Protein AF-A0A1V5MXD5-F1 (afdb_monomer)

Nearest PDB structures (foldseek):
  4k61-assembly2_B  TM=8.010E-01  e=2.895E-06  Bacteroides uniformis ATCC 8492
  4fr9-assembly1_A  TM=6.800E-01  e=9.218E-07  Bacteroides fragilis NCTC 9343
  4ipb-assembly2_B  TM=7.778E-01  e=4.167E-06  Bacteroides ovatus ATCC 8483
  4hbr-assembly4_D  TM=8.089E-01  e=1.179E-05  Bacteroides eggerthii DSM 20697
  3u1w-assembly2_C  TM=4.154E-01  e=8.422E-08  Parabacteroides distasonis ATCC 8503

pLDDT: mean 87.02, std 17.13, range [30.08, 98.81]

Foldseek 3Di:
DDDDDDDDDDDDPDPVVVVVVVVVVVVVVVVVVVQVVVLVVLCCVVAPPWAWDDWADFVQWIWTWTDGPRWIKIFIAGSVSDTQKIKTFDDQDPQQVVLQVVVCVVPVPQWDWDTWIWMDGDPAIWIWTWIDHPRDIAIWIAGSNNHGDADFLPSDDALDDLVLQVPFVQCVPDQWNLSDFPDKAFDGQVCLQWFEWEAAPVRWIFTDGQFAQKTWTAHPVVSDTDDIARQDGTAGWAYWYDDHQWIWTAGQQQKTWIDGNPPRPNDIDIDHAPDPGSGWHAWYQPPVNFKIKTWALADDVVDPRQKTFIWIFGPDPPTHIDTDAIDRQVVQLVQVCVRPVSSPPPRDHQRFQYWDAQLPQRWIWTARFVQGWIWIHDPRHTDHIDHNDCSRAVGWHYKYADNQRKIKTKHRHGDPDRGGIMIGTIGGD

Secondary structure (DSSP, 8-state):
--------------HHHHHHHHHHHHHHHHHHHHHHHHHHHHHHHHSTT-EEEEEEE-SSEEEEEEEETTEEEEEEEETT--EEEEEEE----TTTHHHHHHHHHHHSTT-EEEEEEEEEETTEEEEEEEEEETTEEEEEEEETTS-EEPPP-TT---S--HHHHHTSHHHHT-SS-TTS-SEEEEPPGGGTTEEEEEE-TTS-EEEEESSEEEEEEEETTTTEEEEEEEEEEE--EEEEEEETTEEEEEETTSEEEEEESSS--S--EEEE---S-S-EEEEEE-TTSSEEEEEESSPPTTS-SSEEEEEEEESSTT---EEEEEEEHHHHHHHHHHH-GGGTT------EEEEEE-TTT--EEEEETTTTEEEEEETTEEEEEEE--TTT-SEEEEEEE-TTS-EEEEEE--TTSSPPPEEEEE---

Mean predicted aligned error: 13.28 Å

Radius of gyration: 25.55 Å; Cα contacts (8 Å, |Δi|>4): 953; chains: 1; bounding box: 52×102×63 Å

Structure (mmCIF, N/CA/C/O backbone):
data_AF-A0A1V5MXD5-F1
#
_entry.id   AF-A0A1V5MXD5-F1
#
loop_
_atom_site.group_PDB
_atom_site.id
_atom_site.type_symbol
_atom_site.label_atom_id
_atom_site.label_alt_id
_atom_site.label_comp_id
_atom_site.label_asym_id
_atom_site.label_entity_id
_atom_site.label_seq_id
_atom_site.pdbx_PDB_ins_code
_atom_site.Cartn_x
_atom_site.Cartn_y
_atom_site.Cartn_z
_atom_site.occupancy
_atom_site.B_iso_or_equiv
_atom_site.auth_seq_id
_atom_site.auth_comp_id
_atom_site.auth_asym_id
_atom_site.auth_atom_id
_atom_site.pdbx_PDB_model_num
ATOM 1 N N . MET A 1 1 ? -19.616 82.089 5.743 1.00 39.56 1 MET A N 1
ATOM 2 C CA . MET A 1 1 ? -19.985 81.171 6.840 1.00 39.56 1 MET A CA 1
ATOM 3 C C . MET A 1 1 ? -19.498 79.789 6.473 1.00 39.56 1 MET A C 1
ATOM 5 O O . MET A 1 1 ? -19.837 79.284 5.413 1.00 39.56 1 MET A O 1
ATOM 9 N N . THR A 1 2 ? -18.623 79.257 7.309 1.00 34.00 2 THR A N 1
ATOM 10 C CA . THR A 1 2 ? -17.955 77.965 7.183 1.00 34.00 2 THR A CA 1
ATOM 11 C C . THR A 1 2 ? -18.964 76.835 7.375 1.00 34.00 2 THR A C 1
ATOM 13 O O . THR A 1 2 ? -19.601 76.786 8.423 1.00 34.00 2 THR A O 1
ATOM 16 N N . VAL A 1 3 ? -19.086 75.919 6.411 1.00 30.08 3 VAL A N 1
ATOM 17 C CA . VAL A 1 3 ? -19.620 74.572 6.659 1.00 30.08 3 VAL A CA 1
ATOM 18 C C . VAL A 1 3 ? -18.748 73.569 5.914 1.00 30.08 3 VAL A C 1
ATOM 20 O O . VAL A 1 3 ? -18.640 73.569 4.692 1.00 30.08 3 VAL A O 1
ATOM 23 N N . THR A 1 4 ? -18.084 72.753 6.715 1.00 36.72 4 THR A N 1
ATOM 24 C CA . THR A 1 4 ? -17.260 71.597 6.389 1.00 36.72 4 THR A CA 1
ATOM 25 C C . THR A 1 4 ? -18.126 70.470 5.821 1.00 36.72 4 THR A C 1
ATOM 27 O O . THR A 1 4 ? -19.124 70.104 6.437 1.00 36.72 4 THR A O 1
ATOM 30 N N . MET A 1 5 ? -17.708 69.840 4.719 1.00 30.53 5 MET A N 1
ATOM 31 C CA . MET A 1 5 ? -18.154 68.485 4.372 1.00 30.53 5 MET A CA 1
ATOM 32 C C . MET A 1 5 ? -16.952 67.546 4.279 1.00 30.53 5 MET A C 1
ATOM 34 O O . MET A 1 5 ? -15.936 67.847 3.655 1.00 30.53 5 MET A O 1
ATOM 38 N N . LYS A 1 6 ? -17.092 66.442 5.016 1.00 31.39 6 LYS A N 1
ATOM 39 C CA . LYS A 1 6 ? -16.129 65.372 5.266 1.00 31.39 6 LYS A CA 1
ATOM 40 C C . LYS A 1 6 ? -15.691 64.685 3.974 1.00 31.39 6 LYS A C 1
ATOM 42 O O . LYS A 1 6 ? -16.501 64.433 3.090 1.00 31.39 6 LYS A O 1
ATOM 47 N N . ALA A 1 7 ? -14.415 64.313 3.945 1.00 33.97 7 ALA A N 1
ATOM 48 C CA . ALA A 1 7 ? -13.887 63.330 3.019 1.00 33.97 7 ALA A CA 1
ATOM 49 C C . ALA A 1 7 ? -14.523 61.961 3.296 1.00 33.97 7 ALA A C 1
ATOM 51 O O . ALA A 1 7 ? -14.456 61.481 4.428 1.00 33.97 7 ALA A O 1
ATOM 52 N N . ASP A 1 8 ? -15.066 61.337 2.254 1.00 31.95 8 ASP A N 1
ATOM 53 C CA . ASP A 1 8 ? -15.280 59.896 2.218 1.00 31.95 8 ASP A CA 1
ATOM 54 C C . ASP A 1 8 ? -14.263 59.308 1.232 1.00 31.95 8 ASP A C 1
ATOM 56 O O . ASP A 1 8 ? -14.296 59.550 0.023 1.00 31.95 8 ASP A O 1
ATOM 60 N N . LYS A 1 9 ? -13.256 58.634 1.789 1.00 42.00 9 LYS A N 1
ATOM 61 C CA . LYS A 1 9 ? -12.299 57.823 1.039 1.00 42.00 9 LYS A CA 1
ATOM 62 C C . LYS A 1 9 ? -12.948 56.458 0.896 1.00 42.00 9 LYS A C 1
ATOM 64 O O . LYS A 1 9 ? -13.058 55.785 1.909 1.00 42.00 9 LYS A O 1
ATOM 69 N N . ASN A 1 10 ? -13.299 56.048 -0.321 1.00 38.00 10 ASN A N 1
ATOM 70 C CA . ASN A 1 10 ? -13.146 54.666 -0.795 1.00 38.00 10 ASN A CA 1
ATOM 71 C C . ASN A 1 10 ? -13.738 54.496 -2.195 1.00 38.00 10 ASN A C 1
ATOM 73 O O . ASN A 1 10 ? -14.937 54.314 -2.337 1.00 38.00 10 ASN A O 1
ATOM 77 N N . HIS A 1 11 ? -12.874 54.497 -3.208 1.00 41.72 11 HIS A N 1
ATOM 78 C CA . HIS A 1 11 ? -12.835 53.511 -4.301 1.00 41.72 11 HIS A CA 1
ATOM 79 C C . HIS A 1 11 ? -11.797 53.986 -5.320 1.00 41.72 11 HIS A C 1
ATOM 81 O O . HIS A 1 11 ? -12.092 54.608 -6.335 1.00 41.72 11 HIS A O 1
ATOM 87 N N . ARG A 1 12 ? -10.530 53.700 -5.022 1.00 34.25 12 ARG A N 1
ATOM 88 C CA . ARG A 1 12 ? -9.522 53.521 -6.063 1.00 34.25 12 ARG A CA 1
ATOM 89 C C . ARG A 1 12 ? -9.149 52.053 -6.023 1.00 34.25 12 ARG A C 1
ATOM 91 O O . ARG A 1 12 ? -8.241 51.667 -5.294 1.00 34.25 12 ARG A O 1
ATOM 98 N N . ILE A 1 13 ? -9.891 51.243 -6.777 1.00 39.25 13 ILE A N 1
ATOM 99 C CA . ILE A 1 13 ? -9.374 49.952 -7.221 1.00 39.25 13 ILE A CA 1
ATOM 100 C C . ILE A 1 13 ? -8.116 50.304 -8.007 1.00 39.25 13 ILE A C 1
ATOM 102 O O . ILE A 1 13 ? -8.165 50.973 -9.039 1.00 39.25 13 ILE A O 1
ATOM 106 N N . SER A 1 14 ? -6.977 49.979 -7.411 1.00 35.62 14 SER A N 1
ATOM 107 C CA . SER A 1 14 ? -5.674 50.159 -8.018 1.00 35.62 14 SER A CA 1
ATOM 108 C C . SER A 1 14 ? -5.661 49.393 -9.337 1.00 35.62 14 SER A C 1
ATOM 110 O O . SER A 1 14 ? -5.766 48.168 -9.338 1.00 35.62 14 SER A O 1
ATOM 112 N N . LEU A 1 15 ? -5.494 50.104 -10.455 1.00 34.38 15 LEU A N 1
ATOM 113 C CA . LEU A 1 15 ? -5.232 49.503 -11.767 1.00 34.38 15 LEU A CA 1
ATOM 114 C C . LEU A 1 15 ? -4.000 48.570 -11.720 1.00 34.38 15 LEU A C 1
ATOM 116 O O . LEU A 1 15 ? -3.861 47.693 -12.563 1.00 34.38 15 LEU A O 1
ATOM 120 N N . ALA A 1 16 ? -3.139 48.710 -10.701 1.00 33.69 16 ALA A N 1
ATOM 121 C CA . ALA A 1 16 ? -1.999 47.831 -10.473 1.00 33.69 16 ALA A CA 1
ATOM 122 C C . ALA A 1 16 ? -2.391 46.451 -9.913 1.00 33.69 16 ALA A C 1
ATOM 124 O O . ALA A 1 16 ? -1.677 45.499 -10.185 1.00 33.69 16 ALA A O 1
ATOM 125 N N . ALA A 1 17 ? -3.520 46.306 -9.204 1.00 32.22 17 ALA A N 1
ATOM 126 C CA . ALA A 1 17 ? -3.951 45.014 -8.651 1.00 32.22 17 ALA A CA 1
ATOM 127 C C . ALA A 1 17 ? -4.570 44.084 -9.714 1.00 32.22 17 ALA A C 1
ATOM 129 O O . ALA A 1 17 ? -4.413 42.867 -9.631 1.00 32.22 17 ALA A O 1
ATOM 130 N N . LEU A 1 18 ? -5.211 44.648 -10.748 1.00 30.30 18 LEU A N 1
ATOM 131 C CA . LEU A 1 18 ? -5.633 43.879 -11.926 1.00 30.30 18 LEU A CA 1
ATOM 132 C C . LEU A 1 18 ? -4.441 43.521 -12.831 1.00 30.30 18 LEU A C 1
ATOM 134 O O . LEU A 1 18 ? -4.449 42.462 -13.450 1.00 30.30 18 LEU A O 1
ATOM 138 N N . LEU A 1 19 ? -3.400 44.366 -12.881 1.00 33.12 19 LEU A N 1
ATOM 139 C CA . LEU A 1 19 ? -2.187 44.091 -13.658 1.00 33.12 19 LEU A CA 1
ATOM 140 C C . LEU A 1 19 ? -1.286 43.036 -12.993 1.00 33.12 19 LEU A C 1
ATOM 142 O O . LEU A 1 19 ? -0.746 42.189 -13.695 1.00 33.12 19 LEU A O 1
ATOM 146 N N . THR A 1 20 ? -1.146 43.029 -11.661 1.00 35.44 20 THR A N 1
ATOM 147 C CA . THR A 1 20 ? -0.323 42.028 -10.953 1.00 35.44 20 THR A CA 1
ATOM 148 C C . THR A 1 20 ? -0.958 40.638 -10.935 1.00 35.44 20 THR A C 1
ATOM 150 O O . THR A 1 20 ? -0.231 39.651 -11.005 1.00 35.44 20 THR A O 1
ATOM 153 N N . GLY A 1 21 ? -2.294 40.542 -10.912 1.00 32.25 21 GLY A N 1
ATOM 154 C CA . GLY A 1 21 ? -3.009 39.266 -11.061 1.00 32.25 21 GLY A CA 1
ATOM 155 C C . GLY A 1 21 ? -2.863 38.652 -12.460 1.00 32.25 21 GLY A C 1
ATOM 156 O O . GLY A 1 21 ? -2.660 37.446 -12.580 1.00 32.25 21 GLY A O 1
ATOM 157 N N . LEU A 1 22 ? -2.871 39.483 -13.512 1.00 34.22 22 LEU A N 1
ATOM 158 C CA . LEU A 1 22 ? -2.615 39.038 -14.889 1.00 34.22 22 LEU A CA 1
ATOM 159 C C . LEU A 1 22 ? -1.143 38.643 -15.106 1.00 34.22 22 LEU A C 1
ATOM 161 O O . LEU A 1 22 ? -0.867 37.668 -15.799 1.00 34.22 22 LEU A O 1
ATOM 165 N N . LEU A 1 23 ? -0.203 39.359 -14.474 1.00 37.53 23 LEU A N 1
ATOM 166 C CA . LEU A 1 23 ? 1.231 39.056 -14.536 1.00 37.53 23 LEU A CA 1
ATOM 167 C C . LEU A 1 23 ? 1.601 37.765 -13.788 1.00 37.53 23 LEU A C 1
ATOM 169 O O . LEU A 1 23 ? 2.424 37.010 -14.298 1.00 37.53 23 LEU A O 1
ATOM 173 N N . MET A 1 24 ? 0.967 37.456 -12.649 1.00 37.09 24 MET A N 1
ATOM 174 C CA . MET A 1 24 ? 1.231 36.206 -11.916 1.00 37.09 24 MET A CA 1
ATOM 175 C C . MET A 1 24 ? 0.606 34.962 -12.562 1.00 37.09 24 MET A C 1
ATOM 177 O O . MET A 1 24 ? 1.235 33.903 -12.569 1.00 37.09 24 MET A O 1
ATOM 181 N N . MET A 1 25 ? -0.578 35.080 -13.178 1.00 34.28 25 MET A N 1
ATOM 182 C CA . MET A 1 25 ? -1.095 33.999 -14.029 1.00 34.28 25 MET A CA 1
ATOM 183 C C . MET A 1 25 ? -0.263 33.837 -15.304 1.00 34.28 25 MET A C 1
ATOM 185 O O . MET A 1 25 ? -0.012 32.709 -15.714 1.00 34.28 25 MET A O 1
ATOM 189 N N . SER A 1 26 ? 0.255 34.928 -15.884 1.00 37.28 26 SER A N 1
ATOM 190 C CA . SER A 1 26 ? 1.182 34.817 -17.013 1.00 37.28 26 SER A CA 1
ATOM 191 C C . SER A 1 26 ? 2.520 34.193 -16.613 1.00 37.28 26 SER A C 1
ATOM 193 O O . SER A 1 26 ? 3.054 33.418 -17.389 1.00 37.28 26 SER A O 1
ATOM 195 N N . SER A 1 27 ? 3.046 34.436 -15.405 1.00 36.00 27 SER A N 1
ATOM 196 C CA . SER A 1 27 ? 4.326 33.857 -14.976 1.00 36.00 27 SER A CA 1
ATOM 197 C C . SER A 1 27 ? 4.237 32.366 -14.651 1.00 36.00 27 SER A C 1
ATOM 199 O O . SER A 1 27 ? 5.173 31.649 -14.973 1.00 36.00 27 SER A O 1
ATOM 201 N N . LEU A 1 28 ? 3.126 31.888 -14.074 1.00 33.16 28 LEU A N 1
ATOM 202 C CA . LEU A 1 28 ? 2.905 30.457 -13.796 1.00 33.16 28 LEU A CA 1
ATOM 203 C C . LEU A 1 28 ? 2.652 29.646 -15.078 1.00 33.16 28 LEU A C 1
ATOM 205 O O . LEU A 1 28 ? 3.185 28.548 -15.238 1.00 33.16 28 LEU A O 1
ATOM 209 N N . VAL A 1 29 ? 1.899 30.218 -16.025 1.00 37.25 29 VAL A N 1
ATOM 210 C CA . VAL A 1 29 ? 1.716 29.635 -17.363 1.00 37.25 29 VAL A CA 1
ATOM 211 C C . VAL A 1 29 ? 3.037 29.660 -18.134 1.00 37.25 29 VAL A C 1
ATOM 213 O O . VAL A 1 29 ? 3.396 28.661 -18.744 1.00 37.25 29 VAL A O 1
ATOM 216 N N . VAL A 1 30 ? 3.820 30.741 -18.034 1.00 37.53 30 VAL A N 1
ATOM 217 C CA . VAL A 1 30 ? 5.156 30.826 -18.643 1.00 37.53 30 VAL A CA 1
ATOM 218 C C . VAL A 1 30 ? 6.122 29.810 -18.029 1.00 37.53 30 VAL A C 1
ATOM 220 O O . VAL A 1 30 ? 6.876 29.222 -18.794 1.00 37.53 30 VAL A O 1
ATOM 223 N N . THR A 1 31 ? 6.093 29.527 -16.719 1.00 43.62 31 THR A N 1
ATOM 224 C CA . THR A 1 31 ? 6.952 28.493 -16.097 1.00 43.62 31 THR A CA 1
ATOM 225 C C . THR A 1 31 ? 6.570 27.066 -16.501 1.00 43.62 31 THR A C 1
ATOM 227 O O . THR A 1 31 ? 7.449 26.272 -16.815 1.00 43.62 31 THR A O 1
ATOM 230 N N . ALA A 1 32 ? 5.274 26.744 -16.585 1.00 41.66 32 ALA A N 1
ATOM 231 C CA . ALA A 1 32 ? 4.822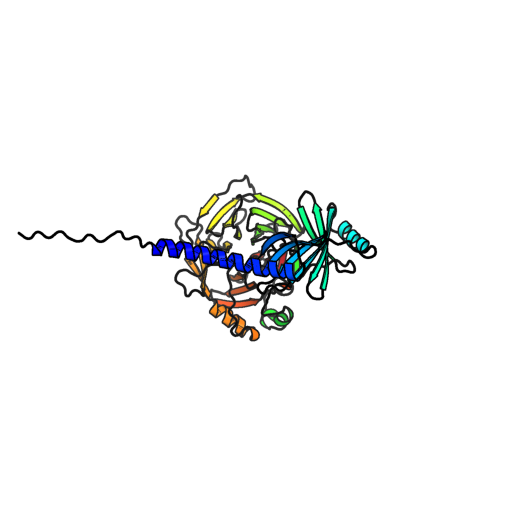 25.427 -17.054 1.00 41.66 32 ALA A CA 1
ATOM 232 C C . ALA A 1 32 ? 5.076 25.229 -18.563 1.00 41.66 32 ALA A C 1
ATOM 234 O O . ALA A 1 32 ? 5.450 24.149 -19.017 1.00 41.66 32 ALA A O 1
ATOM 235 N N . GLN A 1 33 ? 4.934 26.300 -19.349 1.00 49.88 33 GLN A N 1
ATOM 236 C CA . GLN A 1 33 ? 5.186 26.295 -20.789 1.00 49.88 33 GLN A CA 1
ATOM 237 C C . GLN A 1 33 ? 6.690 26.305 -21.126 1.00 49.88 33 GLN A C 1
ATOM 239 O O . GLN A 1 33 ? 7.077 25.782 -22.170 1.00 49.88 33 GLN A O 1
ATOM 244 N N . THR A 1 34 ? 7.545 26.845 -20.245 1.00 55.19 34 THR A N 1
ATOM 245 C CA . THR A 1 34 ? 9.013 26.795 -20.403 1.00 55.19 34 THR A CA 1
ATOM 246 C C . THR A 1 34 ? 9.608 25.438 -20.043 1.00 55.19 34 THR A C 1
ATOM 248 O O . THR A 1 34 ? 10.579 25.049 -20.690 1.00 55.19 34 THR A O 1
ATOM 251 N N . ASP A 1 35 ? 9.024 24.685 -19.106 1.00 77.06 35 ASP A N 1
ATOM 252 C CA . ASP A 1 35 ? 9.529 23.346 -18.771 1.00 77.06 35 ASP A CA 1
ATOM 253 C C . ASP A 1 35 ? 9.218 22.337 -19.891 1.00 77.06 35 ASP A C 1
ATOM 255 O O . ASP A 1 35 ? 10.131 21.685 -20.394 1.00 77.06 35 ASP A O 1
ATOM 259 N N . LYS A 1 36 ? 7.980 22.317 -20.419 1.00 88.69 36 LYS A N 1
ATOM 260 C CA . LYS A 1 36 ? 7.613 21.494 -21.594 1.00 88.69 36 LYS A CA 1
ATOM 261 C C . LYS A 1 36 ? 8.506 21.775 -22.807 1.00 88.69 36 LYS A C 1
ATOM 263 O O . LYS A 1 36 ? 8.973 20.845 -23.456 1.00 88.69 36 LYS A O 1
ATOM 268 N N . ALA A 1 37 ? 8.785 23.046 -23.103 1.00 89.62 37 ALA A N 1
ATOM 269 C CA . ALA A 1 37 ? 9.651 23.412 -24.223 1.00 89.62 37 ALA A CA 1
ATOM 270 C C . ALA A 1 37 ? 11.076 22.847 -24.083 1.00 89.62 37 ALA A C 1
ATOM 272 O O . ALA A 1 37 ? 11.679 22.481 -25.087 1.00 89.62 37 ALA A O 1
ATOM 273 N N . ALA A 1 38 ? 11.609 22.738 -22.862 1.00 90.44 38 ALA A N 1
ATOM 274 C CA . ALA A 1 38 ? 12.932 22.161 -22.628 1.00 90.44 38 ALA A CA 1
ATOM 275 C C . ALA A 1 38 ? 12.974 20.658 -22.951 1.00 90.44 38 ALA A C 1
ATOM 277 O O . ALA A 1 38 ? 13.902 20.210 -23.624 1.00 90.44 38 ALA A O 1
ATOM 278 N N . TYR A 1 39 ? 11.949 19.902 -22.549 1.00 92.31 39 TYR A N 1
ATOM 279 C CA . TYR A 1 39 ? 11.808 18.490 -22.920 1.00 92.31 39 TYR A CA 1
ATOM 280 C C . TYR A 1 39 ? 11.666 18.309 -24.437 1.00 92.31 39 TYR A C 1
ATOM 282 O O . TYR A 1 39 ? 12.382 17.515 -25.042 1.00 92.31 39 TYR A O 1
ATOM 290 N N . LEU A 1 40 ? 10.804 19.103 -25.081 1.00 93.81 40 LEU A N 1
ATOM 291 C CA . LEU A 1 40 ? 10.608 19.019 -26.532 1.00 93.81 40 LEU A CA 1
ATOM 292 C C . LEU A 1 40 ? 11.862 19.416 -27.319 1.00 93.81 40 LEU A C 1
ATOM 294 O O . LEU A 1 40 ? 12.165 18.803 -28.340 1.00 93.81 40 LEU A O 1
ATOM 298 N N . ASN A 1 41 ? 12.631 20.396 -26.835 1.00 92.56 41 ASN A N 1
ATOM 299 C CA . ASN A 1 41 ? 13.927 20.730 -27.424 1.00 92.56 41 ASN A CA 1
ATOM 300 C C . ASN A 1 41 ? 14.884 19.541 -27.354 1.00 92.56 41 ASN A C 1
ATOM 302 O O . ASN A 1 41 ? 15.587 19.279 -28.324 1.00 92.56 41 ASN A O 1
ATOM 306 N N . ARG A 1 42 ? 14.883 18.798 -26.243 1.00 92.75 42 ARG A N 1
ATOM 307 C CA . ARG A 1 42 ? 15.727 17.614 -26.085 1.00 92.75 42 ARG A CA 1
ATOM 308 C C . ARG A 1 42 ? 15.344 16.490 -27.046 1.00 92.75 42 ARG A C 1
ATOM 310 O O . ARG A 1 42 ? 16.239 15.860 -27.608 1.00 92.75 42 ARG A O 1
ATOM 317 N N . ILE A 1 43 ? 14.046 16.292 -27.288 1.00 94.75 43 ILE A N 1
ATOM 318 C CA . ILE A 1 43 ? 13.570 15.403 -28.356 1.00 94.75 43 ILE A CA 1
ATOM 319 C C . ILE A 1 43 ? 14.061 15.906 -29.713 1.00 94.75 43 ILE A C 1
ATOM 321 O O . ILE A 1 43 ? 14.700 15.150 -30.429 1.00 94.75 43 ILE A O 1
ATOM 325 N N . ASN A 1 44 ? 13.875 17.185 -30.044 1.00 92.75 44 ASN A N 1
ATOM 326 C CA . ASN A 1 44 ? 14.285 17.731 -31.342 1.00 92.75 44 ASN A CA 1
ATOM 327 C C . ASN A 1 44 ? 15.816 17.747 -31.562 1.00 92.75 44 ASN A C 1
ATOM 329 O O . ASN A 1 44 ? 16.273 17.691 -32.700 1.00 92.75 44 ASN A O 1
ATOM 333 N N . GLU A 1 45 ? 16.627 17.815 -30.502 1.00 92.44 45 GLU A N 1
ATOM 334 C CA . GLU A 1 45 ? 18.088 17.659 -30.583 1.00 92.44 45 GLU A CA 1
ATOM 335 C C . GLU A 1 45 ? 18.499 16.253 -31.041 1.00 92.44 45 GLU A C 1
ATOM 337 O O . GLU A 1 45 ? 19.485 16.110 -31.764 1.00 92.44 45 GLU A O 1
ATOM 342 N N . GLN A 1 46 ? 17.767 15.224 -30.604 1.00 89.25 46 GLN A N 1
ATOM 343 C CA . GLN A 1 46 ? 18.051 13.822 -30.928 1.00 89.25 46 GLN A CA 1
ATOM 344 C C . GLN A 1 46 ? 17.297 13.339 -32.174 1.00 89.25 46 GLN A C 1
ATOM 346 O O . GLN A 1 46 ? 17.826 12.527 -32.929 1.00 89.25 46 GLN A O 1
ATOM 351 N N . TYR A 1 47 ? 16.102 13.880 -32.406 1.00 92.12 47 TYR A N 1
ATOM 352 C CA . TYR A 1 47 ? 15.163 13.535 -33.472 1.00 92.12 47 TYR A CA 1
ATOM 353 C C . TYR A 1 47 ? 14.713 14.815 -34.200 1.00 92.12 47 TYR A C 1
ATOM 355 O O . TYR A 1 47 ? 13.603 15.312 -33.977 1.00 92.12 47 TYR A O 1
ATOM 363 N N . PRO A 1 48 ? 15.575 15.414 -35.043 1.00 93.75 48 PRO A N 1
ATOM 364 C CA . PRO A 1 48 ? 15.273 16.689 -35.684 1.00 93.75 48 PRO A CA 1
ATOM 365 C C . PRO A 1 48 ? 14.064 16.587 -36.619 1.00 93.75 48 PRO A C 1
ATOM 367 O O . PRO A 1 48 ? 14.115 15.897 -37.635 1.00 93.75 48 PRO A O 1
ATOM 370 N N . GLY A 1 49 ? 12.994 17.320 -36.309 1.00 90.81 49 GLY A N 1
ATOM 371 C CA . GLY A 1 49 ? 11.749 17.268 -37.084 1.00 90.81 49 GLY A CA 1
ATOM 372 C C . GLY A 1 49 ? 10.800 16.132 -36.696 1.00 90.81 49 GLY A C 1
ATOM 373 O O . GLY A 1 49 ? 9.953 15.770 -37.505 1.00 90.81 49 GLY A O 1
ATOM 374 N N . ALA A 1 50 ? 10.936 15.576 -35.488 1.00 94.69 50 ALA A N 1
ATOM 375 C CA . ALA A 1 50 ? 9.920 14.706 -34.906 1.00 94.69 50 ALA A CA 1
ATOM 376 C C . ALA A 1 50 ? 8.569 15.428 -34.761 1.00 94.69 50 ALA A C 1
ATOM 378 O O . ALA A 1 50 ? 8.505 16.564 -34.280 1.00 94.69 50 ALA A O 1
ATOM 379 N N . ASP A 1 51 ? 7.494 14.736 -35.128 1.00 94.50 51 ASP A N 1
ATOM 380 C CA . ASP A 1 51 ? 6.124 15.191 -34.917 1.00 94.50 51 ASP A CA 1
ATOM 381 C C . ASP A 1 51 ? 5.635 14.657 -33.568 1.00 94.50 51 ASP A C 1
ATOM 383 O O . ASP A 1 51 ? 5.401 13.461 -33.411 1.00 94.50 51 ASP A O 1
ATOM 387 N N . ILE A 1 52 ? 5.506 15.541 -32.577 1.00 95.75 52 ILE A N 1
ATOM 388 C CA . ILE A 1 52 ? 5.050 15.164 -31.232 1.00 95.75 52 ILE A CA 1
ATOM 389 C C . ILE A 1 52 ? 3.580 14.745 -31.287 1.00 95.75 52 ILE A C 1
ATOM 391 O O . ILE A 1 52 ? 2.727 15.535 -31.699 1.00 95.75 52 ILE A O 1
ATOM 395 N N . VAL A 1 53 ? 3.308 13.522 -30.845 1.00 93.19 53 VAL A N 1
ATOM 396 C CA . VAL A 1 53 ? 1.974 12.919 -30.768 1.00 93.19 53 VAL A CA 1
ATOM 397 C C . VAL A 1 53 ? 1.371 13.208 -29.398 1.00 93.19 53 VAL A C 1
ATOM 399 O O . VAL A 1 53 ? 0.312 13.834 -29.313 1.00 93.19 53 VAL A O 1
ATOM 402 N N . GLU A 1 54 ? 2.095 12.866 -28.333 1.00 91.62 54 GLU A N 1
ATOM 403 C CA . GLU A 1 54 ? 1.633 13.000 -26.954 1.00 91.62 54 GLU A CA 1
ATOM 404 C C . GLU A 1 54 ? 2.738 13.531 -26.028 1.00 91.62 54 GLU A C 1
ATOM 406 O O . GLU A 1 54 ? 3.934 13.432 -26.298 1.00 91.62 54 GLU A O 1
ATOM 411 N N . PHE A 1 55 ? 2.324 14.192 -24.947 1.00 92.56 55 PHE A N 1
ATOM 412 C CA . PHE A 1 55 ? 3.206 14.674 -23.890 1.00 92.56 55 PHE A CA 1
ATOM 413 C C . PHE A 1 55 ? 2.469 14.547 -22.563 1.00 92.56 55 PHE A C 1
ATOM 415 O O . PHE A 1 55 ? 1.550 15.334 -22.298 1.00 92.56 55 PHE A O 1
ATOM 422 N N . GLU A 1 56 ? 2.901 13.612 -21.728 1.00 83.62 56 GLU A N 1
ATOM 423 C CA . GLU A 1 56 ? 2.286 13.308 -20.444 1.00 83.62 56 GLU A CA 1
ATOM 424 C C . GLU A 1 56 ? 3.273 13.567 -19.298 1.00 83.62 56 GLU A C 1
ATOM 426 O O . GLU A 1 56 ? 4.457 13.241 -19.368 1.00 83.62 56 GLU A O 1
ATOM 431 N N . VAL A 1 57 ? 2.799 14.199 -18.224 1.00 79.38 57 VAL A N 1
ATOM 432 C CA . VAL A 1 57 ? 3.601 14.412 -17.013 1.00 79.38 57 VAL A CA 1
ATOM 433 C C . VAL A 1 57 ? 3.220 13.337 -16.008 1.00 79.38 57 VAL A C 1
ATOM 435 O O . VAL A 1 57 ? 2.067 13.273 -15.587 1.00 79.38 57 VAL A O 1
ATOM 438 N N . LYS A 1 58 ? 4.194 12.521 -15.609 1.00 70.56 58 LYS A N 1
ATOM 439 C CA . LYS A 1 58 ? 4.044 11.429 -14.646 1.00 70.56 58 LYS A CA 1
ATOM 440 C C . LYS A 1 58 ? 4.689 11.802 -13.313 1.00 70.56 58 LYS A C 1
ATOM 442 O O . LYS A 1 58 ? 5.438 12.777 -13.199 1.00 70.56 58 LYS A O 1
ATOM 447 N N . GLU A 1 59 ? 4.424 11.014 -12.276 1.00 57.72 59 GLU A N 1
ATOM 448 C CA . GLU A 1 59 ? 5.137 11.171 -11.009 1.00 57.72 59 GLU A CA 1
ATOM 449 C C . GLU A 1 59 ? 6.621 10.803 -11.202 1.00 57.72 59 GLU A C 1
ATOM 451 O O . GLU A 1 59 ? 6.981 9.649 -11.422 1.00 57.72 59 GLU A O 1
ATOM 456 N N . GLY A 1 60 ? 7.496 11.812 -11.156 1.00 59.34 60 GLY A N 1
ATOM 457 C CA . GLY A 1 60 ? 8.953 11.650 -11.242 1.00 59.34 60 GLY A CA 1
ATOM 458 C C . GLY A 1 60 ? 9.563 11.701 -12.650 1.00 59.34 60 GLY A C 1
ATOM 459 O O . GLY A 1 60 ? 10.787 11.798 -12.753 1.00 59.34 60 GLY A O 1
ATOM 460 N N . TYR A 1 61 ? 8.762 11.693 -13.720 1.00 77.81 61 TYR A N 1
ATOM 461 C CA . TYR A 1 61 ? 9.249 11.769 -15.105 1.00 77.81 61 TYR A CA 1
ATOM 462 C C . TYR A 1 61 ? 8.195 12.343 -16.068 1.00 77.81 61 TYR A C 1
ATOM 464 O O . TYR A 1 61 ? 7.044 12.566 -15.705 1.00 77.81 61 TYR A O 1
ATOM 472 N N . VAL A 1 62 ? 8.604 12.619 -17.300 1.00 83.25 62 VAL A N 1
ATOM 473 C CA . VAL A 1 62 ? 7.753 13.040 -18.417 1.00 83.25 62 VAL A CA 1
ATOM 474 C C . VAL A 1 62 ? 7.846 11.990 -19.511 1.00 83.25 62 VAL A C 1
ATOM 476 O O . VAL A 1 62 ? 8.943 11.534 -19.822 1.00 83.25 62 VAL A O 1
ATOM 479 N N . GLU A 1 63 ? 6.714 11.653 -20.106 1.00 89.12 63 GLU A N 1
ATOM 480 C CA . GLU A 1 63 ? 6.594 10.721 -21.220 1.00 89.12 63 GLU A CA 1
ATOM 481 C C . GLU A 1 63 ? 6.207 11.485 -22.487 1.00 89.12 63 GLU A C 1
ATOM 483 O O . GLU A 1 63 ? 5.364 12.389 -22.455 1.00 89.12 63 GLU A O 1
ATOM 488 N N . ILE A 1 64 ? 6.888 11.196 -23.593 1.00 93.69 64 ILE A N 1
ATOM 489 C CA . ILE A 1 64 ? 6.707 11.912 -24.857 1.00 93.69 64 ILE A CA 1
ATOM 490 C C . ILE A 1 64 ? 6.631 10.901 -25.985 1.00 93.69 64 ILE A C 1
ATOM 492 O O . ILE A 1 64 ? 7.633 10.259 -26.306 1.00 93.69 64 ILE A O 1
ATOM 496 N N . GLU A 1 65 ? 5.467 10.828 -26.618 1.00 94.19 65 GLU A N 1
ATOM 497 C CA . GLU A 1 65 ? 5.253 10.041 -27.824 1.00 94.19 65 GLU A CA 1
ATOM 498 C C . GLU A 1 65 ? 5.438 10.932 -29.057 1.00 94.19 65 GLU A C 1
ATOM 500 O O . GLU A 1 65 ? 4.954 12.070 -29.107 1.00 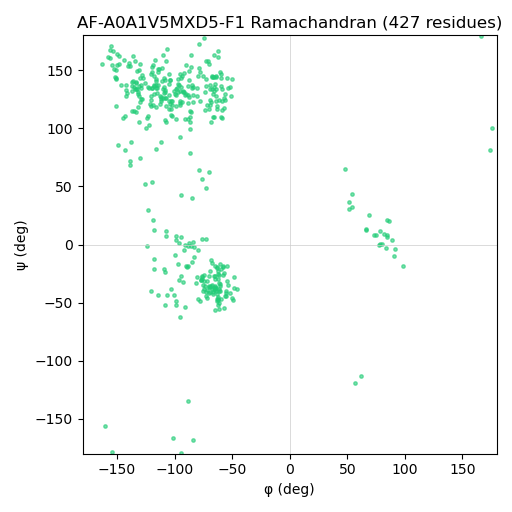94.19 65 GLU A O 1
ATOM 505 N N . PHE A 1 66 ? 6.151 10.449 -30.070 1.00 94.81 66 PHE A N 1
ATOM 506 C CA . PHE A 1 66 ? 6.378 11.187 -31.306 1.00 94.81 66 PHE A CA 1
ATOM 507 C C . PHE A 1 66 ? 6.615 10.274 -32.508 1.00 94.81 66 PHE A C 1
ATOM 509 O O . PHE A 1 66 ? 7.174 9.184 -32.404 1.00 94.81 66 PHE A O 1
ATOM 516 N N . LEU A 1 67 ? 6.246 10.768 -33.687 1.00 92.50 67 LEU A N 1
ATOM 517 C CA . LEU A 1 67 ? 6.566 10.151 -34.966 1.00 92.50 67 LEU A CA 1
ATOM 518 C C . LEU A 1 67 ? 7.892 10.715 -35.485 1.00 92.50 67 LEU A C 1
ATOM 520 O O . LEU A 1 67 ? 8.065 11.929 -35.607 1.00 92.50 67 LEU A O 1
ATOM 524 N N . TYR A 1 68 ? 8.823 9.837 -35.846 1.00 93.31 68 TYR A N 1
ATOM 525 C CA . TYR A 1 68 ? 10.079 10.229 -36.478 1.00 93.31 68 TYR A CA 1
ATOM 526 C C . TYR A 1 68 ? 10.483 9.210 -37.547 1.00 93.31 68 TYR A C 1
ATOM 528 O O . TYR A 1 68 ? 10.495 8.006 -37.309 1.00 93.31 68 TYR A O 1
ATOM 536 N N . GLU A 1 69 ? 10.769 9.692 -38.761 1.00 91.00 69 GLU A N 1
ATOM 537 C CA . GLU A 1 69 ? 11.145 8.858 -39.919 1.00 91.00 69 GLU A CA 1
ATOM 538 C C . GLU A 1 69 ? 10.177 7.687 -40.211 1.00 91.00 69 GLU A C 1
ATOM 540 O O . GLU A 1 69 ? 10.564 6.654 -40.753 1.00 91.00 69 GLU A O 1
ATOM 545 N N . GLY A 1 70 ? 8.888 7.865 -39.895 1.00 84.44 70 GLY A N 1
ATOM 546 C CA . GLY A 1 70 ? 7.840 6.871 -40.147 1.00 84.44 70 GLY A CA 1
ATOM 547 C C . GLY A 1 70 ? 7.689 5.796 -39.066 1.00 84.44 70 GLY A C 1
ATOM 548 O O . GLY A 1 70 ? 6.928 4.856 -39.283 1.00 84.44 70 GLY A O 1
ATOM 549 N N . ALA A 1 71 ? 8.375 5.934 -37.928 1.00 86.12 71 ALA A N 1
ATOM 550 C CA . ALA A 1 71 ? 8.217 5.080 -36.753 1.00 86.12 71 ALA A CA 1
ATOM 551 C C . ALA A 1 71 ? 7.734 5.892 -35.544 1.00 86.12 71 ALA A C 1
ATOM 553 O O . ALA A 1 71 ? 8.107 7.058 -35.387 1.00 86.12 71 ALA A O 1
ATOM 554 N N . VAL A 1 72 ? 6.899 5.264 -34.716 1.00 88.25 72 VAL A N 1
ATOM 555 C CA . VAL A 1 72 ? 6.448 5.815 -33.436 1.00 88.25 72 VAL A CA 1
ATOM 556 C C . VAL A 1 72 ? 7.495 5.505 -32.373 1.00 88.25 72 VAL A C 1
ATOM 558 O O . VAL A 1 72 ? 8.039 4.397 -32.316 1.00 88.25 72 VAL A O 1
ATOM 561 N N . TYR A 1 73 ? 7.788 6.512 -31.564 1.00 92.00 73 TYR A N 1
ATOM 562 C CA . TYR A 1 73 ? 8.683 6.434 -30.426 1.00 92.00 73 TYR A CA 1
ATOM 563 C C . TYR A 1 73 ? 7.987 6.968 -29.194 1.00 92.00 73 TYR A C 1
ATOM 565 O O . TYR A 1 73 ? 7.323 7.997 -29.268 1.00 92.00 73 TYR A O 1
ATOM 573 N N . GLU A 1 74 ? 8.264 6.344 -28.061 1.00 94.12 74 GLU A N 1
ATOM 574 C CA . GLU A 1 74 ? 7.942 6.886 -26.748 1.00 94.12 74 GLU A CA 1
ATOM 575 C C . GLU A 1 74 ? 9.244 7.063 -25.963 1.00 94.12 74 GLU A C 1
ATOM 577 O O . GLU A 1 74 ? 10.140 6.212 -25.987 1.00 94.12 74 GLU A O 1
ATOM 582 N N . VAL A 1 75 ? 9.408 8.209 -25.309 1.00 92.25 75 VAL A N 1
ATOM 583 C CA . VAL A 1 75 ? 10.602 8.523 -24.521 1.00 92.25 75 VAL A CA 1
ATOM 584 C C . VAL A 1 75 ? 10.196 9.024 -23.146 1.00 92.25 75 VAL A C 1
ATOM 586 O O . VAL A 1 75 ? 9.536 10.055 -23.022 1.00 92.25 75 VAL A O 1
ATOM 589 N N . GLY A 1 76 ? 10.686 8.337 -22.114 1.00 86.81 76 GLY A N 1
ATOM 590 C CA . GLY A 1 76 ? 10.627 8.802 -20.735 1.00 86.81 76 GLY A CA 1
ATOM 591 C C . GLY A 1 76 ? 11.840 9.656 -20.380 1.00 86.81 76 GLY A C 1
ATOM 592 O O . GLY A 1 76 ? 12.985 9.292 -20.676 1.00 86.81 76 GLY A O 1
ATOM 593 N N . MET A 1 77 ? 11.612 10.773 -19.694 1.00 84.62 77 MET A N 1
ATOM 594 C CA . MET A 1 77 ? 12.643 11.729 -19.289 1.00 84.62 77 MET A CA 1
ATOM 595 C C . MET A 1 77 ? 12.486 12.153 -17.830 1.00 84.62 77 MET A C 1
ATOM 597 O O . MET A 1 77 ? 11.390 12.503 -17.405 1.00 84.62 77 MET A O 1
ATOM 601 N N . ASP A 1 78 ? 13.576 12.173 -17.065 1.00 80.00 78 ASP A N 1
ATOM 602 C CA . ASP A 1 78 ? 13.547 12.640 -15.674 1.00 80.00 78 ASP A CA 1
ATOM 603 C C . ASP A 1 78 ? 13.436 14.176 -15.566 1.00 80.00 78 ASP A C 1
ATOM 605 O O . ASP A 1 78 ? 13.479 14.910 -16.556 1.00 80.00 78 ASP A O 1
ATOM 609 N N . SER A 1 79 ? 13.362 14.694 -14.336 1.00 77.25 79 SER A N 1
ATOM 610 C CA . SER A 1 79 ? 13.307 16.145 -14.082 1.00 77.25 79 SER A CA 1
ATOM 611 C C . SER A 1 79 ? 14.513 16.948 -14.614 1.00 77.25 79 SER A C 1
ATOM 613 O O . SER A 1 79 ? 14.387 18.160 -14.843 1.00 77.25 79 SER A O 1
ATOM 615 N N . ASN A 1 80 ? 15.654 16.289 -14.857 1.00 80.19 80 ASN A N 1
ATOM 616 C CA . ASN A 1 80 ? 16.869 16.862 -15.445 1.00 80.19 80 ASN A CA 1
ATOM 617 C C . ASN A 1 80 ? 16.879 16.800 -16.978 1.00 80.19 80 ASN A C 1
ATOM 619 O O . ASN A 1 80 ? 17.785 17.365 -17.592 1.00 80.19 80 ASN A O 1
ATOM 623 N N . LYS A 1 81 ? 15.836 16.225 -17.595 1.00 88.00 81 LYS A N 1
ATOM 624 C CA . LYS A 1 81 ? 15.701 16.019 -19.042 1.00 88.00 81 LYS A CA 1
ATOM 625 C C . LYS A 1 81 ? 16.700 14.978 -19.559 1.00 88.00 81 LYS A C 1
ATOM 627 O O . LYS A 1 81 ? 17.049 14.973 -20.745 1.00 88.00 81 LYS A O 1
ATOM 632 N N . ASP A 1 82 ? 17.138 14.078 -18.688 1.00 80.88 82 ASP A N 1
ATOM 633 C CA . ASP A 1 82 ? 17.890 12.902 -19.086 1.00 80.88 82 ASP A CA 1
ATOM 634 C C . ASP A 1 82 ? 16.918 11.796 -19.497 1.00 80.88 82 ASP A C 1
ATOM 636 O O . ASP A 1 82 ? 15.906 11.546 -18.842 1.00 80.88 82 ASP A O 1
ATOM 640 N N . VAL A 1 83 ? 17.213 11.148 -20.627 1.00 83.75 83 VAL A N 1
ATOM 641 C CA . VAL A 1 83 ? 16.400 10.043 -21.143 1.00 83.75 83 VAL A CA 1
ATOM 642 C C . VAL A 1 83 ? 16.582 8.839 -20.226 1.00 83.75 83 VAL A C 1
ATOM 644 O O . VAL A 1 83 ? 17.682 8.294 -20.118 1.00 83.75 83 VAL A O 1
ATOM 647 N N . ILE A 1 84 ? 15.495 8.415 -19.586 1.00 80.44 84 ILE A N 1
ATOM 648 C CA . ILE A 1 84 ? 15.480 7.266 -18.674 1.00 80.44 84 ILE A CA 1
ATOM 649 C C . ILE A 1 84 ? 15.068 5.974 -19.378 1.00 80.44 84 ILE A C 1
ATOM 651 O O . ILE A 1 84 ? 15.505 4.901 -18.958 1.00 80.44 84 ILE A O 1
ATOM 655 N N . TYR A 1 85 ? 14.284 6.063 -20.454 1.00 83.94 85 TYR A N 1
ATOM 656 C CA . TYR A 1 85 ? 14.014 4.962 -21.375 1.00 83.94 85 TYR A CA 1
ATOM 657 C C . TYR A 1 85 ? 13.555 5.487 -22.742 1.00 83.94 85 TYR A C 1
ATOM 659 O O . TYR A 1 85 ? 13.124 6.633 -22.876 1.00 83.94 85 TYR A O 1
ATOM 667 N N . ARG A 1 86 ? 13.651 4.623 -23.750 1.00 88.62 86 ARG A N 1
ATOM 668 C CA . ARG A 1 86 ? 13.065 4.800 -25.079 1.00 88.62 86 ARG A CA 1
ATOM 669 C C . ARG A 1 86 ? 12.367 3.514 -25.483 1.00 88.62 86 ARG A C 1
ATOM 671 O O . ARG A 1 86 ? 12.979 2.452 -25.379 1.00 88.62 86 ARG A O 1
ATOM 678 N N . GLU A 1 87 ? 11.160 3.625 -25.997 1.00 92.00 87 GLU A N 1
ATOM 679 C CA . GLU A 1 87 ? 10.409 2.555 -26.636 1.00 92.00 87 GLU A CA 1
ATOM 680 C C . GLU A 1 87 ? 10.279 2.840 -28.140 1.00 92.00 87 GLU A C 1
ATOM 682 O O . GLU A 1 87 ? 10.146 3.989 -28.567 1.00 92.00 87 GLU A O 1
ATOM 687 N N . GLU A 1 88 ? 10.402 1.793 -28.954 1.00 92.00 88 GLU A N 1
ATOM 688 C CA . GLU A 1 88 ? 10.194 1.846 -30.402 1.00 92.00 88 GLU A CA 1
ATOM 689 C C . GLU A 1 88 ? 9.513 0.566 -30.891 1.00 92.00 88 GLU A C 1
ATOM 691 O O . GLU A 1 88 ? 9.919 -0.539 -30.508 1.00 92.00 88 GLU A O 1
ATOM 696 N N . ALA A 1 89 ? 8.531 0.701 -31.782 1.00 90.81 89 ALA A N 1
ATOM 697 C CA . ALA A 1 89 ? 7.949 -0.427 -32.502 1.00 90.81 89 ALA A CA 1
ATOM 698 C C . ALA A 1 89 ? 9.054 -1.269 -33.166 1.00 90.81 89 ALA A C 1
ATOM 700 O O . ALA A 1 89 ? 9.995 -0.739 -33.771 1.00 90.81 89 ALA A O 1
ATOM 701 N N . THR A 1 90 ? 8.978 -2.596 -33.060 1.00 92.50 90 THR A N 1
ATOM 702 C CA . THR A 1 90 ? 10.060 -3.474 -33.516 1.00 92.50 90 THR A CA 1
ATOM 703 C C . THR A 1 90 ? 9.571 -4.783 -34.122 1.00 92.50 90 THR A C 1
ATOM 705 O O . THR A 1 90 ? 8.481 -5.273 -33.850 1.00 92.50 90 THR A O 1
ATOM 708 N N . VAL A 1 91 ? 10.433 -5.409 -34.925 1.00 94.06 91 VAL A N 1
ATOM 709 C CA . VAL A 1 91 ? 10.237 -6.786 -35.390 1.00 94.06 91 VAL A CA 1
ATOM 710 C C . VAL A 1 91 ? 11.183 -7.691 -34.612 1.00 94.06 91 VAL A C 1
ATOM 712 O O . VAL A 1 91 ? 12.406 -7.576 -34.729 1.00 94.06 91 VAL A O 1
ATOM 715 N N . VAL A 1 92 ? 10.625 -8.613 -33.826 1.00 95.44 92 VAL A N 1
ATOM 716 C CA . VAL A 1 92 ? 11.423 -9.584 -33.068 1.00 95.44 92 VAL A CA 1
ATOM 717 C C . VAL A 1 92 ? 12.146 -10.539 -34.036 1.00 95.44 92 VAL A C 1
ATOM 719 O O . VAL A 1 92 ? 11.511 -11.093 -34.937 1.00 95.44 92 VAL A O 1
ATOM 722 N N . PRO A 1 93 ? 13.461 -10.786 -33.863 1.00 97.25 93 PRO A N 1
ATOM 723 C CA . PRO A 1 93 ? 14.223 -11.716 -34.691 1.00 97.25 93 PRO A CA 1
ATOM 724 C C . PRO A 1 93 ? 13.616 -13.123 -34.744 1.00 97.25 93 PRO A C 1
ATOM 726 O O . PRO A 1 93 ? 13.123 -13.650 -33.744 1.00 97.25 93 PRO A O 1
ATOM 729 N N . ALA A 1 94 ? 13.706 -13.768 -35.909 1.00 96.50 94 ALA A N 1
ATOM 730 C CA . ALA A 1 94 ? 13.068 -15.061 -36.177 1.00 96.50 94 ALA A CA 1
ATOM 731 C C . ALA A 1 94 ? 13.567 -16.219 -35.286 1.00 96.50 94 ALA A C 1
ATOM 733 O O . ALA A 1 94 ? 12.864 -17.211 -35.109 1.00 96.50 94 ALA A O 1
ATOM 734 N N . ASP A 1 95 ? 14.769 -16.117 -34.720 1.00 95.38 95 ASP A N 1
ATOM 735 C CA . ASP A 1 95 ? 15.338 -17.089 -33.779 1.00 95.38 95 ASP A CA 1
ATOM 736 C C . ASP A 1 95 ? 14.906 -16.853 -32.315 1.00 95.38 95 ASP A C 1
ATOM 738 O O . ASP A 1 95 ? 15.045 -17.739 -31.460 1.00 95.38 95 ASP A O 1
ATOM 742 N N . VAL A 1 96 ? 14.351 -15.673 -32.025 1.00 97.06 96 VAL A N 1
ATOM 743 C CA . VAL A 1 96 ? 13.874 -15.254 -30.702 1.00 97.06 96 VAL A CA 1
ATOM 744 C C . VAL A 1 96 ? 12.356 -15.381 -30.597 1.00 97.06 96 VAL A C 1
ATOM 746 O O . VAL A 1 96 ? 11.861 -15.921 -29.604 1.00 97.06 96 VAL A O 1
ATOM 749 N N . LEU A 1 97 ? 11.628 -14.957 -31.633 1.00 97.75 97 LEU A N 1
ATOM 750 C CA . LEU A 1 97 ? 10.165 -14.891 -31.661 1.00 97.75 97 LEU A CA 1
ATOM 751 C C . LEU A 1 97 ? 9.475 -16.200 -31.216 1.00 97.75 97 LEU A C 1
ATOM 753 O O . LEU A 1 97 ? 8.637 -16.131 -30.315 1.00 97.75 97 LEU A O 1
ATOM 757 N N . PRO A 1 98 ? 9.880 -17.407 -31.672 1.00 97.88 98 PRO A N 1
ATOM 758 C CA . PRO A 1 98 ? 9.226 -18.648 -31.242 1.00 97.88 98 PRO A CA 1
ATOM 759 C C . PRO A 1 98 ? 9.334 -18.930 -29.735 1.00 97.88 98 PRO A C 1
ATOM 761 O O . PRO A 1 98 ? 8.514 -19.653 -29.166 1.00 97.88 98 PRO A O 1
ATOM 764 N N . LYS A 1 99 ? 10.363 -18.399 -29.057 1.00 96.50 99 LYS A N 1
ATOM 765 C CA . LYS A 1 99 ? 10.522 -18.553 -27.600 1.00 96.50 99 LYS A CA 1
ATOM 766 C C . LYS A 1 99 ? 9.510 -17.692 -26.850 1.00 96.50 99 LYS A C 1
ATOM 768 O O . LYS A 1 99 ? 8.950 -18.164 -25.859 1.00 96.50 99 LYS A O 1
ATOM 773 N N . ILE A 1 100 ? 9.290 -16.473 -27.344 1.00 96.56 100 ILE A N 1
ATOM 774 C CA . ILE A 1 100 ? 8.294 -15.530 -26.835 1.00 96.56 100 ILE A CA 1
ATOM 775 C C . ILE A 1 100 ? 6.899 -16.115 -27.051 1.00 96.56 100 ILE A C 1
ATOM 777 O O . ILE A 1 100 ? 6.187 -16.359 -26.081 1.00 96.56 100 ILE A O 1
ATOM 781 N N . GLU A 1 101 ? 6.551 -16.461 -28.293 1.00 95.94 101 GLU A N 1
ATOM 782 C CA . GLU A 1 101 ? 5.236 -17.010 -28.655 1.00 95.94 101 GLU A CA 1
ATOM 783 C C . GLU A 1 101 ? 4.876 -18.261 -27.852 1.00 95.94 101 GLU A C 1
ATOM 785 O O . GLU A 1 101 ? 3.743 -18.396 -27.396 1.00 95.94 101 GLU A O 1
ATOM 790 N N . ARG A 1 102 ? 5.839 -19.160 -27.602 1.00 93.06 102 ARG A N 1
ATOM 791 C CA . ARG A 1 102 ? 5.606 -20.333 -26.748 1.00 93.06 102 ARG A CA 1
ATOM 792 C C . ARG A 1 102 ? 5.196 -19.933 -25.330 1.00 93.06 102 ARG A C 1
ATOM 794 O O . ARG A 1 102 ? 4.231 -20.478 -24.804 1.00 93.06 102 ARG A O 1
ATOM 801 N N . LYS A 1 103 ? 5.902 -18.981 -24.711 1.00 91.06 103 LYS A N 1
ATOM 802 C CA . LYS A 1 103 ? 5.565 -18.500 -23.362 1.00 91.06 103 LYS A CA 1
ATOM 803 C C . LYS A 1 103 ? 4.197 -17.812 -23.343 1.00 91.06 103 LYS A C 1
ATOM 805 O O . LYS A 1 103 ? 3.435 -18.018 -22.397 1.00 91.06 103 LYS A O 1
ATOM 810 N N . LEU A 1 104 ? 3.888 -17.033 -24.381 1.00 91.38 104 LEU A N 1
ATOM 811 C CA . LEU A 1 104 ? 2.587 -16.385 -24.541 1.00 91.38 104 LEU A CA 1
ATOM 812 C C . LEU A 1 104 ? 1.463 -17.417 -24.662 1.00 91.38 104 LEU A C 1
ATOM 814 O O . LEU A 1 104 ? 0.499 -17.359 -23.909 1.00 91.38 104 LEU A O 1
ATOM 818 N N . ALA A 1 105 ? 1.629 -18.428 -25.513 1.00 89.00 105 ALA A N 1
ATOM 819 C CA . ALA A 1 105 ? 0.656 -19.504 -25.679 1.00 89.00 105 ALA A CA 1
ATOM 820 C C . ALA A 1 105 ? 0.432 -20.316 -24.391 1.00 89.00 105 ALA A C 1
ATOM 822 O O . ALA A 1 105 ? -0.677 -20.782 -24.143 1.00 89.00 105 ALA A O 1
ATOM 823 N N . GLU A 1 106 ? 1.467 -20.485 -23.564 1.00 82.31 106 GLU A N 1
ATOM 824 C CA . GLU A 1 106 ? 1.369 -21.192 -22.283 1.00 82.31 106 GLU A CA 1
ATOM 825 C C . GLU A 1 106 ? 0.678 -20.364 -21.189 1.00 82.31 106 GLU A C 1
ATOM 827 O O . GLU A 1 106 ? -0.065 -20.921 -20.383 1.00 82.31 106 GLU A O 1
ATOM 832 N N . SER A 1 107 ? 0.956 -19.057 -21.115 1.00 75.56 107 SER A N 1
ATOM 833 C CA . SER A 1 107 ? 0.591 -18.216 -19.956 1.00 75.56 107 SER A CA 1
ATOM 834 C C . SER A 1 107 ? -0.535 -17.214 -20.232 1.00 75.56 107 SER A C 1
ATOM 836 O O . SER A 1 107 ? -1.208 -16.796 -19.299 1.00 75.56 107 SER A O 1
ATOM 838 N N . TYR A 1 108 ? -0.781 -16.874 -21.497 1.00 78.88 108 TYR A N 1
ATOM 839 C CA . TYR A 1 108 ? -1.730 -15.848 -21.938 1.00 78.88 108 TYR A CA 1
ATOM 840 C C . TYR A 1 108 ? -2.728 -16.440 -22.945 1.00 78.88 108 TYR A C 1
ATOM 842 O O . TYR A 1 108 ? -2.951 -15.933 -24.042 1.00 78.88 108 TYR A O 1
ATOM 850 N N . VAL A 1 109 ? -3.363 -17.554 -22.566 1.00 81.81 109 VAL A N 1
ATOM 851 C CA . VAL A 1 109 ? -4.336 -18.252 -23.420 1.00 81.81 109 VAL A CA 1
ATOM 852 C C . VAL A 1 109 ? -5.537 -17.350 -23.740 1.00 81.81 109 VAL A C 1
ATOM 854 O O . VAL A 1 109 ? -6.253 -16.866 -22.854 1.00 81.81 109 VAL A O 1
ATOM 857 N N . GLY A 1 110 ? -5.789 -17.169 -25.037 1.00 79.19 110 GLY A N 1
ATOM 858 C CA . GLY A 1 110 ? -6.890 -16.353 -25.551 1.00 79.19 110 GLY A CA 1
ATOM 859 C C . GLY A 1 110 ? -6.603 -14.852 -25.604 1.00 79.19 110 GLY A C 1
ATOM 860 O O . GLY A 1 110 ? -7.541 -14.100 -25.839 1.00 79.19 110 GLY A O 1
ATOM 861 N N . TRP A 1 111 ? -5.358 -14.433 -25.374 1.00 89.06 111 TRP A N 1
ATOM 862 C CA . TRP A 1 111 ? -4.877 -13.089 -25.692 1.00 89.06 111 TRP A CA 1
ATOM 863 C C . TRP A 1 111 ? -4.276 -13.073 -27.103 1.00 89.06 111 TRP A C 1
ATOM 865 O O . TRP A 1 111 ? -3.720 -14.079 -27.555 1.00 89.06 111 TRP A O 1
ATOM 875 N N . THR A 1 112 ? -4.395 -11.950 -27.802 1.00 92.06 112 THR A N 1
ATOM 876 C CA . THR A 1 112 ? -3.763 -11.707 -29.105 1.00 92.06 112 THR A CA 1
ATOM 877 C C . THR A 1 112 ? -2.629 -10.716 -28.940 1.00 92.06 112 THR A C 1
ATOM 879 O O . THR A 1 112 ? -2.774 -9.771 -28.182 1.00 92.06 112 THR A O 1
ATOM 882 N N . VAL A 1 113 ? -1.517 -10.908 -29.641 1.00 95.12 113 VAL A N 1
ATOM 883 C CA . VAL A 1 113 ? -0.462 -9.888 -29.677 1.00 95.12 113 VAL A CA 1
ATOM 884 C C . VAL A 1 113 ? -0.932 -8.727 -30.544 1.00 95.12 113 VAL A C 1
ATOM 886 O O . VAL A 1 113 ? -1.407 -8.978 -31.654 1.00 95.12 113 VAL A O 1
ATOM 889 N N . ASP A 1 114 ? -0.802 -7.508 -30.031 1.00 92.19 114 ASP A N 1
ATOM 890 C CA . ASP A 1 114 ? -1.059 -6.277 -30.777 1.00 92.19 114 ASP A CA 1
ATOM 891 C C . ASP A 1 114 ? 0.251 -5.735 -31.359 1.00 92.19 114 ASP A C 1
ATOM 893 O O . ASP A 1 114 ? 0.461 -5.780 -32.573 1.00 92.19 114 ASP A O 1
ATOM 897 N N . GLU A 1 115 ? 1.202 -5.383 -30.488 1.00 92.81 115 GLU A N 1
ATOM 898 C CA . GLU A 1 115 ? 2.498 -4.832 -30.879 1.00 92.81 115 GLU A CA 1
ATOM 899 C C . GLU A 1 115 ? 3.683 -5.526 -30.186 1.00 92.81 115 GLU A C 1
ATOM 901 O O . GLU A 1 115 ? 3.608 -6.037 -29.066 1.00 92.81 115 GLU A O 1
ATOM 906 N N . TYR A 1 116 ? 4.816 -5.553 -30.891 1.00 94.62 116 TYR A N 1
ATOM 907 C CA . TYR A 1 116 ? 6.123 -5.787 -30.297 1.00 94.62 116 TYR A CA 1
ATOM 908 C C . TYR A 1 116 ? 6.888 -4.474 -30.294 1.00 94.62 116 TYR A C 1
ATOM 910 O O . TYR A 1 116 ? 7.131 -3.900 -31.356 1.00 94.62 116 TYR A O 1
ATOM 918 N N . ALA A 1 117 ? 7.372 -4.069 -29.131 1.00 93.62 117 ALA A N 1
ATOM 919 C CA . ALA A 1 117 ? 8.248 -2.921 -29.008 1.00 93.62 117 ALA A CA 1
ATOM 920 C C . ALA A 1 117 ? 9.599 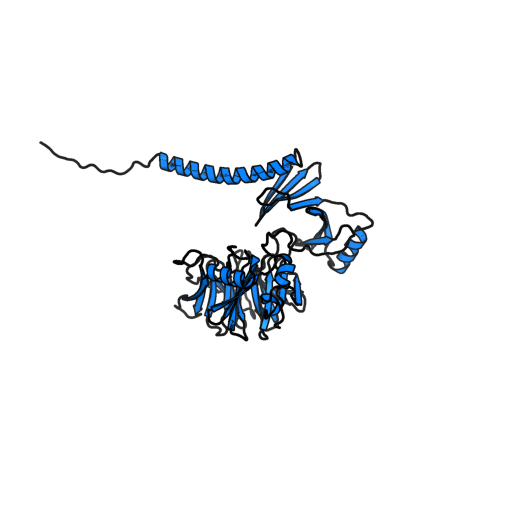-3.331 -28.423 1.00 93.62 117 ALA A C 1
ATOM 922 O O . ALA A 1 117 ? 9.737 -4.324 -27.699 1.00 93.62 117 ALA A O 1
ATOM 923 N N . LYS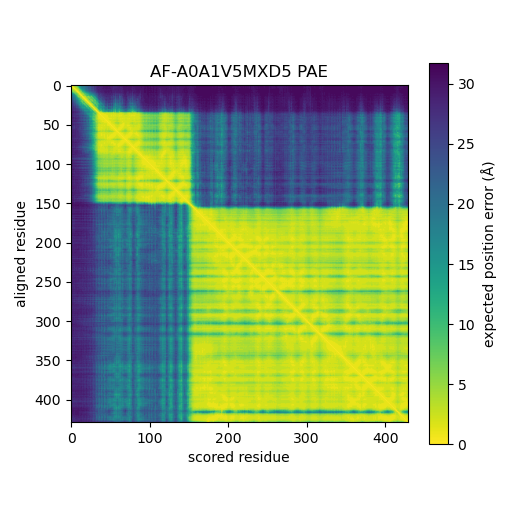 A 1 118 ? 10.637 -2.574 -28.760 1.00 93.81 118 LYS A N 1
ATOM 924 C CA . LYS A 1 118 ? 11.943 -2.669 -28.123 1.00 93.81 118 LYS A CA 1
ATOM 925 C C . LYS A 1 118 ? 12.097 -1.493 -27.179 1.00 93.81 118 LYS A C 1
ATOM 927 O O . LYS A 1 118 ? 12.115 -0.343 -27.603 1.00 93.81 118 LYS A O 1
ATOM 932 N N . VAL A 1 119 ? 12.307 -1.802 -25.910 1.00 89.75 119 VAL A N 1
ATOM 933 C CA . VAL A 1 119 ? 12.600 -0.801 -24.891 1.00 89.75 119 VAL A CA 1
ATOM 934 C C . VAL A 1 119 ? 14.104 -0.783 -24.654 1.00 89.75 119 VAL A C 1
ATOM 936 O O . VAL A 1 119 ? 14.729 -1.828 -24.458 1.00 89.75 119 VAL A O 1
ATOM 939 N N . THR A 1 120 ? 14.699 0.403 -24.690 1.00 84.62 120 THR A N 1
ATOM 940 C CA . THR A 1 120 ? 16.116 0.653 -24.421 1.00 84.62 120 THR A CA 1
ATOM 941 C C . THR A 1 120 ? 16.247 1.568 -23.214 1.00 84.62 120 THR A C 1
ATOM 943 O O . THR A 1 120 ? 15.629 2.630 -23.152 1.00 84.62 120 THR A O 1
ATOM 946 N N . ARG A 1 121 ? 17.084 1.171 -22.259 1.00 76.94 121 ARG A N 1
ATOM 947 C CA . ARG A 1 121 ? 17.313 1.888 -21.009 1.00 76.94 121 ARG A CA 1
ATOM 948 C C . ARG A 1 121 ? 18.778 1.795 -20.600 1.00 76.94 121 ARG A C 1
ATOM 950 O O . ARG A 1 121 ? 19.249 0.728 -20.205 1.00 76.94 121 ARG A O 1
ATOM 957 N N . GLY A 1 122 ? 19.489 2.920 -20.666 1.00 73.31 122 GLY A N 1
ATOM 958 C CA . GLY A 1 122 ? 20.926 2.957 -20.394 1.00 73.31 122 GLY A CA 1
ATOM 959 C C . GLY A 1 122 ? 21.691 1.997 -21.311 1.00 73.31 122 GLY A C 1
ATOM 960 O O . GLY A 1 122 ? 21.647 2.132 -22.531 1.00 73.31 122 GLY A O 1
ATOM 961 N N . ASP A 1 123 ? 22.373 1.018 -20.722 1.00 69.81 123 ASP A N 1
ATOM 962 C CA . ASP A 1 123 ? 23.115 -0.044 -21.412 1.00 69.81 123 ASP A CA 1
ATOM 963 C C . ASP A 1 123 ? 22.310 -1.345 -21.602 1.00 69.81 123 ASP A C 1
ATOM 965 O O . ASP A 1 123 ? 22.844 -2.345 -22.087 1.00 69.81 123 ASP A O 1
ATOM 969 N N . THR A 1 124 ? 21.019 -1.338 -21.258 1.00 77.06 124 THR A N 1
ATOM 970 C CA . THR A 1 124 ? 20.126 -2.500 -21.357 1.00 77.06 124 THR A CA 1
ATOM 971 C C . THR A 1 124 ? 19.028 -2.292 -22.396 1.00 77.06 124 THR A C 1
ATOM 973 O O . THR A 1 124 ? 18.598 -1.171 -22.662 1.00 77.06 124 THR A O 1
ATOM 976 N N . ALA A 1 125 ? 18.555 -3.387 -22.991 1.00 87.12 125 ALA A N 1
ATOM 977 C CA . ALA A 1 125 ? 17.379 -3.380 -23.850 1.00 87.12 125 ALA A CA 1
ATOM 978 C C . ALA A 1 125 ? 16.628 -4.711 -23.766 1.00 87.12 125 ALA A C 1
ATOM 980 O O . ALA A 1 125 ? 17.210 -5.747 -23.432 1.00 87.12 125 ALA A O 1
ATOM 981 N N . PHE A 1 126 ? 15.337 -4.676 -24.068 1.00 92.06 126 PHE A N 1
ATOM 982 C CA . PHE A 1 126 ? 14.441 -5.827 -24.005 1.00 92.06 126 PHE A CA 1
ATOM 983 C C . PHE A 1 126 ? 13.238 -5.637 -24.934 1.00 92.06 126 PHE A C 1
ATOM 985 O O . PHE A 1 126 ? 13.004 -4.545 -25.446 1.00 92.06 126 PHE A O 1
ATOM 992 N N . TYR A 1 127 ? 12.492 -6.714 -25.163 1.00 94.81 127 TYR A N 1
ATOM 993 C CA . TYR A 1 127 ? 11.230 -6.687 -25.893 1.00 94.81 127 TYR A CA 1
ATOM 994 C C . TYR A 1 127 ? 10.062 -6.511 -24.924 1.00 94.81 127 TYR A C 1
ATOM 996 O O . TYR A 1 127 ? 9.983 -7.244 -23.936 1.00 94.81 127 TYR A O 1
ATOM 1004 N N . LYS A 1 128 ? 9.163 -5.578 -25.231 1.00 92.44 128 LYS A N 1
ATOM 1005 C CA . LYS A 1 128 ? 7.796 -5.483 -24.708 1.00 92.44 128 LYS A CA 1
ATOM 1006 C C . LYS A 1 128 ? 6.869 -6.120 -25.741 1.00 92.44 128 LYS A C 1
ATOM 1008 O O . LYS A 1 128 ? 7.073 -5.951 -26.943 1.00 92.44 128 LYS A O 1
ATOM 1013 N N . VAL A 1 129 ? 5.900 -6.894 -25.279 1.00 93.38 129 VAL A N 1
ATOM 1014 C CA . VAL A 1 129 ? 4.820 -7.419 -26.113 1.00 93.38 129 VAL A CA 1
ATOM 1015 C C . VAL A 1 129 ? 3.517 -6.928 -25.524 1.00 93.38 129 VAL A C 1
ATOM 1017 O O . VAL A 1 129 ? 3.232 -7.235 -24.365 1.00 93.38 129 VAL A O 1
ATOM 1020 N N . GLU A 1 130 ? 2.757 -6.200 -26.326 1.00 89.75 130 GLU A N 1
ATOM 1021 C CA . GLU A 1 130 ? 1.426 -5.728 -25.973 1.00 89.75 130 GLU A CA 1
ATOM 1022 C C . GLU A 1 130 ? 0.415 -6.806 -26.346 1.00 89.75 130 GLU A C 1
ATOM 1024 O O . GLU A 1 130 ? 0.412 -7.342 -27.461 1.00 89.75 130 GLU A O 1
ATOM 1029 N N . LEU A 1 131 ? -0.406 -7.197 -25.381 1.00 85.50 131 LEU A N 1
ATOM 1030 C CA . LEU A 1 131 ? -1.391 -8.255 -25.521 1.00 85.50 131 LEU A CA 1
ATOM 1031 C C . LEU A 1 131 ? -2.786 -7.673 -25.356 1.00 85.50 131 LEU A C 1
ATOM 1033 O O . LEU A 1 131 ? -3.044 -6.937 -24.416 1.00 85.50 131 LEU A O 1
ATOM 1037 N N . MET A 1 132 ? -3.712 -8.104 -26.202 1.00 78.88 132 MET A N 1
ATOM 1038 C CA . MET A 1 132 ? -5.096 -7.653 -26.208 1.00 78.88 132 MET A CA 1
ATOM 1039 C C . MET A 1 132 ? -6.064 -8.809 -25.972 1.00 78.88 132 MET A C 1
ATOM 1041 O O . MET A 1 132 ? -5.956 -9.881 -26.580 1.00 78.88 132 MET A O 1
ATOM 1045 N N . LYS A 1 133 ? -7.055 -8.597 -25.103 1.00 74.94 133 LYS A N 1
ATOM 1046 C CA . LYS A 1 133 ? -8.175 -9.526 -24.903 1.00 74.94 133 LYS A CA 1
ATOM 1047 C C . LYS A 1 133 ? -9.427 -8.790 -24.457 1.00 74.94 133 LYS A C 1
ATOM 1049 O O . LYS A 1 133 ? -9.455 -8.189 -23.395 1.00 74.94 133 LYS A O 1
ATOM 1054 N N . GLU A 1 134 ? -10.489 -8.877 -25.259 1.00 80.94 134 GLU A N 1
ATOM 1055 C CA . GLU A 1 134 ? -11.798 -8.277 -24.937 1.00 80.94 134 GLU A CA 1
ATOM 1056 C C . GLU A 1 134 ? -11.721 -6.768 -24.607 1.00 80.94 134 GLU A C 1
ATOM 1058 O O . GLU A 1 134 ? -12.514 -6.257 -23.822 1.00 80.94 134 GLU A O 1
ATOM 1063 N N . GLY A 1 135 ? -10.777 -6.050 -25.232 1.00 67.75 135 GLY A N 1
ATOM 1064 C CA . GLY A 1 135 ? -10.540 -4.619 -25.005 1.00 67.75 135 GLY A CA 1
ATOM 1065 C C . GLY A 1 135 ? -9.637 -4.295 -23.810 1.00 67.75 135 GLY A C 1
ATOM 1066 O O . GLY A 1 135 ? -9.503 -3.124 -23.477 1.00 67.75 135 GLY A O 1
ATOM 1067 N N . VAL A 1 136 ? -9.043 -5.306 -23.170 1.00 59.72 136 VAL A N 1
ATOM 1068 C CA . VAL A 1 136 ? -8.019 -5.157 -22.127 1.00 59.72 136 VAL A CA 1
ATOM 1069 C C . VAL A 1 136 ? -6.636 -5.313 -22.751 1.00 59.72 136 VAL A C 1
ATOM 1071 O O . VAL A 1 136 ? -6.417 -6.296 -23.463 1.00 59.72 136 VAL A O 1
ATOM 1074 N N . GLU A 1 137 ? -5.738 -4.379 -22.447 1.00 73.81 137 GLU A N 1
ATOM 1075 C CA . GLU A 1 137 ? -4.316 -4.408 -22.801 1.00 73.81 137 GLU A CA 1
ATOM 1076 C C . GLU A 1 137 ? -3.477 -4.949 -21.628 1.00 73.81 137 GLU A C 1
ATOM 1078 O O . GLU A 1 137 ? -3.779 -4.673 -20.467 1.00 73.81 137 GLU A O 1
ATOM 1083 N N . GLU A 1 138 ? -2.436 -5.730 -21.919 1.00 71.81 138 GLU A N 1
ATOM 1084 C CA . GLU A 1 138 ? -1.460 -6.246 -20.954 1.00 71.81 138 GLU A CA 1
ATOM 1085 C C . GLU A 1 138 ? -0.058 -6.246 -21.576 1.00 71.81 138 GLU A C 1
ATOM 1087 O O . GLU A 1 138 ? 0.135 -6.761 -22.678 1.00 71.81 138 GLU A O 1
ATOM 1092 N N . ASN A 1 139 ? 0.940 -5.751 -20.842 1.00 82.38 139 ASN A N 1
ATOM 1093 C CA . ASN A 1 139 ? 2.306 -5.607 -21.341 1.00 82.38 139 ASN A CA 1
ATOM 1094 C C . ASN A 1 139 ? 3.270 -6.591 -20.673 1.00 82.38 139 ASN A C 1
ATOM 1096 O O . ASN A 1 139 ? 3.407 -6.631 -19.450 1.00 82.38 139 ASN A O 1
ATOM 1100 N N . VAL A 1 140 ? 3.991 -7.373 -21.480 1.00 84.38 140 VAL A N 1
ATOM 1101 C CA . VAL A 1 140 ? 4.893 -8.429 -20.988 1.00 84.38 140 VAL A CA 1
ATOM 1102 C C . VAL A 1 140 ? 6.296 -8.322 -21.575 1.00 84.38 140 VAL A C 1
ATOM 1104 O O . VAL A 1 140 ? 6.467 -7.979 -22.742 1.00 84.38 140 VAL A O 1
ATOM 1107 N N . TYR A 1 141 ? 7.317 -8.674 -20.786 1.00 87.50 141 TYR A N 1
ATOM 1108 C CA . TYR A 1 141 ? 8.715 -8.396 -21.140 1.00 87.50 141 TYR A CA 1
ATOM 1109 C C . TYR A 1 141 ? 9.555 -9.648 -21.343 1.00 87.50 141 TYR A C 1
ATOM 1111 O O . TYR A 1 141 ? 9.455 -10.652 -20.626 1.00 87.50 141 TYR A O 1
ATOM 1119 N N . PHE A 1 142 ? 10.442 -9.564 -22.328 1.00 90.25 142 PHE A N 1
ATOM 1120 C CA . PHE A 1 142 ? 11.367 -10.621 -22.700 1.00 90.25 142 PHE A CA 1
ATOM 1121 C C . PHE A 1 142 ? 12.749 -10.046 -22.963 1.00 90.25 142 PHE A C 1
ATOM 1123 O O . PHE A 1 142 ? 12.889 -8.990 -23.569 1.00 90.25 142 PHE A O 1
ATOM 1130 N N . SER A 1 143 ? 13.799 -10.744 -22.530 1.00 90.69 143 SER A N 1
ATOM 1131 C CA . SER A 1 143 ? 15.166 -10.350 -22.871 1.00 90.69 143 SER A CA 1
ATOM 1132 C C . SER A 1 143 ? 15.365 -10.407 -24.387 1.00 90.69 143 SER A C 1
ATOM 1134 O O . SER A 1 143 ? 14.572 -11.034 -25.098 1.00 90.69 143 SER A O 1
ATOM 1136 N N . LEU A 1 144 ? 16.454 -9.828 -24.895 1.00 91.50 144 LEU A N 1
ATOM 1137 C CA . LEU A 1 144 ? 16.771 -9.904 -26.326 1.00 91.50 144 LEU A CA 1
ATOM 1138 C C . LEU A 1 144 ? 16.969 -11.349 -26.823 1.00 91.50 144 LEU A C 1
ATOM 1140 O O . LEU A 1 144 ? 16.869 -11.616 -28.014 1.00 91.50 144 LEU A O 1
ATOM 1144 N N . GLU A 1 145 ? 17.186 -12.306 -25.919 1.00 92.19 145 GLU A N 1
ATOM 1145 C CA . GLU A 1 145 ? 17.282 -13.740 -26.212 1.00 92.19 145 GLU A CA 1
ATOM 1146 C C . GLU A 1 145 ? 15.935 -14.485 -26.112 1.00 92.19 145 GLU A C 1
ATOM 1148 O O . GLU A 1 145 ? 15.893 -15.705 -26.336 1.00 92.19 145 GLU A O 1
ATOM 1153 N N . GLY A 1 146 ? 14.850 -13.781 -25.767 1.00 91.38 146 GLY A N 1
ATOM 1154 C CA . GLY A 1 146 ? 13.485 -14.305 -25.655 1.00 91.38 146 GLY A CA 1
ATOM 1155 C C . GLY A 1 146 ? 13.155 -14.922 -24.298 1.00 91.38 146 GLY A C 1
ATOM 1156 O O . GLY A 1 146 ? 12.247 -15.751 -24.205 1.00 91.38 146 GLY A O 1
ATOM 1157 N N . LYS A 1 147 ? 13.905 -14.585 -23.241 1.00 87.75 147 LYS A N 1
ATOM 1158 C CA . LYS A 1 147 ? 13.624 -15.068 -21.883 1.00 87.75 147 LYS A CA 1
ATOM 1159 C C . LYS A 1 147 ? 12.647 -14.125 -21.191 1.00 87.75 147 LYS A C 1
ATOM 1161 O O . LYS A 1 147 ? 12.971 -12.962 -21.000 1.00 87.75 147 LYS A O 1
ATOM 1166 N N . TYR A 1 148 ? 11.501 -14.644 -20.761 1.00 84.00 148 TYR A N 1
ATOM 1167 C CA . TYR A 1 148 ? 10.534 -13.880 -19.971 1.00 84.00 148 TYR A CA 1
ATOM 1168 C C . TYR A 1 148 ? 11.156 -13.365 -18.669 1.00 84.00 148 TYR A C 1
ATOM 1170 O O . TYR A 1 148 ? 11.820 -14.126 -17.952 1.00 84.00 148 TYR A O 1
ATOM 1178 N N . PHE A 1 149 ? 10.914 -12.097 -18.361 1.00 66.38 149 PHE A N 1
ATOM 1179 C CA . PHE A 1 149 ? 11.262 -11.492 -17.083 1.00 66.38 149 PHE A CA 1
ATOM 1180 C C . PHE A 1 149 ? 10.250 -10.399 -16.727 1.00 66.38 149 PHE A C 1
ATOM 1182 O O . PHE A 1 149 ? 9.511 -9.920 -17.580 1.00 66.38 149 PHE A O 1
ATOM 1189 N N . LYS A 1 150 ? 10.214 -10.018 -15.452 1.00 64.44 150 LYS A N 1
ATOM 1190 C CA . LYS A 1 150 ? 9.451 -8.861 -14.986 1.00 64.44 150 LYS A CA 1
ATOM 1191 C C . LYS A 1 150 ? 10.396 -7.686 -14.835 1.00 64.44 150 LYS A C 1
ATOM 1193 O O . LYS A 1 150 ? 11.485 -7.871 -14.282 1.00 64.44 150 LYS A O 1
ATOM 1198 N N . LEU A 1 151 ? 10.010 -6.511 -15.324 1.00 58.03 151 LEU A N 1
ATOM 1199 C CA . LEU A 1 151 ? 10.785 -5.314 -15.037 1.00 58.03 151 LEU A CA 1
ATOM 1200 C C . LEU A 1 151 ? 10.749 -5.063 -13.530 1.00 58.03 151 LEU A C 1
ATOM 1202 O O . LEU A 1 151 ? 9.684 -4.889 -12.955 1.00 58.03 151 LEU A O 1
ATOM 1206 N N . GLY A 1 152 ? 11.918 -5.066 -12.893 1.00 56.12 152 GLY A N 1
ATOM 1207 C CA . GLY A 1 152 ? 12.043 -4.520 -11.547 1.00 56.12 152 GLY A CA 1
ATOM 1208 C C . GLY A 1 152 ? 11.896 -2.996 -11.577 1.00 56.12 152 GLY A C 1
ATOM 1209 O O . GLY A 1 152 ? 12.209 -2.352 -12.583 1.00 56.12 152 GLY A O 1
ATOM 1210 N N . ASN A 1 153 ? 11.480 -2.425 -10.449 1.00 53.25 153 ASN A N 1
ATOM 1211 C CA . ASN A 1 153 ? 11.189 -1.002 -10.224 1.00 53.25 153 ASN A CA 1
ATOM 1212 C C . ASN A 1 153 ? 12.463 -0.130 -10.215 1.00 53.25 153 ASN A C 1
ATOM 1214 O O . ASN A 1 153 ? 12.840 0.457 -9.206 1.00 53.25 153 ASN A O 1
ATOM 1218 N N . VAL A 1 154 ? 13.186 -0.081 -11.335 1.00 49.09 154 VAL A N 1
ATOM 1219 C CA . VAL A 1 154 ? 14.569 0.432 -11.391 1.00 49.09 154 VAL A CA 1
ATOM 1220 C C . VAL A 1 154 ? 14.632 1.965 -11.579 1.00 49.09 154 VAL A C 1
ATOM 1222 O O . VAL A 1 154 ? 15.720 2.518 -11.660 1.00 49.09 154 VAL A O 1
ATOM 1225 N N . VAL A 1 155 ? 13.509 2.690 -11.693 1.00 52.09 155 VAL A N 1
ATOM 1226 C CA . VAL A 1 155 ? 13.485 4.152 -11.994 1.00 52.09 155 VAL A CA 1
ATOM 1227 C C . VAL A 1 155 ? 13.366 5.040 -10.744 1.00 52.09 155 VAL A C 1
ATOM 1229 O O . VAL A 1 155 ? 13.337 6.258 -10.859 1.00 52.09 155 VAL A O 1
ATOM 1232 N N . VAL A 1 156 ? 13.315 4.481 -9.535 1.00 63.66 156 VAL A N 1
ATOM 1233 C CA . VAL A 1 156 ? 13.101 5.304 -8.337 1.00 63.66 156 VAL A CA 1
ATOM 1234 C C . VAL A 1 156 ? 14.434 5.660 -7.677 1.00 63.66 156 VAL A C 1
ATOM 1236 O O . VAL A 1 156 ? 15.195 4.768 -7.308 1.00 63.66 156 VAL A O 1
ATOM 1239 N N . ASP A 1 157 ? 14.719 6.959 -7.528 1.00 67.25 157 ASP A N 1
ATOM 1240 C CA . ASP A 1 157 ? 15.880 7.442 -6.770 1.00 67.25 157 ASP A CA 1
ATOM 1241 C C . ASP A 1 157 ? 15.674 7.137 -5.280 1.00 67.25 157 ASP A C 1
ATOM 1243 O O . ASP A 1 157 ? 14.84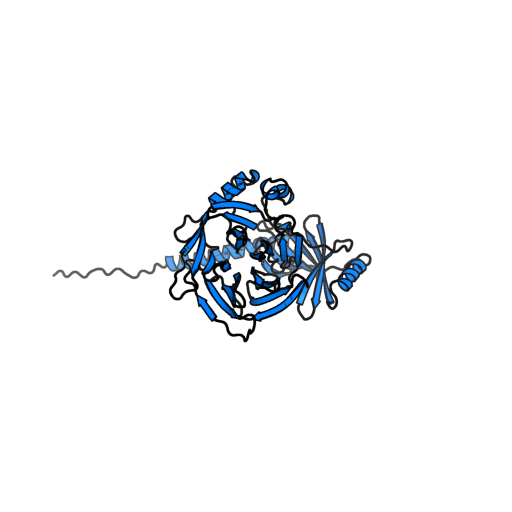6 7.750 -4.597 1.00 67.25 157 ASP A O 1
ATOM 1247 N N . GLU A 1 158 ? 16.392 6.131 -4.782 1.00 81.69 158 GLU A N 1
ATOM 1248 C CA . GLU A 1 158 ? 16.353 5.709 -3.388 1.00 81.69 158 GLU A CA 1
ATOM 1249 C C . GLU A 1 158 ? 17.712 5.915 -2.715 1.00 81.69 158 GLU A C 1
ATOM 1251 O O . GLU A 1 158 ? 18.756 5.597 -3.287 1.00 81.69 158 GLU A O 1
ATOM 1256 N N . PRO A 1 159 ? 17.739 6.363 -1.447 1.00 83.31 159 PRO A N 1
ATOM 1257 C CA . PRO A 1 159 ? 18.990 6.533 -0.714 1.00 83.31 159 PRO A CA 1
ATOM 1258 C C . PRO A 1 159 ? 19.588 5.199 -0.230 1.00 83.31 159 PRO A C 1
ATOM 1260 O O . PRO A 1 159 ? 20.582 5.208 0.499 1.00 83.31 159 PRO A O 1
ATOM 1263 N N . TRP A 1 160 ? 18.982 4.066 -0.592 1.00 85.31 160 TRP A N 1
ATOM 1264 C CA . TRP A 1 160 ? 19.378 2.716 -0.206 1.00 85.31 160 TRP A CA 1
ATOM 1265 C C . TRP A 1 160 ? 19.245 1.746 -1.373 1.00 85.31 160 TRP A C 1
ATOM 1267 O O . TRP A 1 160 ? 18.419 1.924 -2.262 1.00 85.31 160 TRP A O 1
ATOM 1277 N N . THR A 1 161 ? 20.001 0.653 -1.310 1.00 82.19 161 THR A N 1
ATOM 1278 C CA . THR A 1 161 ? 19.743 -0.546 -2.109 1.00 82.19 161 THR A CA 1
ATOM 1279 C C . THR A 1 161 ? 19.202 -1.668 -1.228 1.00 82.19 161 THR A C 1
ATOM 1281 O O . THR A 1 161 ? 19.467 -1.728 -0.024 1.00 82.19 161 THR A O 1
ATOM 1284 N N . LYS A 1 162 ? 18.509 -2.640 -1.827 1.00 83.38 162 LYS A N 1
ATOM 1285 C CA . LYS A 1 162 ? 18.107 -3.875 -1.135 1.00 83.38 162 LYS A CA 1
ATOM 1286 C C . LYS A 1 162 ? 19.292 -4.595 -0.474 1.00 83.38 162 LYS A C 1
ATOM 1288 O O . LYS A 1 162 ? 19.139 -5.176 0.600 1.00 83.38 162 LYS A O 1
ATOM 1293 N N . GLY A 1 163 ? 20.470 -4.537 -1.102 1.00 79.88 163 GLY A N 1
ATOM 1294 C CA . GLY A 1 163 ? 21.713 -5.092 -0.569 1.00 79.88 163 GLY A CA 1
ATOM 1295 C C . GLY A 1 163 ? 22.161 -4.413 0.725 1.00 79.88 163 GLY A C 1
ATOM 1296 O O . GLY A 1 163 ? 22.523 -5.115 1.669 1.00 79.88 163 GLY A O 1
ATOM 1297 N N . ASP A 1 164 ? 22.071 -3.082 0.796 1.00 85.81 164 ASP A N 1
ATOM 1298 C CA . ASP A 1 164 ? 22.390 -2.316 2.009 1.00 85.81 164 ASP A CA 1
ATOM 1299 C C . ASP A 1 164 ? 21.443 -2.682 3.153 1.00 85.81 164 ASP A C 1
ATOM 1301 O O . ASP A 1 164 ? 21.884 -2.982 4.265 1.00 85.81 164 ASP A O 1
ATOM 1305 N N . LEU A 1 165 ? 20.138 -2.719 2.861 1.00 90.50 165 LEU A N 1
ATOM 1306 C CA . LEU A 1 165 ? 19.097 -3.021 3.845 1.00 90.50 165 LEU A CA 1
ATOM 1307 C C . LEU A 1 165 ? 19.253 -4.429 4.436 1.00 90.50 165 LEU A C 1
ATOM 1309 O O . LEU A 1 165 ? 19.072 -4.618 5.640 1.00 90.50 165 LEU A O 1
ATOM 1313 N N . LEU A 1 166 ? 19.651 -5.408 3.616 1.00 91.25 166 LEU A N 1
ATOM 1314 C CA . LEU A 1 166 ? 19.844 -6.798 4.040 1.00 91.25 166 LEU A CA 1
ATOM 1315 C C . LEU A 1 166 ? 20.933 -6.956 5.118 1.00 91.25 166 LEU A C 1
ATOM 1317 O O . LEU A 1 166 ? 20.880 -7.907 5.896 1.00 91.25 166 LEU A O 1
ATOM 1321 N N . GLN A 1 167 ? 21.907 -6.042 5.180 1.00 92.31 167 GLN A N 1
ATOM 1322 C CA . GLN A 1 167 ? 22.999 -6.086 6.162 1.00 92.31 167 GLN A CA 1
ATOM 1323 C C . GLN A 1 167 ? 22.622 -5.479 7.520 1.00 92.31 167 GLN A C 1
ATOM 1325 O O . GLN A 1 167 ? 23.380 -5.598 8.485 1.00 92.31 167 GLN A O 1
ATOM 1330 N N . LEU A 1 168 ? 21.479 -4.798 7.620 1.00 94.00 168 LEU A N 1
ATOM 1331 C CA . LEU A 1 168 ? 21.099 -4.093 8.838 1.00 94.00 168 LEU A CA 1
ATOM 1332 C C . LEU A 1 168 ? 20.497 -5.053 9.867 1.00 94.00 168 LEU A C 1
ATOM 1334 O O . LEU A 1 168 ? 19.570 -5.812 9.574 1.00 94.00 168 LEU A O 1
ATOM 1338 N N . GLN A 1 169 ? 20.936 -4.923 11.124 1.00 96.62 169 GLN A N 1
ATOM 1339 C CA . GLN A 1 169 ? 20.360 -5.671 12.250 1.00 96.62 169 GLN A CA 1
ATOM 1340 C C . GLN A 1 169 ? 18.840 -5.468 12.360 1.00 96.62 169 GLN A C 1
ATOM 1342 O O . GLN A 1 169 ? 18.128 -6.394 12.740 1.00 96.62 169 GLN A O 1
ATOM 1347 N N . LEU A 1 170 ? 18.350 -4.285 11.971 1.00 96.69 170 LEU A N 1
ATOM 1348 C CA . LEU A 1 170 ? 16.931 -3.950 11.879 1.00 96.69 170 LEU A CA 1
ATOM 1349 C C . LEU A 1 170 ? 16.120 -5.012 11.111 1.00 96.69 170 LEU A C 1
ATOM 1351 O O . LEU A 1 170 ? 15.089 -5.457 11.610 1.00 96.69 170 LEU A O 1
ATOM 1355 N N . PHE A 1 171 ? 16.591 -5.449 9.936 1.00 96.50 171 PHE A N 1
ATOM 1356 C CA . PHE A 1 171 ? 15.907 -6.452 9.104 1.00 96.50 171 PHE A CA 1
ATOM 1357 C C . PHE A 1 171 ? 16.151 -7.888 9.581 1.00 96.50 171 PHE A C 1
ATOM 1359 O O . PHE A 1 171 ? 15.290 -8.758 9.409 1.00 96.50 171 PHE A O 1
ATOM 1366 N N . ALA A 1 172 ? 17.296 -8.143 10.222 1.00 94.62 172 ALA A N 1
ATOM 1367 C CA . ALA A 1 172 ? 17.592 -9.440 10.826 1.00 94.62 172 ALA A CA 1
ATOM 1368 C C . ALA A 1 172 ? 16.644 -9.764 11.995 1.00 94.62 172 ALA A C 1
ATOM 1370 O O . ALA A 1 172 ? 16.241 -10.914 12.147 1.00 94.62 172 ALA A O 1
ATOM 1371 N N . SER A 1 173 ? 16.255 -8.761 12.791 1.00 95.06 173 SER A N 1
ATOM 1372 C CA . SER A 1 173 ? 15.303 -8.912 13.903 1.00 95.06 173 SER A CA 1
ATOM 1373 C C . SER A 1 173 ? 13.866 -8.501 13.565 1.00 95.06 173 SER A C 1
ATOM 1375 O O . SER A 1 173 ? 13.038 -8.411 14.468 1.00 95.06 173 SER A O 1
ATOM 1377 N N . ALA A 1 174 ? 13.565 -8.199 12.300 1.00 97.12 174 ALA A N 1
ATOM 1378 C CA . ALA A 1 174 ? 12.220 -7.815 11.886 1.00 97.12 174 ALA A CA 1
ATOM 1379 C C . ALA A 1 174 ? 11.235 -8.994 12.022 1.00 97.12 174 ALA A C 1
ATOM 1381 O O . ALA A 1 174 ? 11.622 -10.130 11.720 1.00 97.12 174 ALA A O 1
ATOM 1382 N N . PRO A 1 175 ? 9.965 -8.735 12.399 1.00 97.12 175 PRO A N 1
ATOM 1383 C CA . PRO A 1 175 ? 8.934 -9.772 12.521 1.00 97.12 175 PRO A CA 1
ATOM 1384 C C . PRO A 1 175 ? 8.508 -10.379 11.172 1.00 97.12 175 PRO A C 1
ATOM 1386 O O . PRO A 1 175 ? 7.885 -11.435 11.151 1.00 97.12 175 PRO A O 1
ATOM 1389 N N . TYR A 1 176 ? 8.883 -9.749 10.055 1.00 98.38 176 TYR A N 1
ATOM 1390 C CA . TYR A 1 176 ? 8.621 -10.200 8.687 1.00 98.38 176 TYR A CA 1
ATOM 1391 C C . TYR A 1 176 ? 9.884 -10.078 7.828 1.00 98.38 176 TYR A C 1
ATOM 1393 O O . TYR A 1 176 ? 10.773 -9.274 8.120 1.00 98.38 176 TYR A O 1
ATOM 1401 N N . ASP A 1 177 ? 9.962 -10.843 6.735 1.00 97.62 177 ASP A N 1
ATOM 1402 C CA . ASP A 1 177 ? 10.981 -10.632 5.698 1.00 97.62 177 ASP A CA 1
ATOM 1403 C C . ASP A 1 177 ? 10.513 -9.591 4.674 1.00 97.62 177 ASP A C 1
ATOM 1405 O O . ASP A 1 177 ? 10.081 -9.925 3.574 1.00 97.62 177 ASP A O 1
ATOM 1409 N N . PHE A 1 178 ? 10.602 -8.310 5.036 1.00 97.31 178 PHE A N 1
ATOM 1410 C CA . PHE A 1 178 ? 10.179 -7.216 4.155 1.00 97.31 178 PHE A CA 1
ATOM 1411 C C . PHE A 1 178 ? 10.983 -7.124 2.852 1.00 97.31 178 PHE A C 1
ATOM 1413 O O . PHE A 1 178 ? 10.514 -6.518 1.899 1.00 97.31 178 PHE A O 1
ATOM 1420 N N . LEU A 1 179 ? 12.176 -7.720 2.771 1.00 94.38 179 LEU A N 1
ATOM 1421 C CA . LEU A 1 179 ? 13.005 -7.668 1.561 1.00 94.38 179 LEU A CA 1
ATOM 1422 C C . LEU A 1 179 ? 12.711 -8.833 0.608 1.00 94.38 179 LEU A C 1
ATOM 1424 O O . LEU A 1 179 ? 13.102 -8.794 -0.563 1.00 94.38 179 LEU A O 1
ATOM 1428 N N . ARG A 1 180 ? 12.078 -9.898 1.105 1.00 94.56 180 ARG A N 1
ATOM 1429 C CA . ARG A 1 180 ? 11.756 -11.107 0.344 1.00 94.56 180 ARG A CA 1
ATOM 1430 C C . ARG A 1 180 ? 10.390 -11.638 0.787 1.00 94.56 180 ARG A C 1
ATOM 1432 O O . ARG A 1 180 ? 10.346 -12.578 1.587 1.00 94.56 180 ARG A O 1
ATOM 1439 N N . PRO A 1 181 ? 9.289 -11.064 0.265 1.00 95.81 181 PRO A N 1
ATOM 1440 C CA . PRO A 1 181 ? 7.960 -11.625 0.460 1.00 95.81 181 PRO A CA 1
ATOM 1441 C C . PRO A 1 181 ? 7.934 -13.116 0.119 1.00 95.81 181 PRO A C 1
ATOM 1443 O O . PRO A 1 181 ? 8.588 -13.560 -0.827 1.00 95.81 181 PRO A O 1
ATOM 1446 N N . ALA A 1 182 ? 7.173 -13.902 0.880 1.00 97.19 182 ALA A N 1
ATOM 1447 C CA . ALA A 1 182 ? 7.074 -15.341 0.637 1.00 97.19 182 ALA A CA 1
ATOM 1448 C C . ALA A 1 182 ? 6.308 -15.644 -0.657 1.00 97.19 182 ALA A C 1
ATOM 1450 O O . ALA A 1 182 ? 6.518 -16.689 -1.275 1.00 97.19 182 ALA A O 1
ATOM 1451 N N . LYS A 1 183 ? 5.414 -14.732 -1.053 1.00 97.00 183 LYS A N 1
ATOM 1452 C CA . LYS A 1 183 ? 4.692 -14.782 -2.319 1.00 97.00 183 LYS A CA 1
ATOM 1453 C C . LYS A 1 183 ? 4.328 -13.376 -2.785 1.00 97.00 183 LYS A C 1
ATOM 1455 O O . LYS A 1 183 ? 3.969 -12.542 -1.958 1.00 97.00 183 LYS A O 1
ATOM 1460 N N . THR A 1 184 ? 4.373 -13.173 -4.096 1.00 95.44 184 THR A N 1
ATOM 1461 C CA . THR A 1 184 ? 3.829 -12.002 -4.791 1.00 95.44 184 THR A CA 1
ATOM 1462 C C . THR A 1 184 ? 2.694 -12.475 -5.689 1.00 95.44 184 THR A C 1
ATOM 1464 O O . THR A 1 184 ? 2.817 -13.511 -6.348 1.00 95.44 184 THR A O 1
ATOM 1467 N N . PHE A 1 185 ? 1.583 -11.754 -5.659 1.00 95.12 185 PHE A N 1
ATOM 1468 C CA . PHE A 1 185 ? 0.412 -11.957 -6.493 1.00 95.12 185 PHE A CA 1
ATOM 1469 C C . PHE A 1 185 ? 0.299 -10.777 -7.444 1.00 95.12 185 PHE A C 1
ATOM 1471 O O . PHE A 1 185 ? 0.177 -9.646 -6.980 1.00 95.12 185 PHE A O 1
ATOM 1478 N N . GLU A 1 186 ? 0.277 -11.047 -8.744 1.00 89.12 186 GLU A N 1
ATOM 1479 C CA . GLU A 1 186 ? -0.056 -10.013 -9.720 1.00 89.12 186 GLU A CA 1
ATOM 1480 C C . GLU A 1 186 ? -1.543 -9.714 -9.647 1.00 89.12 186 GLU A C 1
ATOM 1482 O O . GLU A 1 186 ? -2.377 -10.630 -9.582 1.00 89.12 186 GLU A O 1
ATOM 1487 N N . LEU A 1 187 ? -1.872 -8.433 -9.682 1.00 88.94 187 LEU A N 1
ATOM 1488 C CA . LEU A 1 187 ? -3.235 -7.976 -9.824 1.00 88.94 187 LEU A CA 1
ATOM 1489 C C . LEU A 1 187 ? -3.536 -7.687 -11.297 1.00 88.94 187 LEU A C 1
ATOM 1491 O O . LEU A 1 187 ? -2.652 -7.268 -12.039 1.00 88.94 187 LEU A O 1
ATOM 1495 N N . PRO A 1 188 ? -4.783 -7.920 -11.739 1.00 84.00 188 PRO A N 1
ATOM 1496 C CA . PRO A 1 188 ? -5.202 -7.535 -13.080 1.00 84.00 188 PRO A CA 1
ATOM 1497 C C . PRO A 1 188 ? -5.210 -6.011 -13.232 1.00 84.00 188 PRO A C 1
ATOM 1499 O O . PRO A 1 188 ? -5.331 -5.294 -12.241 1.00 84.00 188 PRO A O 1
ATOM 1502 N N . GLU A 1 189 ? -5.228 -5.539 -14.477 1.00 82.25 189 GLU A N 1
ATOM 1503 C CA . GLU A 1 189 ? -5.213 -4.114 -14.837 1.00 82.25 189 GLU A CA 1
ATOM 1504 C C . GLU A 1 189 ? -6.229 -3.245 -14.079 1.00 82.25 189 GLU A C 1
ATOM 1506 O O . GLU A 1 189 ? -5.923 -2.144 -13.637 1.00 82.25 189 GLU A O 1
ATOM 1511 N N . LEU A 1 190 ? -7.426 -3.781 -13.821 1.00 82.62 190 LEU A N 1
ATOM 1512 C CA . LEU A 1 190 ? -8.479 -3.107 -13.045 1.00 82.62 190 LEU A CA 1
ATOM 1513 C C . LEU A 1 190 ? -8.062 -2.712 -11.615 1.00 82.62 190 LEU A C 1
ATOM 1515 O O . LEU A 1 190 ? -8.737 -1.901 -10.984 1.00 82.62 190 LEU A O 1
ATOM 1519 N N . LEU A 1 191 ? -7.003 -3.332 -11.098 1.00 92.25 191 LEU A N 1
ATOM 1520 C CA . LEU A 1 191 ? -6.406 -3.122 -9.783 1.00 92.25 191 LEU A CA 1
ATOM 1521 C C . LEU A 1 191 ? -4.945 -2.647 -9.897 1.00 92.25 191 LEU A C 1
ATOM 1523 O O . LEU A 1 191 ? -4.181 -2.793 -8.944 1.00 92.25 191 LEU A O 1
ATOM 1527 N N . ARG A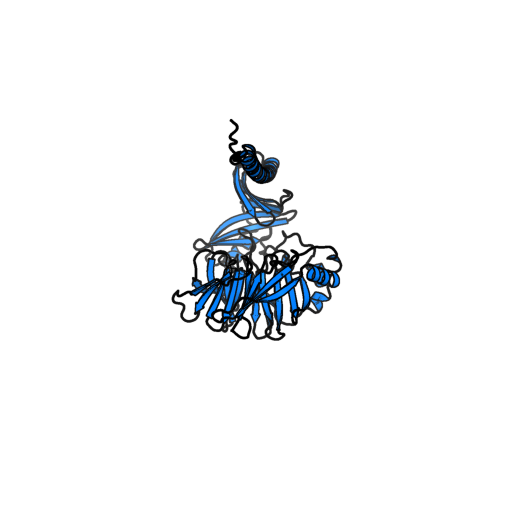 1 192 ? -4.542 -2.089 -11.047 1.00 92.06 192 ARG A N 1
ATOM 1528 C CA . ARG A 1 192 ? -3.226 -1.457 -11.206 1.00 92.06 192 ARG A CA 1
ATOM 1529 C C . ARG A 1 192 ? -3.020 -0.361 -10.165 1.00 92.06 192 ARG A C 1
ATOM 1531 O O . ARG A 1 192 ? -1.983 -0.331 -9.519 1.00 92.06 192 ARG A O 1
ATOM 1538 N N . GLU A 1 193 ? -4.036 0.462 -9.947 1.00 92.56 193 GLU A N 1
ATOM 1539 C CA . GLU A 1 193 ? -4.043 1.539 -8.951 1.00 92.56 193 GLU A CA 1
ATOM 1540 C C . GLU A 1 193 ? -4.681 1.068 -7.627 1.00 92.56 193 GLU A C 1
ATOM 1542 O O . GLU A 1 193 ? -5.524 1.745 -7.049 1.00 92.56 193 GLU A O 1
ATOM 1547 N N . VAL A 1 194 ? -4.357 -0.155 -7.171 1.00 97.88 194 VAL A N 1
ATOM 1548 C CA . VAL A 1 194 ? -4.852 -0.683 -5.886 1.00 97.88 194 VAL A CA 1
ATOM 1549 C C . VAL A 1 194 ? -4.425 0.214 -4.720 1.00 97.88 194 VAL A C 1
ATOM 1551 O O . VAL A 1 194 ? -3.248 0.280 -4.389 1.00 97.88 194 VAL A O 1
ATOM 1554 N N . SER A 1 195 ? -5.393 0.818 -4.036 1.00 97.88 195 SER A N 1
ATOM 1555 C CA . SER A 1 195 ? -5.122 1.722 -2.915 1.00 97.88 195 SER A CA 1
ATOM 1556 C C . SER A 1 195 ? -5.285 0.994 -1.571 1.00 97.88 195 SER A C 1
ATOM 1558 O O . SER A 1 195 ? -4.339 0.851 -0.800 1.00 97.88 195 SER A O 1
ATOM 1560 N N . GLY A 1 196 ? -6.427 0.330 -1.359 1.00 98.38 196 GLY A N 1
ATOM 1561 C CA . GLY A 1 196 ? -6.751 -0.334 -0.091 1.00 98.38 196 GLY A CA 1
ATOM 1562 C C . GLY A 1 196 ? -6.981 -1.835 -0.183 1.00 98.38 196 GLY A C 1
ATOM 1563 O O . GLY A 1 196 ? -7.554 -2.331 -1.161 1.00 98.38 196 GLY A O 1
ATOM 1564 N N . ILE A 1 197 ? -6.638 -2.569 0.885 1.00 98.69 197 ILE A N 1
ATOM 1565 C CA . ILE A 1 197 ? -6.964 -3.998 1.020 1.00 98.69 197 ILE A CA 1
ATOM 1566 C C . ILE A 1 197 ? -7.476 -4.383 2.413 1.00 98.69 197 ILE A C 1
ATOM 1568 O O . ILE A 1 197 ? -6.921 -3.999 3.436 1.00 98.69 197 ILE A O 1
ATOM 1572 N N . ALA A 1 198 ? -8.478 -5.263 2.462 1.00 98.12 198 ALA A N 1
ATOM 1573 C CA . ALA A 1 198 ? -8.979 -5.861 3.699 1.00 98.12 198 ALA A CA 1
ATOM 1574 C C . ALA A 1 198 ? -9.192 -7.365 3.552 1.00 98.12 198 ALA A C 1
ATOM 1576 O O . ALA A 1 198 ? -9.782 -7.833 2.579 1.00 98.12 198 ALA A O 1
ATOM 1577 N N . ARG A 1 199 ? -8.762 -8.146 4.544 1.00 96.19 199 ARG A N 1
ATOM 1578 C CA . ARG A 1 199 ? -8.994 -9.591 4.545 1.00 96.19 199 ARG A CA 1
ATOM 1579 C C . ARG A 1 199 ? -10.407 -9.932 5.023 1.00 96.19 199 ARG A C 1
ATOM 1581 O O . ARG A 1 199 ? -10.799 -9.574 6.131 1.00 96.19 199 ARG A O 1
ATOM 1588 N N . ASP A 1 200 ? -11.119 -10.720 4.225 1.00 93.69 200 ASP A N 1
ATOM 1589 C CA . ASP A 1 200 ? -12.408 -11.309 4.585 1.00 93.69 200 ASP A CA 1
ATOM 1590 C C . ASP A 1 200 ? -12.229 -12.643 5.348 1.00 93.69 200 ASP A C 1
ATOM 1592 O O . ASP A 1 200 ? -11.173 -13.292 5.350 1.00 93.69 200 ASP A O 1
ATOM 1596 N N . THR A 1 201 ? -13.292 -13.071 6.020 1.00 91.19 201 THR A N 1
ATOM 1597 C CA . THR A 1 201 ? -13.366 -14.272 6.860 1.00 91.19 201 THR A CA 1
ATOM 1598 C C . THR A 1 201 ? -13.119 -15.575 6.096 1.00 91.19 201 THR A C 1
ATOM 1600 O O . THR A 1 201 ? -12.557 -16.513 6.665 1.00 91.19 201 THR A O 1
ATOM 1603 N N . ASP A 1 202 ? -13.463 -15.635 4.807 1.00 93.06 202 ASP A N 1
ATOM 1604 C CA . ASP A 1 202 ? -13.199 -16.789 3.936 1.00 93.06 202 ASP A CA 1
ATOM 1605 C C . ASP A 1 202 ? -11.748 -16.841 3.406 1.00 93.06 202 ASP A C 1
ATOM 1607 O O . ASP A 1 202 ? -11.332 -17.832 2.794 1.00 93.06 202 ASP A O 1
ATOM 1611 N N . GLY A 1 203 ? -10.949 -15.811 3.706 1.00 94.88 203 GLY A N 1
ATOM 1612 C CA . GLY A 1 203 ? -9.559 -15.671 3.278 1.00 94.88 203 GLY A CA 1
ATOM 1613 C C . GLY A 1 203 ? -9.378 -14.978 1.928 1.00 94.88 203 GLY A C 1
ATOM 1614 O O . GLY A 1 203 ? -8.239 -14.890 1.472 1.00 94.88 203 GLY A O 1
ATOM 1615 N N . THR A 1 204 ? -10.453 -14.497 1.300 1.00 96.94 204 THR A N 1
ATOM 1616 C CA . THR A 1 204 ? -10.351 -13.558 0.177 1.00 96.94 204 THR A CA 1
ATOM 1617 C C . THR A 1 204 ? -9.891 -12.182 0.659 1.00 96.94 204 THR A C 1
ATOM 1619 O O . THR A 1 204 ? -10.004 -11.842 1.840 1.00 96.94 204 THR A O 1
ATOM 1622 N N . LEU A 1 205 ? -9.330 -11.402 -0.259 1.00 98.44 205 LEU A N 1
ATOM 1623 C CA . LEU A 1 205 ? -8.982 -10.004 -0.047 1.00 98.44 205 LEU A CA 1
ATOM 1624 C C . LEU A 1 205 ? -10.011 -9.142 -0.774 1.00 98.44 205 LEU A C 1
ATOM 1626 O O . LEU A 1 205 ? -10.302 -9.366 -1.949 1.00 98.44 205 LEU A O 1
ATOM 1630 N N . LEU A 1 206 ? -10.579 -8.180 -0.062 1.00 98.44 206 LEU A N 1
ATOM 1631 C CA . LEU A 1 206 ? -11.309 -7.077 -0.659 1.00 98.44 206 LEU A CA 1
ATOM 1632 C C . LEU A 1 206 ? -10.295 -6.011 -1.047 1.00 98.44 206 LEU A C 1
ATOM 1634 O O . LEU A 1 206 ? -9.484 -5.629 -0.210 1.00 98.44 206 LEU A O 1
ATOM 1638 N N . CYS A 1 207 ? -10.345 -5.558 -2.291 1.00 98.62 207 CYS A N 1
ATOM 1639 C CA . CYS A 1 207 ? -9.431 -4.571 -2.850 1.00 98.62 207 CYS A CA 1
ATOM 1640 C C . CYS A 1 207 ? -10.242 -3.383 -3.364 1.00 98.62 207 CYS A C 1
ATOM 1642 O O . CYS A 1 207 ? -11.247 -3.583 -4.051 1.00 98.62 207 CYS A O 1
ATOM 1644 N N . VAL A 1 208 ? -9.804 -2.170 -3.052 1.00 98.38 208 VAL A N 1
ATOM 1645 C CA . VAL A 1 208 ? -10.290 -0.935 -3.676 1.00 98.38 208 VAL A CA 1
ATOM 1646 C C . VAL A 1 208 ? -9.140 -0.305 -4.456 1.00 98.38 208 VAL A C 1
ATOM 1648 O O . VAL A 1 208 ? -7.978 -0.501 -4.105 1.00 98.38 208 VAL A O 1
ATOM 1651 N N . GLN A 1 209 ? -9.465 0.382 -5.543 1.00 94.19 209 GLN A N 1
ATOM 1652 C CA . GLN A 1 209 ? -8.515 1.153 -6.341 1.00 94.19 209 GLN A CA 1
ATOM 1653 C C . GLN A 1 209 ? -8.903 2.632 -6.307 1.00 94.19 209 GLN A C 1
ATOM 1655 O O . GLN A 1 209 ? -10.063 2.927 -6.007 1.00 94.19 209 GLN A O 1
ATOM 1660 N N . ASP A 1 210 ? -7.944 3.505 -6.592 1.00 93.31 210 ASP A N 1
ATOM 1661 C CA . ASP A 1 210 ? -8.043 4.950 -6.364 1.00 93.31 210 ASP A CA 1
ATOM 1662 C C . ASP A 1 210 ? -9.248 5.599 -7.081 1.00 93.31 210 ASP A C 1
ATOM 1664 O O . ASP A 1 210 ? -10.154 6.170 -6.469 1.00 93.31 210 ASP A O 1
ATOM 1668 N N . GLU A 1 211 ? -9.370 5.405 -8.391 1.00 88.62 211 GLU A N 1
ATOM 1669 C CA . GLU A 1 211 ? -10.323 6.165 -9.200 1.00 88.62 211 GLU A CA 1
ATOM 1670 C C . GLU A 1 211 ? -11.722 5.530 -9.283 1.00 88.62 211 GLU A C 1
ATOM 1672 O O . GLU A 1 211 ? -12.695 6.204 -9.634 1.00 88.62 211 GLU A O 1
ATOM 1677 N N . LEU A 1 212 ? -11.881 4.237 -8.976 1.00 86.81 212 LEU A N 1
ATOM 1678 C CA . LEU A 1 212 ? -13.125 3.497 -9.234 1.00 86.81 212 LEU A CA 1
ATOM 1679 C C . LEU A 1 212 ? -13.869 3.086 -7.960 1.00 86.81 212 LEU A C 1
ATOM 1681 O O . LEU A 1 212 ? -13.367 2.336 -7.128 1.00 86.81 212 LEU A O 1
ATOM 1685 N N . GLY A 1 213 ? -15.155 3.445 -7.894 1.00 93.06 213 GLY A N 1
ATOM 1686 C CA . GLY A 1 213 ? -16.096 3.118 -6.818 1.00 93.06 213 GLY A CA 1
ATOM 1687 C C . GLY A 1 213 ? -16.552 1.662 -6.797 1.00 93.06 213 GLY A C 1
ATOM 1688 O O . GLY A 1 213 ? -17.752 1.365 -6.735 1.00 93.06 213 GLY A O 1
ATOM 1689 N N . VAL A 1 214 ? -15.599 0.737 -6.874 1.00 95.25 214 VAL A N 1
ATOM 1690 C CA . VAL A 1 214 ? -15.803 -0.707 -6.902 1.00 95.25 214 VAL A CA 1
ATOM 1691 C C . VAL A 1 214 ? -14.869 -1.374 -5.899 1.00 95.25 214 VAL A C 1
ATOM 1693 O O . VAL A 1 214 ? -13.667 -1.147 -5.896 1.00 95.25 214 VAL A O 1
ATOM 1696 N N . VAL A 1 215 ? -15.428 -2.258 -5.074 1.00 98.44 215 VAL A N 1
ATOM 1697 C CA . VAL A 1 215 ? -14.647 -3.195 -4.262 1.00 98.44 215 VAL A CA 1
ATOM 1698 C C . VAL A 1 215 ? -14.555 -4.522 -4.998 1.00 98.44 215 VAL A C 1
ATOM 1700 O O . VAL A 1 215 ? -15.574 -5.165 -5.253 1.00 98.44 215 VAL A O 1
ATOM 1703 N N . PHE A 1 216 ? -13.343 -4.958 -5.308 1.00 97.12 216 PHE A N 1
ATOM 1704 C CA . PHE A 1 216 ? -13.055 -6.234 -5.954 1.00 97.12 216 PHE A CA 1
ATOM 1705 C C . PHE A 1 216 ? -12.762 -7.319 -4.918 1.00 97.12 216 PHE A C 1
ATOM 1707 O O . PHE A 1 216 ? -12.143 -7.058 -3.891 1.00 97.12 216 PHE A O 1
ATOM 1714 N N . ARG A 1 217 ? -13.173 -8.562 -5.188 1.00 97.19 217 ARG A N 1
ATOM 1715 C CA . ARG A 1 217 ? -12.819 -9.727 -4.362 1.00 97.19 217 ARG A CA 1
ATOM 1716 C C . ARG A 1 217 ? -11.719 -10.531 -5.034 1.00 97.19 217 ARG A C 1
ATOM 1718 O O . ARG A 1 217 ? -11.989 -11.203 -6.030 1.00 97.19 217 ARG A O 1
ATOM 1725 N N . PHE A 1 218 ? -10.520 -10.519 -4.477 1.00 96.88 218 PHE A N 1
ATOM 1726 C CA . PHE A 1 218 ? -9.386 -11.312 -4.935 1.00 96.88 218 PHE A CA 1
ATOM 1727 C C . PHE A 1 218 ? -9.220 -12.579 -4.083 1.00 96.88 218 PHE A C 1
ATOM 1729 O O . PHE A 1 218 ? -9.181 -12.516 -2.855 1.00 96.88 218 PHE A O 1
ATOM 1736 N N . ASP A 1 219 ? -9.121 -13.752 -4.716 1.00 96.00 219 ASP A N 1
ATOM 1737 C CA . ASP A 1 219 ? -8.810 -15.005 -4.015 1.00 96.00 219 ASP A CA 1
ATOM 1738 C C . ASP A 1 219 ? -7.320 -15.339 -4.163 1.00 96.00 219 ASP A C 1
ATOM 1740 O O . ASP A 1 219 ? -6.918 -15.801 -5.234 1.00 96.00 219 ASP A O 1
ATOM 1744 N N . PRO A 1 220 ? -6.504 -15.207 -3.101 1.00 95.25 220 PRO A N 1
ATOM 1745 C CA . PRO A 1 220 ? -5.072 -15.498 -3.166 1.00 95.25 220 PRO A CA 1
ATOM 1746 C C . PRO A 1 220 ? -4.752 -16.989 -3.376 1.00 95.25 220 PRO A C 1
ATOM 1748 O O . PRO A 1 220 ? -3.630 -17.338 -3.736 1.00 95.25 220 PRO A O 1
ATOM 1751 N N . LYS A 1 221 ? -5.701 -17.910 -3.169 1.00 94.81 221 LYS A N 1
ATOM 1752 C CA . LYS A 1 221 ? -5.503 -19.341 -3.468 1.00 94.81 221 LYS A CA 1
ATOM 1753 C C . LYS A 1 221 ? -5.702 -19.649 -4.947 1.00 94.81 221 LYS A C 1
ATOM 1755 O O . LYS A 1 221 ? -5.073 -20.571 -5.455 1.00 94.81 221 LYS A O 1
ATOM 1760 N N . LYS A 1 222 ? -6.611 -18.928 -5.610 1.00 90.81 222 LYS A N 1
ATOM 1761 C CA . LYS A 1 222 ? -6.910 -19.093 -7.045 1.00 90.81 222 LYS A CA 1
ATOM 1762 C C . LYS A 1 222 ? -6.229 -18.050 -7.930 1.00 90.81 222 LYS A C 1
ATOM 1764 O O . LYS A 1 222 ? -6.322 -18.184 -9.143 1.00 90.81 222 LYS A O 1
ATOM 1769 N N . GLU A 1 223 ? -5.617 -17.036 -7.321 1.00 92.50 223 GLU A N 1
ATOM 1770 C CA . GLU A 1 223 ? -4.902 -15.930 -7.968 1.00 92.50 223 GLU A CA 1
ATOM 1771 C C . GLU A 1 223 ? -5.765 -15.210 -9.009 1.00 92.50 223 GLU A C 1
ATOM 1773 O O . GLU A 1 223 ? -5.347 -14.948 -10.131 1.00 92.50 223 GLU A O 1
ATOM 1778 N N . ARG A 1 224 ? -7.030 -14.950 -8.657 1.00 87.56 224 ARG A N 1
ATOM 1779 C CA . ARG A 1 224 ? -7.983 -14.284 -9.551 1.00 87.56 224 ARG A CA 1
ATOM 1780 C C . ARG A 1 224 ? -9.108 -13.598 -8.798 1.00 87.56 224 ARG A C 1
ATOM 1782 O O . ARG A 1 224 ? -9.457 -13.984 -7.678 1.00 87.56 224 ARG A O 1
ATOM 1789 N N . LEU A 1 225 ? -9.750 -12.660 -9.485 1.00 90.69 225 LEU A N 1
ATOM 1790 C CA . LEU A 1 225 ? -10.987 -12.046 -9.027 1.00 90.69 225 LEU A CA 1
ATOM 1791 C C . LEU A 1 225 ? -12.145 -13.060 -8.990 1.00 90.69 225 LEU A C 1
ATOM 1793 O O . LEU A 1 225 ? -12.248 -13.970 -9.825 1.00 90.69 225 LEU A O 1
ATOM 1797 N N . GLN A 1 226 ? -13.017 -12.911 -7.995 1.00 87.94 226 GLN A N 1
ATOM 1798 C CA . GLN A 1 226 ? -14.213 -13.738 -7.789 1.00 87.94 226 GLN A CA 1
ATOM 1799 C C . GLN A 1 226 ? -15.525 -12.963 -7.871 1.00 87.94 226 GLN A C 1
ATOM 1801 O O . GLN A 1 226 ? -16.584 -13.580 -7.939 1.00 87.94 226 GLN A O 1
ATOM 1806 N N . GLY A 1 227 ? -15.468 -11.636 -7.860 1.00 86.69 227 GLY A N 1
ATOM 1807 C CA . GLY A 1 227 ? -16.643 -10.779 -7.898 1.00 86.69 227 GLY A CA 1
ATOM 1808 C C . GLY A 1 227 ? -16.292 -9.343 -7.545 1.00 86.69 227 GLY A C 1
ATOM 1809 O O . GLY A 1 227 ? -15.134 -9.033 -7.254 1.00 86.69 227 GLY A O 1
ATOM 1810 N N . MET A 1 228 ? -17.305 -8.482 -7.573 1.00 94.69 228 MET A N 1
ATOM 1811 C CA . MET A 1 228 ? -17.163 -7.060 -7.294 1.00 94.69 228 MET A CA 1
ATOM 1812 C C . MET A 1 228 ? -18.441 -6.471 -6.687 1.00 94.69 228 MET A C 1
ATOM 1814 O O . MET A 1 228 ? -19.536 -6.970 -6.951 1.00 94.69 228 MET A O 1
ATOM 1818 N N . TYR A 1 229 ? -18.292 -5.390 -5.925 1.00 94.06 229 TYR A N 1
ATOM 1819 C CA . TYR A 1 229 ? -19.375 -4.594 -5.347 1.00 94.06 229 TYR A CA 1
ATOM 1820 C C . TYR A 1 229 ? -19.212 -3.138 -5.797 1.00 94.06 229 TYR A C 1
ATOM 1822 O O . TYR A 1 229 ? -18.282 -2.459 -5.364 1.00 94.06 229 TYR A O 1
ATOM 1830 N N . ARG A 1 230 ? -20.084 -2.652 -6.686 1.00 95.81 230 ARG A N 1
ATOM 1831 C CA . ARG A 1 230 ? -20.029 -1.266 -7.181 1.00 95.81 230 ARG A CA 1
ATOM 1832 C C . ARG A 1 230 ? -20.787 -0.326 -6.254 1.00 95.81 230 ARG A C 1
ATOM 1834 O O . ARG A 1 230 ? -22.001 -0.216 -6.377 1.00 95.81 230 ARG A O 1
ATOM 1841 N N . PHE A 1 231 ? -20.077 0.383 -5.387 1.00 96.38 231 PHE A N 1
ATOM 1842 C CA . PHE A 1 231 ? -20.673 1.232 -4.357 1.00 96.38 231 PHE A CA 1
ATOM 1843 C C . PHE A 1 231 ? -20.762 2.720 -4.731 1.00 96.38 231 PHE A C 1
ATOM 1845 O O . PHE A 1 231 ? -21.500 3.465 -4.082 1.00 96.38 231 PHE A O 1
ATOM 1852 N N . ALA A 1 232 ? -20.017 3.153 -5.749 1.00 93.50 232 ALA A N 1
ATOM 1853 C CA . ALA A 1 232 ? -20.003 4.522 -6.254 1.00 93.50 232 ALA A CA 1
ATOM 1854 C C . ALA A 1 232 ? -19.582 4.560 -7.740 1.00 93.50 232 ALA A C 1
ATOM 1856 O O . ALA A 1 232 ? -19.375 3.520 -8.371 1.00 93.50 232 ALA A O 1
ATOM 1857 N N . ASP A 1 233 ? -19.510 5.766 -8.304 1.00 90.69 233 ASP A N 1
ATOM 1858 C CA . ASP A 1 233 ? -18.912 6.024 -9.618 1.00 90.69 233 ASP A CA 1
ATOM 1859 C C . ASP A 1 233 ? -17.408 6.301 -9.457 1.00 90.69 233 ASP A C 1
ATOM 1861 O O . ASP A 1 233 ? -16.733 5.571 -8.741 1.00 90.69 233 ASP A O 1
ATOM 1865 N N . VAL A 1 234 ? -16.874 7.332 -10.110 1.00 91.31 234 VAL A N 1
ATOM 1866 C CA . VAL A 1 234 ? -15.467 7.728 -9.992 1.00 91.31 234 VAL A CA 1
ATOM 1867 C C . VAL A 1 234 ? -15.243 8.524 -8.705 1.00 91.31 234 VAL A C 1
ATOM 1869 O O . VAL A 1 234 ? -16.127 9.274 -8.267 1.00 91.31 234 VAL A O 1
ATOM 1872 N N . GLY A 1 235 ? -14.080 8.355 -8.091 1.00 91.81 235 GLY A N 1
ATOM 1873 C CA . GLY A 1 235 ? -13.707 9.010 -6.845 1.00 91.81 235 GLY A CA 1
ATOM 1874 C C . GLY A 1 235 ? -12.201 9.013 -6.626 1.00 91.81 235 GLY A C 1
ATOM 1875 O O . GLY A 1 235 ? -11.457 8.986 -7.591 1.00 91.81 235 GLY A O 1
ATOM 1876 N N . ASP A 1 236 ? -11.829 9.118 -5.358 1.00 94.94 236 ASP A N 1
ATOM 1877 C CA . ASP A 1 236 ? -10.458 9.210 -4.835 1.00 94.94 236 ASP A CA 1
ATOM 1878 C C . ASP A 1 236 ? -10.453 8.308 -3.590 1.00 94.94 236 ASP A C 1
ATOM 1880 O O . ASP A 1 236 ? -10.677 8.761 -2.459 1.00 94.94 236 ASP A O 1
ATOM 1884 N N . PHE A 1 237 ? -10.575 7.002 -3.847 1.00 98.25 237 PHE A N 1
ATOM 1885 C CA . PHE A 1 237 ? -10.904 5.966 -2.872 1.00 98.25 237 PHE A CA 1
ATOM 1886 C C . PHE A 1 237 ? -9.643 5.310 -2.343 1.00 98.25 237 PHE A C 1
ATOM 1888 O O . PHE A 1 237 ? -8.874 4.694 -3.068 1.00 98.25 237 PHE A O 1
ATOM 1895 N N . GLU A 1 238 ? -9.509 5.353 -1.032 1.00 98.12 238 GLU A N 1
ATOM 1896 C CA . GLU A 1 238 ? -8.188 5.253 -0.431 1.00 98.12 238 GLU A CA 1
ATOM 1897 C C . GLU A 1 238 ? -7.995 3.909 0.253 1.00 98.12 238 GLU A C 1
ATOM 1899 O O . GLU A 1 238 ? -7.072 3.155 -0.019 1.00 98.12 238 GLU A O 1
ATOM 1904 N N . ASP A 1 239 ? -8.931 3.534 1.124 1.00 98.56 239 ASP A N 1
ATOM 1905 C CA . ASP A 1 239 ? -8.764 2.321 1.911 1.00 98.56 239 ASP A CA 1
ATOM 1906 C C . ASP A 1 239 ? -10.097 1.663 2.257 1.00 98.56 239 ASP A C 1
ATOM 1908 O O . ASP A 1 239 ? -11.184 2.242 2.129 1.00 98.56 239 ASP A O 1
ATOM 1912 N N . ILE A 1 240 ? -10.028 0.404 2.672 1.00 98.69 240 ILE A N 1
ATOM 1913 C CA . ILE A 1 240 ? -11.177 -0.436 2.966 1.00 98.69 240 ILE A CA 1
ATOM 1914 C C . ILE A 1 240 ? -10.990 -1.173 4.287 1.00 98.69 240 ILE A C 1
ATOM 1916 O O . ILE A 1 240 ? -9.948 -1.735 4.594 1.00 98.69 240 ILE A O 1
ATOM 1920 N N . ALA A 1 241 ? -12.068 -1.249 5.061 1.00 97.88 241 ALA A N 1
ATOM 1921 C CA . ALA A 1 241 ? -12.154 -2.087 6.244 1.00 97.88 241 ALA A CA 1
ATOM 1922 C C . ALA A 1 241 ? -13.428 -2.936 6.216 1.00 97.88 241 ALA A C 1
ATOM 1924 O O . ALA A 1 241 ? -14.438 -2.564 5.616 1.00 97.88 241 ALA A O 1
ATOM 1925 N N . ILE A 1 242 ? -13.415 -4.073 6.914 1.00 94.62 242 ILE A N 1
ATOM 1926 C CA . ILE A 1 242 ? -14.575 -4.965 7.013 1.00 94.62 242 ILE A CA 1
ATOM 1927 C C . ILE A 1 242 ? -14.838 -5.408 8.455 1.00 94.62 242 ILE A C 1
ATOM 1929 O O . ILE A 1 242 ? -13.917 -5.698 9.216 1.00 94.62 242 ILE A O 1
ATOM 1933 N N . ASN A 1 243 ? -16.119 -5.460 8.833 1.00 90.38 243 ASN A N 1
ATOM 1934 C CA . ASN A 1 243 ? -16.600 -6.051 10.082 1.00 90.38 243 ASN A CA 1
ATOM 1935 C C . ASN A 1 243 ? -17.657 -7.121 9.793 1.00 90.38 243 ASN A C 1
ATOM 1937 O O . ASN A 1 243 ? -18.824 -6.793 9.555 1.00 90.38 243 ASN A O 1
ATOM 1941 N N . GLY A 1 244 ? -17.277 -8.398 9.818 1.00 89.44 244 GLY A N 1
ATOM 1942 C CA . GLY A 1 244 ? -18.182 -9.465 9.390 1.00 89.44 244 GLY A CA 1
ATOM 1943 C C . GLY A 1 244 ? -18.554 -9.275 7.920 1.00 89.44 244 GLY A C 1
ATOM 1944 O O . GLY A 1 244 ? -17.684 -9.362 7.071 1.00 89.44 244 GLY A O 1
ATOM 1945 N N . GLN A 1 245 ? -19.820 -8.979 7.629 1.00 91.88 245 GLN A N 1
ATOM 1946 C CA . GLN A 1 245 ? -20.317 -8.750 6.262 1.00 91.88 245 GLN A CA 1
ATOM 1947 C C . GLN A 1 245 ? -20.427 -7.260 5.916 1.00 91.88 245 GLN A C 1
ATOM 1949 O O . GLN A 1 245 ? -20.931 -6.894 4.867 1.00 91.88 245 GLN A O 1
ATOM 1954 N N . LYS A 1 246 ? -19.999 -6.359 6.805 1.00 95.19 246 LYS A N 1
ATOM 1955 C CA . LYS A 1 246 ? -20.173 -4.920 6.612 1.00 95.19 246 LYS A CA 1
ATOM 1956 C C . LYS A 1 246 ? -18.866 -4.269 6.183 1.00 95.19 246 LYS A C 1
ATOM 1958 O O . LYS A 1 246 ? -17.942 -4.185 6.995 1.00 95.19 246 LYS A O 1
ATOM 1963 N N . ALA A 1 247 ? -18.814 -3.799 4.941 1.00 97.44 247 ALA A N 1
ATOM 1964 C CA . ALA A 1 247 ? -17.674 -3.083 4.382 1.00 97.44 247 ALA A CA 1
ATOM 1965 C C . ALA A 1 247 ? -17.761 -1.578 4.673 1.00 97.44 247 ALA A C 1
ATOM 1967 O O . ALA A 1 247 ? -18.854 -1.011 4.764 1.00 97.44 247 ALA A O 1
ATOM 1968 N N . TYR A 1 248 ? -16.596 -0.950 4.804 1.00 98.44 248 TYR A N 1
ATOM 1969 C CA . TYR A 1 248 ? -16.394 0.486 4.954 1.00 98.44 248 TYR A CA 1
ATOM 1970 C C . TYR A 1 248 ? -15.309 0.896 3.964 1.00 98.44 248 TYR A C 1
ATOM 1972 O O . TYR A 1 248 ? -14.193 0.406 4.087 1.00 98.44 248 TYR A O 1
ATOM 1980 N N . VAL A 1 249 ? -15.626 1.763 3.006 1.00 98.75 249 VAL A N 1
ATOM 1981 C CA . VAL A 1 249 ? -14.657 2.292 2.036 1.00 98.75 249 VAL A CA 1
ATOM 1982 C C . VAL A 1 249 ? -14.460 3.776 2.298 1.00 98.75 249 VAL A C 1
ATOM 1984 O O . VAL A 1 249 ? -15.447 4.511 2.408 1.00 98.75 249 VAL A O 1
ATOM 1987 N N . LEU A 1 250 ? -13.206 4.191 2.443 1.00 98.81 250 LEU A N 1
ATOM 1988 C CA . LEU A 1 250 ? -12.785 5.571 2.643 1.00 98.81 250 LEU A CA 1
ATOM 1989 C C . LEU A 1 250 ? -12.592 6.261 1.294 1.00 98.81 250 LEU A C 1
ATOM 1991 O O . LEU A 1 250 ? -12.080 5.672 0.349 1.00 98.81 250 LEU A O 1
ATOM 1995 N N . ARG A 1 251 ? -12.990 7.526 1.233 1.00 98.62 251 ARG A N 1
ATOM 1996 C CA . ARG A 1 251 ? -12.570 8.476 0.206 1.00 98.62 251 ARG A CA 1
ATOM 1997 C C . ARG A 1 251 ? -11.741 9.577 0.864 1.00 98.62 251 ARG A C 1
ATOM 1999 O O . ARG A 1 251 ? -12.014 9.896 2.028 1.00 98.62 251 ARG A O 1
ATOM 2006 N N . SER A 1 252 ? -10.809 10.172 0.130 1.00 97.94 252 SER A N 1
ATOM 2007 C CA . SER A 1 252 ? -9.850 11.175 0.623 1.00 97.94 252 SER A CA 1
ATOM 2008 C C . SER A 1 252 ? -10.466 12.282 1.491 1.00 97.94 252 SER A C 1
ATOM 2010 O O . SER A 1 252 ? -9.929 12.652 2.538 1.00 97.94 252 SER A O 1
ATOM 2012 N N . ASP A 1 253 ? -11.674 12.737 1.141 1.00 97.12 253 ASP A N 1
ATOM 2013 C CA . ASP A 1 253 ? -12.436 13.773 1.849 1.00 97.12 253 ASP A CA 1
ATOM 2014 C C . ASP A 1 253 ? -13.048 13.344 3.200 1.00 97.12 253 ASP A C 1
ATOM 2016 O O . ASP A 1 253 ? -13.807 14.100 3.818 1.00 97.12 253 ASP A O 1
ATOM 2020 N N . GLY A 1 254 ? -12.763 12.128 3.671 1.00 97.12 254 GLY A N 1
ATOM 2021 C CA . GLY A 1 254 ? -13.321 11.569 4.902 1.00 97.12 254 GLY A CA 1
ATOM 2022 C C . GLY A 1 254 ? -14.753 11.047 4.752 1.00 97.12 254 GLY A C 1
ATOM 2023 O O . GLY A 1 254 ? -15.417 10.761 5.761 1.00 97.12 254 GLY A O 1
ATOM 2024 N N . ALA A 1 255 ? -15.262 10.917 3.520 1.00 98.00 255 ALA A N 1
ATOM 2025 C CA . ALA A 1 255 ? -16.477 10.159 3.264 1.00 98.00 255 ALA A CA 1
ATOM 2026 C C . ALA A 1 255 ? -16.232 8.664 3.489 1.00 98.00 255 ALA A C 1
ATOM 2028 O O . ALA A 1 255 ? -15.268 8.092 2.992 1.00 98.00 255 ALA A O 1
ATOM 2029 N N . VAL A 1 256 ? -17.152 8.018 4.204 1.00 98.38 256 VAL A N 1
ATOM 2030 C CA . VAL A 1 256 ? -17.160 6.569 4.400 1.00 98.38 256 VAL A CA 1
ATOM 2031 C C . VAL A 1 256 ? -18.411 5.986 3.762 1.00 98.38 256 VAL A C 1
ATOM 2033 O O . VAL A 1 256 ? -19.536 6.301 4.170 1.00 98.38 256 VAL A O 1
ATOM 2036 N N . PHE A 1 257 ? -18.210 5.120 2.774 1.00 98.50 257 PHE A N 1
ATOM 2037 C CA . PHE A 1 257 ? -19.252 4.344 2.109 1.00 98.50 257 PHE A CA 1
ATOM 2038 C C . PHE A 1 257 ? -19.405 3.009 2.822 1.00 98.50 257 PHE A C 1
ATOM 2040 O O . PHE A 1 257 ? -18.428 2.336 3.126 1.00 98.50 257 PHE A O 1
ATOM 2047 N N . THR A 1 258 ? -20.636 2.639 3.148 1.00 97.62 258 THR A N 1
ATOM 2048 C CA . THR A 1 258 ? -20.934 1.465 3.966 1.00 97.62 258 THR A CA 1
ATOM 2049 C C . THR A 1 258 ? -22.021 0.624 3.322 1.00 97.62 258 THR A C 1
ATOM 2051 O O . THR A 1 258 ? -23.093 1.145 3.007 1.00 97.62 258 THR A O 1
ATOM 2054 N N . PHE A 1 259 ? -21.771 -0.674 3.184 1.00 97.50 259 PHE A N 1
ATOM 2055 C CA . PHE A 1 259 ? -22.702 -1.631 2.584 1.00 97.50 259 PHE A CA 1
ATOM 2056 C C . PHE A 1 259 ? -22.476 -3.052 3.122 1.00 97.50 259 PHE A C 1
ATOM 2058 O O . PHE A 1 259 ? -21.478 -3.318 3.798 1.00 97.50 259 PHE A O 1
ATOM 2065 N N . ASP A 1 260 ? -23.436 -3.940 2.864 1.00 96.00 260 ASP A N 1
ATOM 2066 C CA . ASP A 1 260 ? -23.371 -5.363 3.212 1.00 96.00 260 ASP A CA 1
ATOM 2067 C C . ASP A 1 260 ? -22.810 -6.172 2.029 1.00 96.00 260 ASP A C 1
ATOM 2069 O O . ASP A 1 260 ? -23.230 -5.967 0.892 1.00 96.00 260 ASP A O 1
ATOM 2073 N N . THR A 1 261 ? -21.842 -7.051 2.277 1.00 94.50 261 THR A N 1
ATOM 2074 C CA . THR A 1 261 ? -21.172 -7.869 1.259 1.00 94.50 261 THR A CA 1
ATOM 2075 C C . THR A 1 261 ? -21.859 -9.210 1.010 1.00 94.50 261 THR A C 1
ATOM 2077 O O . THR A 1 261 ? -21.623 -9.809 -0.035 1.00 94.50 261 THR A O 1
ATOM 2080 N N . ASN A 1 262 ? -22.701 -9.709 1.919 1.00 89.56 262 ASN A N 1
ATOM 2081 C CA . ASN A 1 262 ? -23.343 -11.017 1.761 1.00 89.56 262 ASN A CA 1
ATOM 2082 C C . ASN A 1 262 ? -24.547 -10.956 0.818 1.00 89.56 262 ASN A C 1
ATOM 2084 O O . ASN A 1 262 ? -24.654 -11.771 -0.094 1.00 89.56 262 ASN A O 1
ATOM 2088 N N . ASP A 1 263 ? -25.411 -9.960 1.011 1.00 84.88 263 ASP A N 1
ATOM 2089 C CA . ASP A 1 263 ? -26.627 -9.749 0.217 1.00 84.88 263 ASP A CA 1
ATOM 2090 C C . ASP A 1 263 ? -26.579 -8.380 -0.476 1.00 84.88 263 ASP A C 1
ATOM 2092 O O . ASP A 1 263 ? -27.467 -7.541 -0.322 1.00 84.88 263 ASP A O 1
ATOM 2096 N N . TYR A 1 264 ? -25.494 -8.129 -1.213 1.00 93.00 264 TYR A N 1
ATOM 2097 C CA . TYR A 1 264 ? -25.286 -6.844 -1.870 1.00 93.00 264 TYR A CA 1
ATOM 2098 C C . TYR A 1 264 ? -26.330 -6.590 -2.968 1.00 93.00 264 TYR A C 1
ATOM 2100 O O . TYR A 1 264 ? -26.293 -7.201 -4.037 1.00 93.00 264 TYR A O 1
ATOM 2108 N N . ASP A 1 265 ? -27.239 -5.648 -2.720 1.00 92.62 265 ASP A N 1
ATOM 2109 C CA . ASP A 1 265 ? -28.320 -5.249 -3.632 1.00 92.62 265 ASP A CA 1
ATOM 2110 C C . ASP A 1 265 ? -28.094 -3.868 -4.279 1.00 92.62 265 ASP A C 1
ATOM 2112 O O . ASP A 1 265 ? -28.974 -3.341 -4.962 1.00 92.62 265 ASP A O 1
ATOM 2116 N N . GLY A 1 266 ? -26.914 -3.275 -4.066 1.00 92.81 266 GLY A N 1
ATOM 2117 C CA . GLY A 1 266 ? -26.585 -1.911 -4.486 1.00 92.81 266 GLY A CA 1
ATOM 2118 C C . GLY A 1 266 ? -26.876 -0.837 -3.432 1.00 92.81 266 GLY A C 1
ATOM 2119 O O . GLY A 1 266 ? -26.538 0.327 -3.643 1.00 92.81 266 GLY A O 1
ATOM 2120 N N . THR A 1 267 ? -27.463 -1.187 -2.285 1.00 96.12 267 THR A N 1
ATOM 2121 C CA . THR A 1 267 ? -27.721 -0.228 -1.206 1.00 96.12 267 THR A CA 1
ATOM 2122 C C . THR A 1 267 ? -26.423 0.182 -0.513 1.00 96.12 267 THR A C 1
ATOM 2124 O O . THR A 1 267 ? -25.729 -0.634 0.095 1.00 96.12 267 THR A O 1
ATOM 2127 N N . VAL A 1 268 ? -26.125 1.482 -0.541 1.00 97.69 268 VAL A N 1
ATOM 2128 C CA . VAL A 1 268 ? -24.930 2.071 0.076 1.00 97.69 268 VAL A CA 1
ATOM 2129 C C . VAL A 1 268 ? -25.323 3.251 0.954 1.00 97.69 268 VAL A C 1
ATOM 2131 O O . VAL A 1 268 ? -26.116 4.107 0.569 1.00 97.69 268 VAL A O 1
ATOM 2134 N N . THR A 1 269 ? -24.753 3.312 2.156 1.00 97.38 269 THR A N 1
ATOM 2135 C CA . THR A 1 269 ? -24.844 4.480 3.037 1.00 97.38 269 THR A CA 1
ATOM 2136 C C . THR A 1 269 ? -23.540 5.259 2.982 1.00 97.38 269 THR A C 1
ATOM 2138 O O . THR A 1 269 ? -22.494 4.714 3.314 1.00 97.38 269 THR A O 1
ATOM 2141 N N . GLN A 1 270 ? -23.602 6.542 2.633 1.00 97.31 270 GLN A N 1
ATOM 2142 C CA . GLN A 1 270 ? -22.459 7.451 2.703 1.00 97.31 270 GLN A CA 1
ATOM 2143 C C . GLN A 1 270 ? -22.553 8.317 3.964 1.00 97.31 270 GLN A C 1
ATOM 2145 O O . GLN A 1 270 ? -23.604 8.889 4.260 1.00 97.31 270 GLN A O 1
ATOM 2150 N N . THR A 1 271 ? -21.460 8.424 4.717 1.00 95.81 271 THR A N 1
ATOM 2151 C CA . THR A 1 271 ? -21.355 9.307 5.889 1.00 95.81 271 THR A CA 1
ATOM 2152 C C . THR A 1 271 ? -20.074 10.123 5.811 1.00 95.81 271 THR A C 1
ATOM 2154 O O . THR A 1 271 ? -19.003 9.548 5.675 1.00 95.81 271 THR A O 1
ATOM 2157 N N . ILE A 1 272 ? -20.165 11.448 5.949 1.00 95.69 272 ILE A N 1
ATOM 2158 C CA . ILE A 1 272 ? -18.982 12.308 6.090 1.00 95.69 272 ILE A CA 1
ATOM 2159 C C . ILE A 1 272 ? -18.549 12.328 7.554 1.00 95.69 272 ILE A C 1
ATOM 2161 O O . ILE A 1 272 ? -19.335 12.701 8.435 1.00 95.69 272 ILE A O 1
ATOM 2165 N N . VAL A 1 273 ? -17.304 11.941 7.819 1.00 96.19 273 VAL A N 1
ATOM 2166 C CA . VAL A 1 273 ? -16.694 12.076 9.143 1.00 96.19 273 VAL A CA 1
ATOM 2167 C C . VAL A 1 273 ? -16.048 13.465 9.234 1.00 96.19 273 VAL A C 1
ATOM 2169 O O . VAL A 1 273 ? -15.283 13.825 8.348 1.00 96.19 273 VAL A O 1
ATOM 2172 N N . PRO A 1 274 ? -16.326 14.277 10.274 1.00 94.81 274 PRO A N 1
ATOM 2173 C CA . PRO A 1 274 ? -15.799 15.641 10.378 1.00 94.81 274 PRO A CA 1
ATOM 2174 C C . PRO A 1 274 ? -14.338 15.637 10.859 1.00 94.81 274 PRO A C 1
ATOM 2176 O O . PRO A 1 274 ? -14.037 16.076 11.973 1.00 94.81 274 PRO A O 1
ATOM 2179 N N . LEU A 1 275 ? -13.451 15.066 10.045 1.00 95.69 275 LEU A N 1
ATOM 2180 C CA . LEU A 1 275 ? -12.015 14.979 10.286 1.00 95.69 275 LEU A CA 1
ATOM 2181 C C . LEU A 1 275 ? -11.347 16.330 9.976 1.00 95.69 275 LEU A C 1
ATOM 2183 O O . LEU A 1 275 ? -11.824 17.075 9.122 1.00 95.69 275 LEU A O 1
ATOM 2187 N N . PRO A 1 276 ? -10.258 16.690 10.672 1.00 95.00 276 PRO A N 1
ATOM 2188 C CA . PRO A 1 276 ? -9.552 17.950 10.450 1.00 95.00 276 PRO A CA 1
ATOM 2189 C C . PRO A 1 276 ? -8.532 17.853 9.299 1.00 95.00 276 PRO A C 1
ATOM 2191 O O . PRO A 1 276 ? -7.425 18.364 9.426 1.00 95.00 276 PRO A O 1
ATOM 2194 N N . SER A 1 277 ? -8.877 17.170 8.210 1.00 94.88 277 SER A N 1
ATOM 2195 C CA . SER A 1 277 ? -8.104 17.118 6.966 1.00 94.88 277 SER A CA 1
ATOM 2196 C C . SER A 1 277 ? -9.002 16.592 5.839 1.00 94.88 277 SER A C 1
ATOM 2198 O O . SER A 1 277 ? -10.012 15.940 6.113 1.00 94.88 277 SER A O 1
ATOM 2200 N N . MET A 1 278 ? -8.655 16.943 4.599 1.00 94.56 278 MET A N 1
ATOM 2201 C CA . MET A 1 278 ? -9.373 16.559 3.374 1.00 94.56 278 MET A CA 1
ATOM 2202 C C . MET A 1 278 ? -8.612 15.509 2.555 1.00 94.56 278 MET A C 1
ATOM 2204 O O . MET A 1 278 ? -8.946 15.294 1.397 1.00 94.56 278 MET A O 1
ATOM 2208 N N . ASN A 1 279 ? -7.569 14.921 3.142 1.00 96.38 279 ASN A N 1
ATOM 2209 C CA . ASN A 1 279 ? -6.689 13.963 2.494 1.00 96.38 279 ASN A CA 1
ATOM 2210 C C . ASN A 1 279 ? -6.362 12.827 3.482 1.00 96.38 279 ASN A C 1
ATOM 2212 O O . ASN A 1 279 ? -5.299 12.779 4.120 1.00 96.38 279 ASN A O 1
ATOM 2216 N N . MET A 1 280 ? -7.383 12.004 3.719 1.00 97.81 280 MET A N 1
ATOM 2217 C CA . MET A 1 280 ? -7.344 10.807 4.555 1.00 97.81 280 MET A CA 1
ATOM 2218 C C . MET A 1 280 ? -7.056 9.609 3.678 1.00 97.81 280 MET A C 1
ATOM 2220 O O . MET A 1 280 ? -7.883 9.325 2.828 1.00 97.81 280 MET A O 1
ATOM 2224 N N . GLU A 1 281 ? -5.988 8.867 3.954 1.00 97.62 281 GLU A N 1
ATOM 2225 C CA . GLU A 1 281 ? -5.626 7.739 3.090 1.00 97.62 281 GLU A CA 1
ATOM 2226 C C . GLU A 1 281 ? -5.743 6.389 3.798 1.00 97.62 281 GLU A C 1
ATOM 2228 O O . GLU A 1 281 ? -6.407 5.495 3.303 1.00 97.62 281 GLU A O 1
ATOM 2233 N N . GLY A 1 282 ? -5.286 6.255 5.048 1.00 97.50 282 GLY A N 1
ATOM 2234 C CA . GLY A 1 282 ? -5.454 4.989 5.777 1.00 97.50 282 GLY A CA 1
ATOM 2235 C C . GLY A 1 282 ? -6.807 4.851 6.488 1.00 97.50 282 GLY A C 1
ATOM 2236 O O . GLY A 1 282 ? -7.217 5.763 7.217 1.00 97.50 282 GLY A O 1
ATOM 2237 N N . LEU A 1 283 ? -7.439 3.674 6.407 1.00 98.50 283 LEU A N 1
ATOM 2238 C CA . LEU A 1 283 ? -8.650 3.295 7.145 1.00 98.50 283 LEU A CA 1
ATOM 2239 C C . LEU A 1 283 ? -8.457 1.962 7.876 1.00 98.50 283 LEU A C 1
ATOM 2241 O O . LEU A 1 283 ? -8.244 0.920 7.274 1.00 98.50 283 LEU A O 1
ATOM 2245 N N . PHE A 1 284 ? -8.687 1.943 9.189 1.00 98.06 284 PHE A N 1
ATOM 2246 C CA . PHE A 1 284 ? -8.677 0.686 9.943 1.00 98.06 284 PHE A CA 1
ATOM 2247 C C . PHE A 1 284 ? -9.879 0.553 10.865 1.00 98.06 284 PHE A C 1
ATOM 2249 O O . PHE A 1 284 ? -10.196 1.454 11.640 1.00 98.06 284 PHE A O 1
ATOM 2256 N N . LEU A 1 285 ? -10.522 -0.613 10.861 1.00 95.62 285 LEU A N 1
ATOM 2257 C CA . LEU A 1 285 ? -11.516 -0.945 11.873 1.00 95.62 285 LEU A CA 1
ATOM 2258 C C . LEU A 1 285 ? -10.834 -1.566 13.091 1.00 95.62 285 LEU A C 1
ATOM 2260 O O . LEU A 1 285 ? -10.319 -2.680 13.036 1.00 95.62 285 LEU A O 1
ATOM 2264 N N . HIS A 1 286 ? -10.903 -0.876 14.228 1.00 93.12 286 HIS A N 1
ATOM 2265 C CA . HIS A 1 286 ? -10.358 -1.398 15.475 1.00 93.12 286 HIS A CA 1
ATOM 2266 C C . HIS A 1 286 ? -11.044 -2.716 15.880 1.00 93.12 286 HIS A C 1
ATOM 2268 O O . HIS A 1 286 ? -12.247 -2.895 15.676 1.00 93.12 286 HIS A O 1
ATOM 2274 N N . SER A 1 287 ? -10.310 -3.608 16.553 1.00 85.50 287 SER A N 1
ATOM 2275 C CA . SER A 1 287 ? -10.781 -4.943 16.972 1.00 85.50 287 SER A CA 1
ATOM 2276 C C . SER A 1 287 ? -12.029 -4.928 17.866 1.00 85.50 287 SER A C 1
ATOM 2278 O O . SER A 1 287 ? -12.744 -5.922 17.975 1.00 85.50 287 SER A O 1
ATOM 2280 N N . SER A 1 288 ? -12.338 -3.781 18.480 1.00 87.19 288 SER A N 1
ATOM 2281 C CA . SER A 1 288 ? -13.586 -3.550 19.215 1.00 87.19 288 SER A CA 1
ATOM 2282 C C . SER A 1 288 ? -14.836 -3.585 18.320 1.00 87.19 288 SER A C 1
ATOM 2284 O O . SER A 1 288 ? -15.949 -3.697 18.844 1.00 87.19 288 SER A O 1
ATOM 2286 N N . GLY A 1 289 ? -14.672 -3.436 16.999 1.00 88.81 289 GLY A N 1
ATOM 2287 C CA . GLY A 1 289 ? -15.739 -3.333 16.001 1.00 88.81 289 GLY A CA 1
ATOM 2288 C C . GLY A 1 289 ? -16.588 -2.065 16.133 1.00 88.81 289 GLY A C 1
ATOM 2289 O O . GLY A 1 289 ? -17.688 -1.997 15.585 1.00 88.81 289 GLY A O 1
ATOM 2290 N N . LYS A 1 290 ? -16.128 -1.086 16.923 1.00 92.12 290 LYS A N 1
ATOM 2291 C CA . LYS A 1 290 ? -16.920 0.076 17.368 1.00 92.12 290 LYS A CA 1
ATOM 2292 C C . LYS A 1 290 ? -16.290 1.417 17.026 1.00 92.12 290 LYS A C 1
ATOM 2294 O O . LYS A 1 290 ? -16.876 2.450 17.351 1.00 92.12 290 LYS A O 1
ATOM 2299 N N . GLU A 1 291 ? -15.124 1.424 16.404 1.00 95.81 291 GLU A N 1
ATOM 2300 C CA . GLU A 1 291 ? -14.418 2.636 16.013 1.00 95.81 291 GLU A CA 1
ATOM 2301 C C . GLU A 1 291 ? -13.573 2.383 14.769 1.00 95.81 291 GLU A C 1
ATOM 2303 O O . GLU A 1 291 ? -13.027 1.293 14.586 1.00 95.81 291 GLU A O 1
ATOM 2308 N N . LEU A 1 292 ? -13.523 3.403 13.920 1.00 97.62 292 LEU A N 1
ATOM 2309 C CA . LEU A 1 292 ? -12.665 3.474 12.749 1.00 97.62 292 LEU A CA 1
ATOM 2310 C C . LEU A 1 292 ? -11.498 4.404 13.067 1.00 97.62 292 LEU A C 1
ATOM 2312 O O . LEU A 1 292 ? -11.678 5.425 13.739 1.00 97.62 292 LEU A O 1
ATOM 2316 N N . LEU A 1 293 ? -10.322 4.039 12.584 1.00 98.38 293 LEU A N 1
ATOM 2317 C CA . LEU A 1 293 ? -9.119 4.848 12.602 1.00 98.38 293 LEU A CA 1
ATOM 2318 C C . LEU A 1 293 ? -8.880 5.406 11.202 1.00 98.38 293 LEU A C 1
ATOM 2320 O O . LEU A 1 293 ? -9.097 4.692 10.229 1.00 98.38 293 LEU A O 1
ATOM 2324 N N . PHE A 1 294 ? -8.429 6.654 11.132 1.00 98.62 294 PHE A N 1
ATOM 2325 C CA . PHE A 1 294 ? -8.189 7.392 9.895 1.00 98.62 294 PHE A CA 1
ATOM 2326 C C . PHE A 1 294 ? -6.788 7.983 9.936 1.00 98.62 294 PHE A C 1
ATOM 2328 O O . PHE A 1 294 ? -6.469 8.687 10.900 1.00 98.62 294 PHE A O 1
ATOM 2335 N N . ALA A 1 295 ? -5.965 7.709 8.930 1.00 98.19 295 ALA A N 1
ATOM 2336 C CA . ALA A 1 295 ? -4.621 8.260 8.823 1.00 98.19 295 ALA A CA 1
ATOM 2337 C C . ALA A 1 295 ? -4.595 9.408 7.806 1.00 98.19 295 ALA A C 1
ATOM 2339 O O . ALA A 1 295 ? -4.982 9.239 6.657 1.00 98.19 295 ALA A O 1
ATOM 2340 N N . SER A 1 296 ? -4.142 10.580 8.247 1.00 97.56 296 SER A N 1
ATOM 2341 C CA . SER A 1 296 ? -4.067 11.788 7.422 1.00 97.56 296 SER A CA 1
ATOM 2342 C C . SER A 1 296 ? -2.720 11.887 6.717 1.00 97.56 296 SER A C 1
ATOM 2344 O O . SER A 1 296 ? -1.680 11.858 7.387 1.00 97.56 296 SER A O 1
ATOM 2346 N N . LYS A 1 297 ? -2.738 12.10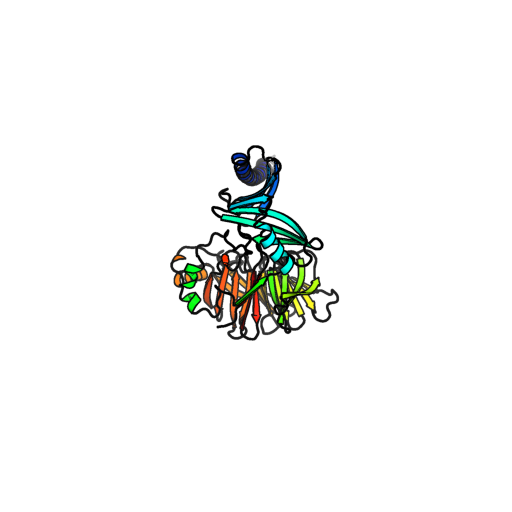9 5.401 1.00 95.25 297 LYS A N 1
ATOM 2347 C CA . LYS A 1 297 ? -1.548 12.414 4.592 1.00 95.25 297 LYS A CA 1
ATOM 2348 C C . LYS A 1 297 ? -1.067 13.847 4.756 1.00 95.25 297 LYS A C 1
ATOM 2350 O O . LYS A 1 297 ? 0.126 14.123 4.639 1.00 95.25 297 LYS A O 1
ATOM 2355 N N . GLU A 1 298 ? -1.988 14.752 5.073 1.00 93.94 298 GLU A N 1
ATOM 2356 C CA . GLU A 1 298 ? -1.705 16.164 5.323 1.00 93.94 298 GLU A CA 1
ATOM 2357 C C . GLU A 1 298 ? -0.991 16.410 6.655 1.00 93.94 298 GLU A C 1
ATOM 2359 O O . GLU A 1 298 ? -1.091 15.632 7.613 1.00 93.94 298 GLU A O 1
ATOM 2364 N N . ASP A 1 299 ? -0.310 17.556 6.725 1.00 94.69 299 ASP A N 1
ATOM 2365 C CA . ASP A 1 299 ? 0.210 18.100 7.972 1.00 94.69 299 ASP A CA 1
ATOM 2366 C C . ASP A 1 299 ? -0.897 18.211 9.024 1.00 94.69 299 ASP A C 1
ATOM 2368 O O . ASP A 1 299 ? -1.985 18.741 8.790 1.00 94.69 299 ASP A O 1
ATOM 2372 N N . LYS A 1 300 ? -0.579 17.777 10.241 1.00 93.31 300 LYS A N 1
ATOM 2373 C CA . LYS A 1 300 ? -1.453 17.935 11.395 1.00 93.31 300 LYS A CA 1
ATOM 2374 C C . LYS A 1 300 ? -1.800 19.413 11.595 1.00 93.31 300 LYS A C 1
ATOM 2376 O O . LYS A 1 300 ? -0.921 20.251 11.821 1.00 93.31 300 LYS A O 1
ATOM 2381 N N . VAL A 1 301 ? -3.098 19.714 11.624 1.00 90.25 301 VAL A N 1
ATOM 2382 C CA . VAL A 1 301 ? -3.612 21.059 11.913 1.00 90.25 301 VAL A CA 1
ATOM 2383 C C . VAL A 1 301 ? -3.115 21.545 13.276 1.00 90.25 301 VAL A C 1
ATOM 2385 O O . VAL A 1 301 ? -3.287 20.882 14.298 1.00 90.25 301 VAL A O 1
ATOM 2388 N N . GLY A 1 302 ? -2.497 22.729 13.291 1.00 88.94 302 GLY A N 1
ATOM 2389 C CA . GLY A 1 302 ? -1.901 23.314 14.497 1.00 88.94 302 GLY A CA 1
ATOM 2390 C C . GLY A 1 302 ? -0.595 22.649 14.954 1.00 88.94 302 GLY A C 1
ATOM 2391 O O . GLY A 1 302 ? -0.120 22.957 16.047 1.00 88.94 302 GLY A O 1
ATOM 2392 N N . GLY A 1 303 ? -0.031 21.741 14.152 1.00 88.81 303 GLY A N 1
ATOM 2393 C CA . GLY A 1 303 ? 1.276 21.127 14.373 1.00 88.81 303 GLY A CA 1
ATOM 2394 C C . GLY A 1 303 ? 2.443 21.967 13.847 1.00 88.81 303 GLY A C 1
ATOM 2395 O O . GLY A 1 303 ? 2.300 23.133 13.482 1.00 88.81 303 GLY A O 1
ATOM 2396 N N . THR A 1 304 ? 3.625 21.353 13.802 1.00 86.38 304 THR A N 1
ATOM 2397 C CA . THR A 1 304 ? 4.888 22.001 13.396 1.00 86.38 304 THR A CA 1
ATOM 2398 C C . THR A 1 304 ? 5.175 21.963 11.887 1.00 86.38 304 THR A C 1
ATOM 2400 O O . THR A 1 304 ? 6.243 22.408 11.472 1.00 86.38 304 THR A O 1
ATOM 2403 N N . GLY A 1 305 ? 4.276 21.394 11.074 1.00 88.75 305 GLY A N 1
ATOM 2404 C CA . GLY A 1 305 ? 4.518 21.085 9.653 1.00 88.75 305 GLY A CA 1
ATOM 2405 C C . GLY A 1 305 ? 5.356 19.817 9.410 1.00 88.75 305 GLY A C 1
ATOM 2406 O O . GLY A 1 305 ? 5.633 19.458 8.277 1.00 88.75 305 GLY A O 1
ATOM 2407 N N . TRP A 1 306 ? 5.764 19.117 10.475 1.00 92.88 306 TRP A N 1
ATOM 2408 C CA . TRP A 1 306 ? 6.492 17.836 10.416 1.00 92.88 306 TRP A CA 1
ATOM 2409 C C . TRP A 1 306 ? 5.757 16.736 11.181 1.00 92.88 306 TRP A C 1
ATOM 2411 O O . TRP A 1 306 ? 6.356 15.835 11.770 1.00 92.88 306 TRP A O 1
ATOM 2421 N N . GLN A 1 307 ? 4.433 16.850 11.229 1.00 96.50 307 GLN A N 1
ATOM 2422 C CA . GLN A 1 307 ? 3.578 15.943 11.974 1.00 96.50 307 GLN A CA 1
ATOM 2423 C C . GLN A 1 307 ? 2.431 15.481 11.087 1.00 96.50 307 GLN A C 1
ATOM 2425 O O . GLN A 1 307 ? 1.821 16.296 10.399 1.00 96.50 307 GLN A O 1
ATOM 2430 N N . ARG A 1 308 ? 2.130 14.186 11.127 1.00 96.81 308 ARG A N 1
ATOM 2431 C CA . ARG A 1 308 ? 0.876 13.607 10.619 1.00 96.81 308 ARG A CA 1
ATOM 2432 C C . ARG A 1 308 ? 0.043 13.136 11.801 1.00 96.81 308 ARG A C 1
ATOM 2434 O O . ARG A 1 308 ? 0.567 12.987 12.909 1.00 96.81 308 ARG A O 1
ATOM 2441 N N . ALA A 1 309 ? -1.243 12.912 11.585 1.00 97.44 309 ALA A N 1
ATOM 2442 C CA . ALA A 1 309 ? -2.154 12.513 12.647 1.00 97.44 309 ALA A CA 1
ATOM 2443 C C . ALA A 1 309 ? -2.972 11.287 12.250 1.00 97.44 309 ALA A C 1
ATOM 2445 O O . ALA A 1 309 ? -3.401 11.152 11.104 1.00 97.44 309 ALA A O 1
ATOM 2446 N N . ILE A 1 310 ? -3.209 10.423 13.235 1.00 98.31 310 ILE A N 1
ATOM 2447 C CA . ILE A 1 310 ? -4.211 9.367 13.159 1.00 98.31 310 ILE A CA 1
ATOM 2448 C C . ILE A 1 310 ? -5.355 9.736 14.092 1.00 98.31 310 ILE A C 1
ATOM 2450 O O . ILE A 1 310 ? -5.144 10.049 15.271 1.00 98.31 310 ILE A O 1
ATOM 2454 N N . TYR A 1 311 ? -6.570 9.671 13.567 1.00 98.19 311 TYR A N 1
ATOM 2455 C CA . TYR A 1 311 ? -7.800 9.981 14.277 1.00 98.19 311 TYR A CA 1
ATOM 2456 C C . TYR A 1 311 ? -8.605 8.713 14.534 1.00 98.19 311 TYR A C 1
ATOM 2458 O O . TYR A 1 311 ? -8.663 7.835 13.686 1.00 98.19 311 TYR A O 1
ATOM 2466 N N . SER A 1 312 ? -9.269 8.628 15.683 1.00 97.69 312 SER A N 1
ATOM 2467 C CA . SER A 1 312 ? -10.277 7.611 15.978 1.00 97.69 312 SER A CA 1
ATOM 2468 C C . SER A 1 312 ? -11.662 8.238 15.991 1.00 97.69 312 SER A C 1
ATOM 2470 O O . SER A 1 312 ? -11.891 9.244 16.668 1.00 97.69 312 SER A O 1
ATOM 2472 N N . GLN A 1 313 ? -12.606 7.619 15.289 1.00 97.19 313 GLN A N 1
ATOM 2473 C CA . GLN A 1 313 ? -14.024 7.955 15.322 1.00 97.19 313 GLN A CA 1
ATOM 2474 C C . GLN A 1 313 ? -14.827 6.740 15.780 1.00 97.19 313 GLN A C 1
ATOM 2476 O O . GLN A 1 313 ? -14.903 5.713 15.105 1.00 97.19 313 GLN A O 1
ATOM 2481 N N . ARG A 1 314 ? -15.539 6.887 16.900 1.00 95.94 314 ARG A N 1
ATOM 2482 C CA . ARG A 1 314 ? -16.494 5.866 17.349 1.00 95.94 314 ARG A CA 1
ATOM 2483 C C . ARG A 1 314 ? -17.699 5.801 16.410 1.00 95.94 314 ARG A C 1
ATOM 2485 O O . ARG A 1 314 ? -18.299 6.826 16.085 1.00 95.94 314 ARG A O 1
ATOM 2492 N N . LEU A 1 315 ? -18.136 4.589 16.085 1.00 90.88 315 LEU A N 1
ATOM 2493 C CA . LEU A 1 315 ? -19.342 4.282 15.309 1.00 90.88 315 LEU A CA 1
ATOM 2494 C C . LEU A 1 315 ? -20.606 4.450 16.168 1.00 90.88 315 LEU A C 1
ATOM 2496 O O . LEU A 1 315 ? -21.397 3.531 16.377 1.00 90.88 315 LEU A O 1
ATOM 2500 N N . LYS A 1 316 ? -20.778 5.647 16.731 1.00 91.06 316 LYS A N 1
ATOM 2501 C CA . LYS A 1 316 ? -21.918 6.039 17.557 1.00 91.06 316 LYS A CA 1
ATOM 2502 C C . LYS A 1 316 ? -22.366 7.435 17.152 1.00 91.06 316 LYS A C 1
ATOM 2504 O O . LYS A 1 316 ? -21.549 8.343 17.022 1.00 91.06 316 LYS A O 1
ATOM 2509 N N . LYS A 1 317 ? -23.681 7.629 17.030 1.00 86.50 317 LYS A N 1
ATOM 2510 C CA . LYS A 1 317 ? -24.277 8.929 16.700 1.00 86.50 317 LYS A CA 1
ATOM 2511 C C . LYS A 1 317 ? -23.749 10.037 17.622 1.00 86.50 317 LYS A C 1
ATOM 2513 O O . LYS A 1 317 ? -23.806 9.906 18.845 1.00 86.50 317 LYS A O 1
ATOM 2518 N N . GLY A 1 318 ? -23.261 11.122 17.021 1.00 88.38 318 GLY A N 1
ATOM 2519 C CA . GLY A 1 318 ? -22.759 12.307 17.722 1.00 88.38 318 GLY A CA 1
ATOM 2520 C C . GLY A 1 318 ? -21.356 12.176 18.325 1.00 88.38 318 GLY A C 1
ATOM 2521 O O . GLY A 1 318 ? -20.879 13.144 18.915 1.00 88.38 318 GLY A O 1
ATOM 2522 N N . ALA A 1 319 ? -20.688 11.023 18.194 1.00 93.12 319 ALA A N 1
ATOM 2523 C CA . ALA A 1 319 ? -19.268 10.932 18.516 1.00 93.12 319 ALA A CA 1
ATOM 2524 C C . ALA A 1 319 ? -18.460 11.821 17.562 1.00 93.12 319 ALA A C 1
ATOM 2526 O O . ALA A 1 319 ? -18.821 11.961 16.393 1.00 93.12 319 ALA A O 1
ATOM 2527 N N . ARG A 1 320 ? -17.389 12.424 18.078 1.00 94.75 320 ARG A N 1
ATOM 2528 C CA . ARG A 1 320 ? -16.468 13.260 17.305 1.00 94.75 320 ARG A CA 1
ATOM 2529 C C . ARG A 1 320 ? -15.118 12.559 17.172 1.00 94.75 320 ARG A C 1
ATOM 2531 O O . ARG A 1 320 ? -14.770 11.825 18.106 1.00 94.75 320 ARG A O 1
ATOM 2538 N N . PRO A 1 321 ? -14.363 12.824 16.093 1.00 96.31 321 PRO A N 1
ATOM 2539 C CA . PRO A 1 321 ? -13.034 12.267 15.947 1.00 96.31 321 PRO A CA 1
ATOM 2540 C C . PRO A 1 321 ? -12.116 12.797 17.044 1.00 96.31 321 PRO A C 1
ATOM 2542 O O . PRO A 1 321 ? -12.225 13.956 17.457 1.00 96.31 321 PRO A O 1
ATOM 2545 N N . VAL A 1 322 ? -11.215 11.946 17.514 1.00 97.06 322 VAL A N 1
ATOM 2546 C CA . VAL A 1 322 ? -10.155 12.313 18.455 1.00 97.06 322 VAL A CA 1
ATOM 2547 C C . VAL A 1 322 ? -8.817 11.896 17.876 1.00 97.06 322 VAL A C 1
ATOM 2549 O O . VAL A 1 322 ? -8.705 10.818 17.304 1.00 97.06 322 VAL A O 1
ATOM 2552 N N . GLU A 1 323 ? -7.802 12.739 18.016 1.00 97.12 323 GLU A N 1
ATOM 2553 C CA . GLU A 1 323 ? -6.437 12.341 17.679 1.00 97.12 323 GLU A CA 1
ATOM 2554 C C . GLU A 1 323 ? -5.971 11.259 18.660 1.00 97.12 323 GLU A C 1
ATOM 2556 O O . GLU A 1 323 ? -6.104 11.417 19.876 1.00 97.12 323 GLU A O 1
ATOM 2561 N N . VAL A 1 324 ? -5.452 10.156 18.124 1.00 97.31 324 VAL A N 1
ATOM 2562 C CA . VAL A 1 324 ? -4.972 9.001 18.902 1.00 97.31 324 VAL A CA 1
ATOM 2563 C C . VAL A 1 324 ? -3.487 8.728 18.704 1.00 97.31 324 VAL A C 1
ATOM 2565 O O . VAL A 1 324 ? -2.869 8.120 19.574 1.00 97.31 324 VAL A O 1
ATOM 2568 N N . LEU A 1 325 ? -2.902 9.211 17.606 1.00 97.31 325 LEU A N 1
ATOM 2569 C CA . LEU A 1 325 ? -1.465 9.162 17.372 1.00 97.31 325 LEU A CA 1
ATOM 2570 C C . LEU A 1 325 ? -1.013 10.398 16.593 1.00 97.31 325 LEU A C 1
ATOM 2572 O O . LEU A 1 325 ? -1.649 10.786 15.614 1.00 97.31 325 LEU A O 1
ATOM 2576 N N . SER A 1 326 ? 0.115 10.974 17.005 1.00 96.75 326 SER A N 1
ATOM 2577 C CA . SER A 1 326 ? 0.851 11.973 16.231 1.00 96.75 326 SER A CA 1
ATOM 2578 C C . SER A 1 326 ? 2.121 11.313 15.700 1.00 96.75 326 SER A C 1
ATOM 2580 O O . SER A 1 326 ? 2.964 10.870 16.479 1.00 96.75 326 SER A O 1
ATOM 2582 N N . ILE A 1 327 ? 2.266 11.260 14.382 1.00 96.88 327 ILE A N 1
ATOM 2583 C CA . ILE A 1 327 ? 3.461 10.754 13.705 1.00 96.88 327 ILE A CA 1
ATOM 2584 C C . ILE A 1 327 ? 4.429 11.926 13.590 1.00 96.88 327 ILE A C 1
ATOM 2586 O O . ILE A 1 327 ? 4.199 12.849 12.812 1.00 96.88 327 ILE A O 1
ATOM 2590 N N . ASP A 1 328 ? 5.479 11.918 14.407 1.00 96.44 328 ASP A N 1
ATOM 2591 C CA . ASP A 1 328 ? 6.561 12.899 14.340 1.00 96.44 328 ASP A CA 1
ATOM 2592 C C . ASP A 1 328 ? 7.615 12.435 13.328 1.00 96.44 328 ASP A C 1
ATOM 2594 O O . ASP A 1 328 ? 8.349 11.469 13.561 1.00 96.44 328 ASP A O 1
ATOM 2598 N N . GLN A 1 329 ? 7.681 13.138 12.198 1.00 95.75 329 GLN A N 1
ATOM 2599 C CA . GLN A 1 329 ? 8.590 12.822 11.100 1.00 95.75 329 GLN A CA 1
ATOM 2600 C C . GLN A 1 329 ? 10.065 12.983 11.506 1.00 95.75 329 GLN A C 1
ATOM 2602 O O . GLN A 1 329 ? 10.933 12.279 10.990 1.00 95.75 329 GLN A O 1
ATOM 2607 N N . LEU A 1 330 ? 10.388 13.888 12.437 1.00 95.44 330 LEU A N 1
ATOM 2608 C CA . LEU A 1 330 ? 11.765 14.071 12.910 1.00 95.44 330 LEU A CA 1
ATOM 2609 C C . LEU A 1 330 ? 12.185 12.896 13.792 1.00 95.44 330 LEU A C 1
ATOM 2611 O O . LEU A 1 330 ? 13.257 12.328 13.590 1.00 95.44 330 LEU A O 1
ATOM 2615 N N . ALA A 1 331 ? 11.307 12.472 14.706 1.00 96.25 331 ALA A N 1
ATOM 2616 C CA . ALA A 1 331 ? 11.544 11.285 15.527 1.00 96.25 331 ALA A CA 1
ATOM 2617 C C . ALA A 1 331 ? 11.697 10.017 14.669 1.00 96.25 331 ALA A C 1
ATOM 2619 O O . ALA A 1 331 ? 12.511 9.146 14.986 1.00 96.25 331 ALA A O 1
ATOM 2620 N N . LEU A 1 332 ? 10.946 9.936 13.568 1.00 96.88 332 LEU A N 1
ATOM 2621 C CA . LEU A 1 332 ? 11.062 8.881 12.571 1.00 96.88 332 LEU A CA 1
ATOM 2622 C C . LEU A 1 332 ? 12.437 8.872 11.898 1.00 96.88 332 LEU A C 1
ATOM 2624 O O . LEU A 1 332 ? 13.107 7.837 11.899 1.00 96.88 332 LEU A O 1
ATOM 2628 N N . ASN A 1 333 ? 12.888 10.014 11.375 1.00 96.94 333 ASN A N 1
ATOM 2629 C CA . ASN A 1 333 ? 14.205 10.129 10.744 1.00 96.94 333 ASN A CA 1
ATOM 2630 C C . ASN A 1 333 ? 15.342 9.821 11.733 1.00 96.94 333 ASN A C 1
ATOM 2632 O O . ASN A 1 333 ? 16.289 9.116 11.382 1.00 96.94 333 ASN A O 1
ATOM 2636 N N . ASP A 1 334 ? 15.228 10.270 12.985 1.00 97.25 334 ASP A N 1
ATOM 2637 C CA . ASP A 1 334 ? 16.193 9.956 14.044 1.00 97.25 334 ASP A CA 1
ATOM 2638 C C . ASP A 1 334 ? 16.215 8.462 14.392 1.00 97.25 334 ASP A C 1
ATOM 2640 O O . ASP A 1 334 ? 17.285 7.901 14.649 1.00 97.25 334 ASP A O 1
ATOM 2644 N N . ASN A 1 335 ? 15.052 7.801 14.424 1.00 97.62 335 ASN A N 1
ATOM 2645 C CA . ASN A 1 335 ? 14.959 6.355 14.637 1.00 97.62 335 ASN A CA 1
ATOM 2646 C C . ASN A 1 335 ? 15.647 5.600 13.491 1.00 97.62 335 ASN A C 1
ATOM 2648 O O . ASN A 1 335 ? 16.528 4.772 13.743 1.00 97.62 335 ASN A O 1
ATOM 2652 N N . LEU A 1 336 ? 15.331 5.961 12.244 1.00 96.69 336 LEU A N 1
ATOM 2653 C CA . LEU A 1 336 ? 15.931 5.349 11.064 1.00 96.69 336 LEU A CA 1
ATOM 2654 C C . LEU A 1 336 ? 17.446 5.575 11.014 1.00 96.69 336 LEU A C 1
ATOM 2656 O O . LEU A 1 336 ? 18.189 4.624 10.809 1.00 96.69 336 LEU A O 1
ATOM 2660 N N . ALA A 1 337 ? 17.934 6.790 11.273 1.00 97.25 337 ALA A N 1
ATOM 2661 C CA . ALA A 1 337 ? 19.366 7.094 11.264 1.00 97.25 337 ALA A CA 1
ATOM 2662 C C . ALA A 1 337 ? 20.152 6.361 12.369 1.00 97.25 337 ALA A C 1
ATOM 2664 O O . ALA A 1 337 ? 21.342 6.091 12.200 1.00 97.25 337 ALA A O 1
ATOM 2665 N N . LYS A 1 338 ? 19.512 6.013 13.496 1.00 97.19 338 LYS A N 1
ATOM 2666 C CA . LYS A 1 338 ? 20.127 5.161 14.532 1.00 97.19 338 LYS A CA 1
ATOM 2667 C C . LYS A 1 338 ? 20.282 3.719 14.057 1.00 97.19 338 LYS A C 1
ATOM 2669 O O . LYS A 1 338 ? 21.316 3.111 14.321 1.00 97.19 338 LYS A O 1
ATOM 2674 N N . ALA A 1 339 ? 19.271 3.182 13.377 1.00 96.06 339 ALA A N 1
ATOM 2675 C CA . ALA A 1 339 ? 19.295 1.824 12.839 1.00 96.06 339 ALA A CA 1
ATOM 2676 C C . ALA A 1 339 ? 20.147 1.707 11.563 1.00 96.06 339 ALA A C 1
ATOM 2678 O O . ALA A 1 339 ? 20.749 0.664 11.310 1.00 96.06 339 ALA A O 1
ATOM 2679 N N . PHE A 1 340 ? 20.222 2.787 10.784 1.00 96.50 340 PHE A N 1
ATOM 2680 C CA . PHE A 1 340 ? 20.918 2.875 9.511 1.00 96.50 340 PHE A CA 1
ATOM 2681 C C . PHE A 1 340 ? 21.682 4.210 9.393 1.00 96.50 340 PHE A C 1
ATOM 2683 O O . PHE A 1 340 ? 21.161 5.191 8.857 1.00 96.50 340 PHE A O 1
ATOM 2690 N N . PRO A 1 341 ? 22.945 4.273 9.859 1.00 95.25 341 PRO A N 1
ATOM 2691 C CA . PRO A 1 341 ? 23.714 5.521 9.929 1.00 95.25 341 PRO A CA 1
ATOM 2692 C C . PRO A 1 341 ? 23.890 6.287 8.610 1.00 95.25 341 PRO A C 1
ATOM 2694 O O . PRO A 1 341 ? 24.080 7.503 8.649 1.00 95.25 341 PRO A O 1
ATOM 2697 N N . ALA A 1 342 ? 23.803 5.619 7.453 1.00 92.06 342 ALA A N 1
ATOM 2698 C CA . ALA A 1 342 ? 23.866 6.271 6.139 1.00 92.06 342 ALA A CA 1
ATOM 2699 C C . ALA A 1 342 ? 22.696 7.246 5.896 1.00 92.06 342 ALA A C 1
ATOM 2701 O O . ALA A 1 342 ? 22.817 8.171 5.097 1.00 92.06 342 ALA A O 1
ATOM 2702 N N . MET A 1 343 ? 21.596 7.091 6.638 1.00 93.94 343 MET A N 1
ATOM 2703 C CA . MET A 1 343 ? 20.420 7.961 6.568 1.00 93.94 343 MET A CA 1
ATOM 2704 C C . MET A 1 343 ? 20.555 9.240 7.397 1.00 93.94 343 MET A C 1
ATOM 2706 O O . MET A 1 343 ? 19.663 10.087 7.386 1.00 93.94 343 MET A O 1
ATOM 2710 N N . LYS A 1 344 ? 21.663 9.425 8.123 1.00 94.88 344 LYS A N 1
ATOM 2711 C CA . LYS A 1 344 ? 21.867 10.610 8.959 1.00 94.88 344 LYS A CA 1
ATOM 2712 C C . LYS A 1 344 ? 21.811 11.895 8.124 1.00 94.88 344 LYS A C 1
ATOM 2714 O O . LYS A 1 344 ? 22.597 12.085 7.202 1.00 94.88 344 LYS A O 1
ATOM 2719 N N . GLY A 1 345 ? 20.915 12.804 8.506 1.00 91.06 345 GLY A N 1
ATOM 2720 C CA . GLY A 1 345 ? 20.719 14.092 7.835 1.00 91.06 345 GLY A CA 1
ATOM 2721 C C . GLY A 1 345 ? 19.808 14.039 6.605 1.00 91.06 345 GLY A C 1
ATOM 2722 O O . GLY A 1 345 ? 19.527 15.090 6.032 1.00 91.06 345 GLY A O 1
ATOM 2723 N N . LYS A 1 346 ? 19.318 12.856 6.212 1.00 91.06 346 LYS A N 1
ATOM 2724 C CA . LYS A 1 346 ? 18.232 12.731 5.235 1.00 91.06 346 LYS A CA 1
ATOM 2725 C C . LYS A 1 346 ? 16.904 13.095 5.906 1.00 91.06 346 LYS A C 1
ATOM 2727 O O . LYS A 1 346 ? 16.713 12.833 7.090 1.00 91.06 346 LYS A O 1
ATOM 2732 N N . GLN A 1 347 ? 16.013 13.720 5.144 1.00 91.44 347 GLN A N 1
ATOM 2733 C CA . GLN A 1 347 ? 14.695 14.151 5.607 1.00 91.44 347 GLN A CA 1
ATOM 2734 C C . GLN A 1 347 ? 13.622 13.396 4.833 1.00 91.44 347 GLN A C 1
ATOM 2736 O O . GLN A 1 347 ? 13.103 13.890 3.836 1.00 91.44 347 GLN A O 1
ATOM 2741 N N . LEU A 1 348 ? 13.337 12.175 5.268 1.00 92.19 348 LEU A N 1
ATOM 2742 C CA . LEU A 1 348 ? 12.266 11.374 4.696 1.00 92.19 348 LEU A CA 1
ATOM 2743 C C . LEU A 1 348 ? 10.935 11.700 5.365 1.00 92.19 348 LEU A C 1
ATOM 2745 O O . LEU A 1 348 ? 10.885 12.105 6.529 1.00 92.19 348 LEU A O 1
ATOM 2749 N N . GLN A 1 349 ? 9.859 11.499 4.620 1.00 91.94 349 GLN A N 1
ATOM 2750 C CA . GLN A 1 349 ? 8.491 11.685 5.062 1.00 91.94 349 GLN A CA 1
ATOM 2751 C C . GLN A 1 349 ? 7.759 10.344 5.067 1.00 91.94 349 GLN A C 1
ATOM 2753 O O . GLN A 1 349 ? 7.737 9.603 4.084 1.00 91.94 349 GLN A O 1
ATOM 2758 N N . LEU A 1 350 ? 7.102 10.050 6.181 1.00 95.44 350 LEU A N 1
ATOM 2759 C CA . LEU A 1 350 ? 6.056 9.045 6.243 1.00 95.44 350 LEU A CA 1
ATOM 2760 C C . LEU A 1 350 ? 4.718 9.757 6.084 1.00 95.44 350 LEU A C 1
ATOM 2762 O O . LEU A 1 350 ? 4.153 10.264 7.051 1.00 95.44 350 LEU A O 1
ATOM 2766 N N . ASN A 1 351 ? 4.262 9.839 4.842 1.00 95.81 351 ASN A N 1
ATOM 2767 C CA . ASN A 1 351 ? 2.924 10.275 4.471 1.00 95.81 351 ASN A CA 1
ATOM 2768 C C . ASN A 1 351 ? 2.045 9.019 4.484 1.00 95.81 351 ASN A C 1
ATOM 2770 O O . ASN A 1 351 ? 2.295 8.155 3.647 1.00 95.81 351 ASN A O 1
ATOM 2774 N N . PRO A 1 352 ? 1.133 8.849 5.461 1.00 97.69 352 PRO A N 1
ATOM 2775 C CA . PRO A 1 352 ? 0.386 7.609 5.598 1.00 97.69 352 PRO A CA 1
ATOM 2776 C C . PRO A 1 352 ? -0.364 7.252 4.321 1.00 97.69 352 PRO A C 1
ATOM 2778 O O . PRO A 1 352 ? -1.088 8.107 3.827 1.00 97.69 352 PRO A O 1
ATOM 2781 N N . SER A 1 353 ? -0.204 6.016 3.857 1.00 97.94 353 SER A N 1
ATOM 2782 C CA . SER A 1 353 ? -1.037 5.406 2.814 1.00 97.94 353 SER A CA 1
ATOM 2783 C C . SER A 1 353 ? -1.990 4.361 3.395 1.00 97.94 353 SER A C 1
ATOM 2785 O O . SER A 1 353 ? -3.187 4.410 3.173 1.00 97.94 353 SER A O 1
ATOM 2787 N N . ALA A 1 354 ? -1.493 3.514 4.301 1.00 98.25 354 ALA A N 1
ATOM 2788 C CA . ALA A 1 354 ? -2.319 2.576 5.059 1.00 98.25 354 ALA A CA 1
ATOM 2789 C C . ALA A 1 354 ? -1.967 2.514 6.545 1.00 98.25 354 ALA A C 1
ATOM 2791 O O . ALA A 1 354 ? -0.879 2.894 6.998 1.00 98.25 354 ALA A O 1
ATOM 2792 N N . LEU A 1 355 ? -2.913 1.974 7.313 1.00 97.69 355 LEU A N 1
ATOM 2793 C CA . LEU A 1 355 ? -2.790 1.708 8.739 1.00 97.69 355 LEU A CA 1
ATOM 2794 C C . LEU A 1 355 ? -3.371 0.331 9.063 1.00 97.69 355 LEU A C 1
ATOM 2796 O O . LEU A 1 355 ? -4.521 0.050 8.748 1.00 97.69 355 LEU A O 1
ATOM 2800 N N . ALA A 1 356 ? -2.637 -0.483 9.818 1.00 97.88 356 ALA A N 1
ATOM 2801 C CA . ALA A 1 356 ? -3.199 -1.682 10.429 1.00 97.88 356 ALA A CA 1
ATOM 2802 C C . ALA A 1 356 ? -2.677 -1.916 11.845 1.00 97.88 356 ALA A C 1
ATOM 2804 O O . ALA A 1 356 ? -1.574 -1.508 12.206 1.00 97.88 356 ALA A O 1
ATOM 2805 N N . ILE A 1 357 ? -3.473 -2.604 12.664 1.00 97.94 357 ILE A N 1
ATOM 2806 C CA . ILE A 1 357 ? -3.070 -3.026 14.008 1.00 97.94 357 ILE A CA 1
ATOM 2807 C C . ILE A 1 357 ? -2.855 -4.533 14.007 1.00 97.94 357 ILE A C 1
ATOM 2809 O O . ILE A 1 357 ? -3.752 -5.301 13.653 1.00 97.94 357 ILE A O 1
ATOM 2813 N N . HIS A 1 358 ? -1.672 -4.956 14.444 1.00 98.00 358 HIS A N 1
ATOM 2814 C CA . HIS A 1 358 ? -1.298 -6.358 14.511 1.00 98.00 358 HIS A CA 1
ATOM 2815 C C . HIS A 1 358 ? -2.190 -7.113 15.514 1.00 98.00 358 HIS A C 1
ATOM 2817 O O . HIS A 1 358 ? -2.214 -6.758 16.699 1.00 98.00 358 HIS A O 1
ATOM 2823 N N . PRO A 1 359 ? -2.891 -8.187 15.107 1.00 96.75 359 PRO A N 1
ATOM 2824 C CA . PRO A 1 359 ? -3.947 -8.794 15.920 1.00 96.75 359 PRO A CA 1
ATOM 2825 C C . PRO A 1 359 ? -3.427 -9.499 17.176 1.00 96.75 359 PRO A C 1
ATOM 2827 O O . PRO A 1 359 ? -4.177 -9.664 18.136 1.00 96.75 359 PRO A O 1
ATOM 2830 N N . LEU A 1 360 ? -2.153 -9.908 17.185 1.00 97.25 360 LEU A N 1
ATOM 2831 C CA . LEU A 1 360 ? -1.551 -10.623 18.316 1.00 97.25 360 LEU A CA 1
ATOM 2832 C C . LEU A 1 360 ? -0.775 -9.719 19.283 1.00 97.25 360 LEU A C 1
ATOM 2834 O O . LEU A 1 360 ? -0.697 -10.033 20.467 1.00 97.25 360 LEU A O 1
ATOM 2838 N N . THR A 1 361 ? -0.189 -8.620 18.801 1.00 97.19 361 THR A N 1
ATOM 2839 C CA . THR A 1 361 ? 0.703 -7.766 19.612 1.00 97.19 361 THR A CA 1
ATOM 2840 C C . THR A 1 361 ? 0.056 -6.432 19.961 1.00 97.19 361 THR A C 1
ATOM 2842 O O . THR A 1 361 ? 0.410 -5.824 20.967 1.00 97.19 361 THR A O 1
ATOM 2845 N N . GLY A 1 362 ? -0.924 -5.989 19.166 1.00 97.12 362 GLY A N 1
ATOM 2846 C CA . GLY A 1 362 ? -1.529 -4.669 19.296 1.00 97.12 362 GLY A CA 1
ATOM 2847 C C . GLY A 1 362 ? -0.643 -3.537 18.775 1.00 97.12 362 GLY A C 1
ATOM 2848 O O . GLY A 1 362 ? -0.993 -2.376 18.975 1.00 97.12 362 GLY A O 1
ATOM 2849 N N . ASP A 1 363 ? 0.480 -3.850 18.122 1.00 98.44 363 ASP A N 1
ATOM 2850 C CA . ASP A 1 363 ? 1.353 -2.846 17.516 1.00 98.44 363 ASP A CA 1
ATOM 2851 C C . ASP A 1 363 ? 0.703 -2.261 16.260 1.00 98.44 363 ASP A C 1
ATOM 2853 O O . ASP A 1 363 ? 0.041 -2.965 15.496 1.00 98.44 363 ASP A O 1
ATOM 2857 N N . TRP A 1 364 ? 0.895 -0.965 16.049 1.00 98.38 364 TRP A N 1
ATOM 2858 C CA . TRP A 1 364 ? 0.349 -0.228 14.918 1.00 98.38 364 TRP A CA 1
ATOM 2859 C C . TRP A 1 364 ? 1.400 -0.156 13.823 1.00 98.38 364 TRP A C 1
ATOM 2861 O O . TRP A 1 364 ? 2.544 0.208 14.084 1.00 98.38 364 TRP A O 1
ATOM 2871 N N . TYR A 1 365 ? 0.991 -0.476 12.608 1.00 98.69 365 TYR A N 1
ATOM 2872 C CA . TYR A 1 365 ? 1.802 -0.452 11.406 1.00 98.69 365 TYR A CA 1
ATOM 2873 C C . TYR A 1 365 ? 1.261 0.660 10.516 1.00 98.69 365 TYR A C 1
ATOM 2875 O O . TYR A 1 365 ? 0.081 0.646 10.177 1.00 98.69 365 TYR A O 1
ATOM 2883 N N . VAL A 1 366 ? 2.108 1.634 10.184 1.00 98.69 366 VAL A N 1
ATOM 2884 C CA . VAL A 1 366 ? 1.752 2.770 9.324 1.00 98.69 366 VAL A CA 1
ATOM 2885 C C . VAL A 1 366 ? 2.630 2.734 8.080 1.00 98.69 366 VAL A C 1
ATOM 2887 O O . VAL A 1 366 ? 3.859 2.777 8.198 1.00 98.69 366 VAL A O 1
ATOM 2890 N N . LEU A 1 367 ? 1.998 2.631 6.915 1.00 98.50 367 LEU A N 1
ATOM 2891 C CA . LEU A 1 367 ? 2.644 2.578 5.605 1.00 98.50 367 LEU A CA 1
ATOM 2892 C C . LEU A 1 367 ? 2.819 3.978 5.027 1.00 98.50 367 LEU A C 1
ATOM 2894 O O . LEU A 1 367 ? 2.057 4.875 5.364 1.00 98.50 367 LEU A O 1
ATOM 2898 N N . SER A 1 368 ? 3.794 4.160 4.148 1.00 95.94 368 SER A N 1
ATOM 2899 C CA . SER A 1 368 ? 3.938 5.356 3.321 1.00 95.94 368 SER A CA 1
ATOM 2900 C C . SER A 1 368 ? 4.408 4.959 1.939 1.00 95.94 368 SER A C 1
ATOM 2902 O O . SER A 1 368 ? 5.426 4.273 1.826 1.00 95.94 368 SER A O 1
ATOM 2904 N N . ALA A 1 369 ? 3.722 5.458 0.917 1.00 93.12 369 ALA A N 1
ATOM 2905 C CA . ALA A 1 369 ? 4.077 5.269 -0.480 1.00 93.12 369 ALA A CA 1
ATOM 2906 C C . ALA A 1 369 ? 5.236 6.181 -0.928 1.00 93.12 369 ALA A C 1
ATOM 2908 O O . ALA A 1 369 ? 6.232 5.696 -1.462 1.00 93.12 369 ALA A O 1
ATOM 2909 N N . THR A 1 370 ? 5.187 7.489 -0.629 1.00 87.56 370 THR A N 1
ATOM 2910 C CA . THR A 1 370 ? 6.127 8.509 -1.158 1.00 87.56 370 THR A CA 1
ATOM 2911 C C . THR A 1 370 ? 7.607 8.193 -0.901 1.00 87.56 370 THR A C 1
ATOM 2913 O O . THR A 1 370 ? 8.464 8.393 -1.762 1.00 87.56 370 THR A O 1
ATOM 2916 N N . ASN A 1 371 ? 7.940 7.704 0.297 1.00 90.50 371 ASN A N 1
ATOM 2917 C CA . ASN A 1 371 ? 9.304 7.273 0.633 1.00 90.50 371 ASN A CA 1
ATOM 2918 C C . ASN A 1 371 ? 9.397 5.790 0.991 1.00 90.50 371 ASN A C 1
ATOM 2920 O O . ASN A 1 371 ? 10.434 5.371 1.503 1.00 90.50 371 ASN A O 1
ATOM 2924 N N . ARG A 1 372 ? 8.332 5.021 0.715 1.00 94.88 372 ARG A N 1
ATOM 2925 C CA . ARG A 1 372 ? 8.263 3.570 0.924 1.00 94.88 372 ARG A CA 1
ATOM 2926 C C . ARG A 1 372 ? 8.757 3.176 2.308 1.00 94.88 372 ARG A C 1
ATOM 2928 O O . ARG A 1 372 ? 9.798 2.547 2.477 1.00 94.88 372 ARG A O 1
ATOM 2935 N N . LEU A 1 373 ? 8.030 3.613 3.327 1.00 97.56 373 LEU A N 1
ATOM 2936 C CA . LEU A 1 373 ? 8.386 3.370 4.722 1.00 97.56 373 LEU A CA 1
ATOM 2937 C C . LEU A 1 373 ? 7.274 2.605 5.424 1.00 97.56 373 LEU A C 1
ATOM 2939 O O . LEU A 1 373 ? 6.096 2.837 5.175 1.00 97.56 373 LEU A O 1
ATOM 2943 N N . LEU A 1 374 ? 7.660 1.755 6.367 1.00 98.50 374 LEU A N 1
ATOM 2944 C CA . LEU A 1 374 ? 6.752 1.121 7.311 1.00 98.50 374 LEU A CA 1
ATOM 2945 C C . LEU A 1 374 ? 7.202 1.444 8.734 1.00 98.50 374 LEU A C 1
ATOM 2947 O O . LEU A 1 374 ? 8.245 0.964 9.185 1.00 98.50 374 LEU A O 1
ATOM 2951 N N . ALA A 1 375 ? 6.430 2.257 9.449 1.00 98.50 375 ALA A N 1
ATOM 2952 C CA . ALA A 1 375 ? 6.687 2.548 10.856 1.00 98.50 375 ALA A CA 1
ATOM 2953 C C . ALA A 1 375 ? 5.852 1.647 11.764 1.00 98.50 375 ALA A C 1
ATOM 2955 O O . ALA A 1 375 ? 4.657 1.456 11.542 1.00 98.50 375 ALA A O 1
ATOM 2956 N N . VAL A 1 376 ? 6.486 1.138 12.820 1.00 98.62 376 VAL A N 1
ATOM 2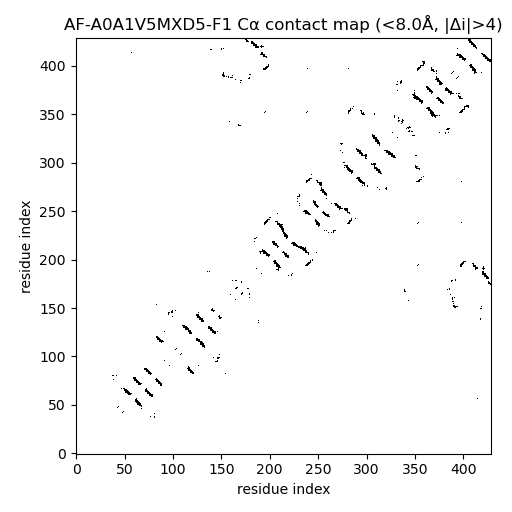957 C CA . VAL A 1 376 ? 5.845 0.309 13.842 1.00 98.62 376 VAL A CA 1
ATOM 2958 C C . VAL A 1 376 ? 5.804 1.069 15.157 1.00 98.62 376 VAL A C 1
ATOM 2960 O O . VAL A 1 376 ? 6.844 1.493 15.671 1.00 98.62 376 VAL A O 1
ATOM 2963 N N . TYR A 1 377 ? 4.608 1.208 15.718 1.00 98.62 377 TYR A N 1
ATOM 2964 C CA . TYR A 1 377 ? 4.371 1.821 17.018 1.00 98.62 377 TYR A CA 1
ATOM 2965 C C . TYR A 1 377 ? 3.831 0.795 18.009 1.00 98.62 377 TYR A C 1
ATOM 2967 O O . TYR A 1 377 ? 2.917 0.042 17.690 1.00 98.62 377 TYR A O 1
ATOM 2975 N N . SER A 1 378 ? 4.326 0.824 19.242 1.00 97.75 378 SER A N 1
ATOM 2976 C CA . SER A 1 378 ? 3.783 0.035 20.348 1.00 97.75 378 SER A CA 1
ATOM 2977 C C . SER A 1 378 ? 3.343 0.977 21.454 1.00 97.75 378 SER A C 1
ATOM 2979 O O . SER A 1 378 ? 4.115 1.827 21.893 1.00 97.75 378 SER A O 1
ATOM 2981 N N . GLN A 1 379 ? 2.079 0.884 21.876 1.00 95.06 379 GLN A N 1
ATOM 2982 C CA . GLN A 1 379 ? 1.509 1.747 22.924 1.00 95.06 379 GLN A CA 1
ATOM 2983 C C . GLN A 1 379 ? 1.730 3.257 22.665 1.00 95.06 379 GLN A C 1
ATOM 2985 O O . GLN A 1 379 ? 1.969 4.037 23.585 1.00 95.06 379 GLN A O 1
ATOM 2990 N N . GLY A 1 380 ? 1.673 3.667 21.393 1.00 94.75 380 GLY A N 1
ATOM 2991 C CA . GLY A 1 380 ? 1.886 5.052 20.956 1.00 94.75 380 GLY A CA 1
ATOM 2992 C C . GLY A 1 380 ? 3.353 5.490 20.854 1.00 94.75 380 GLY A C 1
ATOM 2993 O O . GLY A 1 380 ? 3.614 6.632 20.484 1.00 94.75 380 GLY A O 1
ATOM 2994 N N . GLN A 1 381 ? 4.316 4.613 21.148 1.00 97.25 381 GLN A N 1
ATOM 2995 C CA . GLN A 1 381 ? 5.747 4.890 21.000 1.00 97.25 381 GLN A CA 1
ATOM 2996 C C . GLN A 1 381 ? 6.283 4.316 19.691 1.00 97.25 381 GLN A C 1
ATOM 2998 O O . GLN A 1 381 ? 5.995 3.170 19.358 1.00 97.25 381 GLN A O 1
ATOM 3003 N N . LEU A 1 382 ? 7.082 5.101 18.963 1.00 98.38 382 LEU A N 1
ATOM 3004 C CA . LEU A 1 382 ? 7.752 4.641 17.748 1.00 98.38 382 LEU A CA 1
ATOM 3005 C C . LEU A 1 382 ? 8.844 3.624 18.098 1.00 98.38 382 LEU A C 1
ATOM 3007 O O . LEU A 1 382 ? 9.809 3.960 18.789 1.00 98.38 382 LEU A O 1
ATOM 3011 N N . MET A 1 383 ? 8.719 2.411 17.567 1.00 97.88 383 MET A N 1
ATOM 3012 C CA . MET A 1 383 ? 9.651 1.313 17.817 1.00 97.88 383 MET A CA 1
ATOM 3013 C C . MET A 1 383 ? 10.667 1.167 16.692 1.00 97.88 383 MET A C 1
ATOM 3015 O O . MET A 1 383 ? 11.867 1.039 16.942 1.00 97.88 383 MET A O 1
ATOM 3019 N N . SER A 1 384 ? 10.205 1.160 15.444 1.00 97.81 384 SER A N 1
ATOM 3020 C CA . SER A 1 384 ? 11.044 0.867 14.280 1.00 97.81 384 SER A CA 1
ATOM 3021 C C . SER A 1 384 ? 10.482 1.502 13.018 1.00 97.81 384 SER A C 1
ATOM 3023 O O . SER A 1 384 ? 9.279 1.738 12.919 1.00 97.81 384 SER A O 1
ATOM 3025 N N . VAL A 1 385 ? 11.366 1.762 12.058 1.00 98.25 385 VAL A N 1
ATOM 3026 C CA . VAL A 1 385 ? 11.043 2.319 10.743 1.00 98.25 385 VAL A CA 1
ATOM 3027 C C . VAL A 1 385 ? 11.776 1.483 9.706 1.00 98.25 385 VAL A C 1
ATOM 3029 O O . VAL A 1 385 ? 13.006 1.478 9.689 1.00 98.25 385 VAL A O 1
ATOM 3032 N N . TYR A 1 386 ? 11.038 0.766 8.869 1.00 98.19 386 TYR A N 1
ATOM 3033 C CA . TYR A 1 386 ? 11.588 -0.101 7.833 1.00 98.19 386 TYR A CA 1
ATOM 3034 C C . TYR A 1 386 ? 11.489 0.583 6.469 1.00 98.19 386 TYR A C 1
ATOM 3036 O O . TYR A 1 386 ? 10.376 0.875 6.029 1.00 98.19 386 TYR A O 1
ATOM 3044 N N . PRO A 1 387 ? 12.617 0.815 5.782 1.00 96.94 387 PRO A N 1
ATOM 3045 C CA . PRO A 1 387 ? 12.605 1.104 4.357 1.00 96.94 387 PRO A CA 1
ATOM 3046 C C . PRO A 1 387 ? 12.075 -0.087 3.554 1.00 96.94 387 PRO A C 1
ATOM 3048 O O . PRO A 1 387 ? 12.482 -1.228 3.771 1.00 96.94 387 PRO A O 1
ATOM 3051 N N . LEU A 1 388 ? 11.179 0.177 2.619 1.00 96.00 388 LEU A N 1
ATOM 3052 C CA . LEU A 1 388 ? 10.633 -0.790 1.682 1.00 96.00 388 LEU A CA 1
ATOM 3053 C C . LEU A 1 388 ? 11.258 -0.470 0.315 1.00 96.00 388 LEU A C 1
ATOM 3055 O O . LEU A 1 388 ? 10.934 0.556 -0.268 1.00 96.00 388 LEU A O 1
ATOM 3059 N N . PRO A 1 389 ? 12.220 -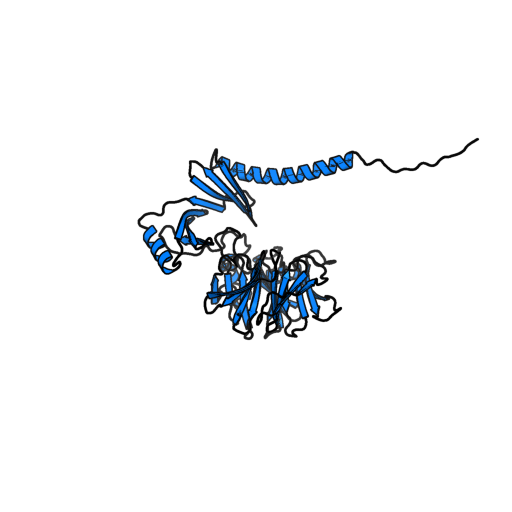1.263 -0.184 1.00 89.62 389 PRO A N 1
ATOM 3060 C CA . PRO A 1 389 ? 12.918 -0.905 -1.414 1.00 89.62 389 PRO A CA 1
ATOM 3061 C C . PRO A 1 389 ? 11.947 -0.904 -2.593 1.00 89.62 389 PRO A C 1
ATOM 3063 O O . PRO A 1 389 ? 11.154 -1.842 -2.729 1.00 89.62 389 PRO A O 1
ATOM 3066 N N . ALA A 1 390 ? 12.071 0.098 -3.464 1.00 84.62 390 ALA A N 1
ATOM 3067 C CA . ALA A 1 390 ? 11.270 0.231 -4.672 1.00 84.62 390 ALA A CA 1
ATOM 3068 C C . ALA A 1 390 ? 11.327 -1.057 -5.481 1.00 84.62 390 ALA A C 1
ATOM 3070 O O . ALA A 1 390 ? 10.286 -1.535 -5.882 1.00 84.62 390 ALA A O 1
ATOM 3071 N N . GLU A 1 391 ? 12.501 -1.690 -5.613 1.00 80.81 391 GLU A N 1
ATOM 3072 C CA . GLU A 1 391 ? 12.696 -2.989 -6.288 1.00 80.81 391 GLU A CA 1
ATOM 3073 C C . GLU A 1 391 ? 11.695 -4.081 -5.856 1.00 80.81 391 GLU A C 1
ATOM 3075 O O . GLU A 1 391 ? 11.420 -4.993 -6.630 1.00 80.81 391 GLU A O 1
ATOM 3080 N N . VAL A 1 392 ? 11.179 -4.015 -4.623 1.00 87.75 392 VAL A N 1
ATOM 3081 C CA . VAL A 1 392 ? 10.178 -4.953 -4.097 1.00 87.75 392 VAL A CA 1
ATOM 3082 C C . VAL A 1 392 ? 8.779 -4.341 -4.068 1.00 87.75 392 VAL A C 1
ATOM 3084 O O . VAL A 1 392 ? 7.841 -5.065 -4.352 1.00 87.75 392 VAL A O 1
ATOM 3087 N N . TYR A 1 393 ? 8.638 -3.055 -3.730 1.00 93.00 393 TYR A N 1
ATOM 3088 C CA . TYR A 1 393 ? 7.346 -2.373 -3.592 1.00 93.00 393 TYR A CA 1
ATOM 3089 C C . TYR A 1 393 ? 7.376 -1.056 -4.364 1.00 93.00 393 TYR A C 1
ATOM 3091 O O . TYR A 1 393 ? 8.010 -0.104 -3.909 1.00 93.00 393 TYR A O 1
ATOM 3099 N N . TYR A 1 394 ? 6.712 -0.982 -5.518 1.00 90.19 394 TYR A N 1
ATOM 3100 C CA . TYR A 1 394 ? 6.745 0.220 -6.360 1.00 90.19 394 TYR A CA 1
ATOM 3101 C C . TYR A 1 394 ? 6.170 1.438 -5.620 1.00 90.19 394 TYR A C 1
ATOM 3103 O O . TYR A 1 394 ? 6.854 2.450 -5.432 1.00 90.19 394 TYR A O 1
ATOM 3111 N N . LYS A 1 395 ? 4.936 1.293 -5.137 1.00 93.38 395 LYS A N 1
ATOM 3112 C CA . LYS A 1 395 ? 4.150 2.306 -4.436 1.00 93.38 395 LYS A CA 1
ATOM 3113 C C . LYS A 1 395 ? 3.233 1.579 -3.436 1.00 93.38 395 LYS A C 1
ATOM 3115 O O . LYS A 1 395 ? 2.142 1.167 -3.802 1.00 93.38 395 LYS A O 1
ATOM 3120 N N . PRO A 1 396 ? 3.721 1.278 -2.215 1.00 97.00 396 PRO A N 1
ATOM 3121 C CA . PRO A 1 396 ? 3.003 0.491 -1.218 1.00 97.00 396 PRO A CA 1
ATOM 3122 C C . PRO A 1 396 ? 1.866 1.306 -0.591 1.00 97.00 396 PRO A C 1
ATOM 3124 O O . PRO A 1 396 ? 2.121 2.291 0.108 1.00 97.00 396 PRO A O 1
ATOM 3127 N N . GLU A 1 397 ? 0.631 0.864 -0.808 1.00 96.69 397 GLU A N 1
ATOM 3128 C CA . GLU A 1 397 ? -0.567 1.669 -0.529 1.00 96.69 397 GLU A CA 1
ATOM 3129 C C . GLU A 1 397 ? -1.498 1.014 0.489 1.00 96.69 397 GLU A C 1
ATOM 3131 O O . GLU A 1 397 ? -1.905 1.677 1.431 1.00 96.69 397 GLU A O 1
ATOM 3136 N N . GLY A 1 398 ? -1.705 -0.306 0.431 1.00 98.12 398 GLY A N 1
ATOM 3137 C CA . GLY A 1 398 ? -2.635 -1.010 1.321 1.00 98.12 398 GLY A CA 1
ATOM 3138 C C . GLY A 1 398 ? -1.968 -2.065 2.205 1.00 98.12 398 GLY A C 1
ATOM 3139 O O . GLY A 1 398 ? -0.936 -2.647 1.858 1.00 98.12 398 GLY A O 1
ATOM 3140 N N . MET A 1 399 ? -2.568 -2.377 3.361 1.00 98.44 399 MET A N 1
ATOM 3141 C CA . MET A 1 399 ? -2.140 -3.516 4.182 1.00 98.44 399 MET A CA 1
ATOM 3142 C C . MET A 1 399 ? -3.262 -4.137 5.011 1.00 98.44 399 MET A C 1
ATOM 3144 O O . MET A 1 399 ? -4.160 -3.458 5.496 1.00 98.44 399 MET A O 1
ATOM 3148 N N . THR A 1 400 ? -3.164 -5.439 5.273 1.00 98.38 400 THR A N 1
ATOM 3149 C CA . THR A 1 400 ? -4.088 -6.120 6.184 1.00 98.38 400 THR A CA 1
ATOM 3150 C C . THR A 1 400 ? -3.434 -7.311 6.876 1.00 98.38 400 THR A C 1
ATOM 3152 O O . THR A 1 400 ? -2.643 -8.048 6.283 1.00 98.38 400 THR A O 1
ATOM 3155 N N . PHE A 1 401 ? -3.779 -7.518 8.148 1.00 98.25 401 PHE A N 1
ATOM 3156 C CA . PHE A 1 401 ? -3.306 -8.663 8.916 1.00 98.25 401 PHE A CA 1
ATOM 3157 C C . PHE A 1 401 ? -4.289 -9.827 8.877 1.00 98.25 401 PHE A C 1
ATOM 3159 O O . PHE A 1 401 ? -5.509 -9.698 8.977 1.00 98.25 401 PHE A O 1
ATOM 3166 N N . CYS A 1 402 ? -3.710 -11.010 8.832 1.00 97.06 402 CYS A N 1
ATOM 3167 C CA . CYS A 1 402 ? -4.360 -12.276 9.056 1.00 97.06 402 CYS A CA 1
ATOM 3168 C C . CYS A 1 402 ? -4.548 -12.530 10.559 1.00 97.06 402 CYS A C 1
ATOM 3170 O O . CYS A 1 402 ? -3.703 -12.116 11.351 1.00 97.06 402 CYS A O 1
ATOM 3172 N N . PRO A 1 403 ? -5.572 -13.292 10.993 1.00 95.56 403 PRO A N 1
ATOM 3173 C CA . PRO A 1 403 ? -5.762 -13.599 12.416 1.00 95.56 403 PRO A CA 1
ATOM 3174 C C . PRO A 1 403 ? -4.570 -14.299 13.088 1.00 95.56 403 PRO A C 1
ATOM 3176 O O . PRO A 1 403 ? -4.391 -14.180 14.295 1.00 95.56 403 PRO A O 1
ATOM 3179 N N . ASN A 1 404 ? -3.758 -15.029 12.318 1.00 97.25 404 ASN A N 1
ATOM 3180 C CA . ASN A 1 404 ? -2.534 -15.685 12.785 1.00 97.25 404 ASN A CA 1
ATOM 3181 C C . ASN A 1 404 ? -1.301 -14.763 12.798 1.00 97.25 404 ASN A C 1
ATOM 3183 O O . ASN A 1 404 ? -0.223 -15.235 13.136 1.00 97.25 404 ASN A O 1
ATOM 3187 N N . GLY A 1 405 ? -1.449 -13.488 12.439 1.00 98.19 405 GLY A N 1
ATOM 3188 C CA . GLY A 1 405 ? -0.363 -12.516 12.374 1.00 98.19 405 GLY A CA 1
ATOM 3189 C C . GLY A 1 405 ? 0.198 -12.295 10.973 1.00 98.19 405 GLY A C 1
ATOM 3190 O O . GLY A 1 405 ? 0.790 -11.257 10.758 1.00 98.19 405 GLY A O 1
ATOM 3191 N N . ASP A 1 406 ? -0.019 -13.177 9.993 1.00 98.69 406 ASP A N 1
ATOM 3192 C CA . ASP A 1 406 ? 0.558 -12.957 8.656 1.00 98.69 406 ASP A CA 1
ATOM 3193 C C . ASP A 1 406 ? 0.087 -11.643 8.020 1.00 98.69 406 ASP A C 1
ATOM 3195 O O . ASP A 1 406 ? -1.060 -11.227 8.191 1.00 98.69 406 ASP A O 1
ATOM 3199 N N . LEU A 1 407 ? 0.950 -11.014 7.234 1.00 98.81 407 LEU A N 1
ATOM 3200 C CA . LEU A 1 407 ? 0.702 -9.717 6.622 1.00 98.81 407 LEU A CA 1
ATOM 3201 C C . LEU A 1 407 ? 0.474 -9.862 5.115 1.00 98.81 407 LEU A C 1
ATOM 3203 O O . LEU A 1 407 ? 1.251 -10.518 4.419 1.00 98.81 407 LEU A O 1
ATOM 3207 N N . TYR A 1 408 ? -0.571 -9.205 4.619 1.00 98.81 408 TYR A N 1
ATOM 3208 C CA . TYR A 1 408 ? -0.695 -8.840 3.214 1.00 98.81 408 TYR A CA 1
ATOM 3209 C C . TYR A 1 408 ? -0.425 -7.347 3.050 1.00 98.81 408 TYR A C 1
ATOM 3211 O O . TYR A 1 408 ? -0.909 -6.545 3.848 1.00 98.81 408 TYR A O 1
ATOM 3219 N N . LEU A 1 409 ? 0.321 -6.985 2.012 1.00 98.62 409 LEU A N 1
ATOM 3220 C CA . LEU A 1 409 ? 0.598 -5.603 1.622 1.00 98.62 409 LEU A CA 1
ATOM 3221 C C . LEU A 1 409 ? 0.287 -5.463 0.129 1.00 98.62 409 LEU A C 1
ATOM 3223 O O . LEU A 1 409 ? 0.642 -6.368 -0.620 1.00 98.62 409 LEU A O 1
ATOM 3227 N N . SER A 1 410 ? -0.364 -4.388 -0.306 1.00 98.56 410 SER A N 1
ATOM 3228 C CA . SER A 1 410 ? -0.539 -4.069 -1.728 1.00 98.56 410 SER A CA 1
ATOM 3229 C C . SER A 1 410 ? 0.386 -2.939 -2.164 1.00 98.56 410 SER A C 1
ATOM 3231 O O . SER A 1 410 ? 0.689 -2.030 -1.390 1.00 98.56 410 SER A O 1
ATOM 3233 N N . SER A 1 411 ? 0.838 -3.008 -3.410 1.00 97.44 411 SER A N 1
ATOM 3234 C CA . SER A 1 411 ? 1.514 -1.915 -4.099 1.00 97.44 411 SER A CA 1
ATOM 3235 C C . SER A 1 411 ? 0.763 -1.605 -5.380 1.00 97.44 411 SER A C 1
ATOM 3237 O O . SER A 1 411 ? 0.436 -2.526 -6.130 1.00 97.44 411 SER A O 1
ATOM 3239 N N . GLU A 1 412 ? 0.550 -0.324 -5.649 1.00 94.25 412 GLU A N 1
ATOM 3240 C CA . GLU A 1 412 ? 0.139 0.121 -6.973 1.00 94.25 412 GLU A CA 1
ATOM 3241 C C . GLU A 1 412 ? 1.215 -0.207 -8.009 1.00 94.25 412 GLU A C 1
ATOM 3243 O O . GLU A 1 412 ? 2.388 -0.439 -7.681 1.00 94.25 412 GLU A O 1
ATOM 3248 N N . GLY A 1 413 ? 0.778 -0.202 -9.261 1.00 87.44 413 GLY A N 1
ATOM 3249 C CA . GLY A 1 413 ? 1.607 -0.210 -10.446 1.00 87.44 413 GLY A CA 1
ATOM 3250 C C . GLY A 1 413 ? 1.880 1.190 -10.997 1.00 87.44 413 GLY A C 1
ATOM 3251 O O . GLY A 1 413 ? 1.423 2.205 -10.478 1.00 87.44 413 GLY A O 1
ATOM 3252 N N . MET A 1 414 ? 2.629 1.250 -12.093 1.00 79.00 414 MET A N 1
ATOM 3253 C CA . MET A 1 414 ? 2.864 2.489 -12.832 1.00 79.00 414 MET A CA 1
ATOM 3254 C C . MET A 1 414 ? 1.651 2.835 -13.700 1.00 79.00 414 MET A C 1
ATOM 3256 O O . MET A 1 414 ? 1.299 2.059 -14.595 1.00 79.00 414 MET A O 1
ATOM 3260 N N . LYS A 1 415 ? 1.076 4.029 -13.521 1.00 69.12 415 LYS A N 1
ATOM 3261 C CA . LYS A 1 415 ? 0.022 4.576 -14.394 1.00 69.12 415 LYS A CA 1
ATOM 3262 C C . LYS A 1 415 ? 0.538 4.699 -15.837 1.00 69.12 415 LYS A C 1
ATOM 3264 O O . LYS A 1 415 ? 1.408 5.527 -16.105 1.00 69.12 415 LYS A O 1
ATOM 3269 N N . ASN A 1 416 ? 0.022 3.859 -16.736 1.00 61.66 416 ASN A N 1
ATOM 3270 C CA . ASN A 1 416 ? 0.470 3.640 -18.128 1.00 61.66 416 ASN A CA 1
ATOM 3271 C C . ASN A 1 416 ? 1.872 3.019 -18.289 1.00 61.66 416 ASN A C 1
ATOM 3273 O O . ASN A 1 416 ? 2.407 2.973 -19.383 1.00 61.66 416 ASN A O 1
ATOM 3277 N N . GLY A 1 417 ? 2.469 2.498 -17.215 1.00 58.66 417 GLY A N 1
ATOM 3278 C CA . GLY A 1 417 ? 3.776 1.848 -17.282 1.00 58.66 417 GLY A CA 1
ATOM 3279 C C . GLY A 1 417 ? 3.713 0.322 -17.288 1.00 58.66 417 GLY A C 1
ATOM 3280 O O . GLY A 1 417 ? 2.676 -0.315 -17.452 1.00 58.66 417 GLY A O 1
ATOM 3281 N N . TYR A 1 418 ? 4.872 -0.276 -17.062 1.00 62.94 418 TYR A N 1
ATOM 3282 C CA . TYR A 1 418 ? 5.095 -1.714 -17.194 1.00 62.94 418 TYR A CA 1
ATOM 3283 C C . TYR A 1 418 ? 4.897 -2.525 -15.912 1.00 62.94 418 TYR A C 1
ATOM 3285 O O . TYR A 1 418 ? 5.048 -3.748 -15.915 1.00 62.94 418 TYR A O 1
ATOM 3293 N N . ILE A 1 419 ? 4.649 -1.831 -14.804 1.00 68.81 419 ILE A N 1
ATOM 3294 C CA . ILE A 1 419 ? 4.499 -2.415 -13.476 1.00 68.81 419 ILE A CA 1
ATOM 3295 C C . ILE A 1 419 ? 3.006 -2.436 -13.181 1.00 68.81 419 ILE A C 1
ATOM 3297 O O . ILE A 1 419 ? 2.383 -1.377 -13.135 1.00 68.81 419 ILE A O 1
ATOM 3301 N N . GLY A 1 420 ? 2.442 -3.632 -13.027 1.00 82.00 420 GLY A N 1
ATOM 3302 C CA . GLY A 1 420 ? 1.068 -3.821 -12.571 1.00 82.00 420 GLY A CA 1
ATOM 3303 C C . GLY A 1 420 ? 0.947 -3.663 -11.055 1.00 82.00 420 GLY A C 1
ATOM 3304 O O . GLY A 1 420 ? 1.946 -3.553 -10.345 1.00 82.00 420 GLY A O 1
ATOM 3305 N N . GLY A 1 421 ? -0.288 -3.672 -10.556 1.00 92.06 421 GLY A N 1
ATOM 3306 C CA . GLY A 1 421 ? -0.531 -3.753 -9.118 1.00 92.06 421 GLY A CA 1
ATOM 3307 C C . GLY A 1 421 ? -0.110 -5.122 -8.579 1.00 92.06 421 GLY A C 1
ATOM 3308 O O . GLY A 1 421 ? -0.281 -6.146 -9.244 1.00 92.06 421 GLY A O 1
ATOM 3309 N N . GLU A 1 422 ? 0.412 -5.165 -7.360 1.00 97.31 422 GLU A N 1
ATOM 3310 C CA . GLU A 1 422 ? 0.874 -6.401 -6.726 1.00 97.31 422 GLU A CA 1
ATOM 3311 C C . GLU A 1 422 ? 0.347 -6.514 -5.289 1.00 97.31 422 GLU A C 1
ATOM 3313 O O . GLU A 1 422 ? 0.178 -5.520 -4.581 1.00 97.31 422 GLU A O 1
ATOM 3318 N N . ILE A 1 423 ? 0.120 -7.746 -4.823 1.00 98.62 423 ILE A N 1
ATOM 3319 C CA . ILE A 1 423 ? -0.066 -8.061 -3.399 1.00 98.62 423 ILE A CA 1
ATOM 3320 C C . ILE A 1 423 ? 1.063 -8.975 -2.940 1.00 98.62 423 ILE A C 1
ATOM 3322 O O . ILE A 1 423 ? 1.362 -9.991 -3.562 1.00 98.62 423 ILE A O 1
ATOM 3326 N N . TYR A 1 424 ? 1.643 -8.674 -1.789 1.00 98.56 424 TYR A N 1
ATOM 3327 C CA . TYR A 1 424 ? 2.714 -9.439 -1.168 1.00 98.56 424 TYR A CA 1
ATOM 3328 C C . TYR A 1 424 ? 2.181 -10.156 0.062 1.00 98.56 424 TYR A C 1
ATOM 3330 O O . TYR A 1 424 ? 1.478 -9.565 0.878 1.00 98.56 424 TYR A O 1
ATOM 3338 N N . TYR A 1 425 ? 2.542 -11.426 0.220 1.00 98.69 425 TYR A N 1
ATOM 3339 C CA . TYR A 1 425 ? 2.289 -12.194 1.434 1.00 98.69 425 TYR A CA 1
ATOM 3340 C C . TYR A 1 425 ? 3.578 -12.360 2.233 1.00 98.69 425 TYR A C 1
ATOM 3342 O O . TYR A 1 425 ? 4.576 -12.901 1.740 1.00 98.69 425 TYR A O 1
ATOM 3350 N N . LEU A 1 426 ? 3.533 -11.917 3.486 1.00 98.69 426 LEU A N 1
ATOM 3351 C CA . LEU A 1 426 ? 4.631 -11.972 4.435 1.00 98.69 426 LEU A CA 1
ATOM 3352 C C . LEU A 1 426 ? 4.183 -12.768 5.670 1.00 98.69 426 LEU A C 1
ATOM 3354 O O . LEU A 1 426 ? 3.447 -12.239 6.505 1.00 98.69 426 LEU A O 1
ATOM 3358 N N . PRO A 1 427 ? 4.602 -14.037 5.813 1.00 98.44 427 PRO A N 1
ATOM 3359 C CA . PRO A 1 427 ? 4.302 -14.804 7.010 1.00 98.44 427 PRO A CA 1
ATOM 3360 C C . PRO A 1 427 ? 5.050 -14.222 8.211 1.00 98.44 427 PRO A C 1
ATOM 3362 O O . PRO A 1 427 ? 6.192 -13.763 8.080 1.00 98.44 427 PRO A O 1
ATOM 3365 N N . MET A 1 428 ? 4.411 -14.261 9.378 1.00 97.38 428 MET A N 1
ATOM 3366 C CA . MET A 1 428 ? 5.050 -13.851 10.630 1.00 97.38 428 MET A CA 1
ATOM 3367 C C . MET A 1 428 ? 6.199 -14.820 10.980 1.00 97.38 428 MET A C 1
ATOM 3369 O O . MET A 1 428 ? 6.044 -16.036 10.838 1.00 97.38 428 MET A O 1
ATOM 3373 N N . ARG A 1 429 ? 7.359 -14.285 11.388 1.00 94.06 429 ARG A N 1
ATOM 3374 C CA . ARG A 1 429 ? 8.568 -15.058 11.744 1.00 94.06 429 ARG A CA 1
ATOM 3375 C C . ARG A 1 429 ? 8.549 -15.643 13.153 1.00 94.06 429 ARG A C 1
ATOM 3377 O O . ARG A 1 429 ? 7.978 -15.003 14.065 1.00 94.06 429 ARG A O 1
#

Solvent-accessible surface area (backbone atoms only — not comparable to full-atom values): 23315 Å² total; per-residue (Å²): 134,93,78,90,79,82,88,81,88,84,85,77,81,54,71,62,61,62,49,52,54,52,49,53,56,48,49,54,51,48,53,58,54,51,52,53,49,54,50,52,48,55,47,38,73,78,40,75,82,46,46,74,73,47,78,46,83,52,96,77,32,35,39,37,31,26,41,47,100,90,42,59,34,37,37,34,22,37,91,87,63,48,75,61,34,38,39,30,74,47,81,74,54,83,91,23,40,65,50,42,53,51,52,41,63,73,74,43,74,84,50,42,81,74,48,43,29,38,37,40,37,90,98,46,62,32,34,37,36,35,30,38,43,99,90,42,76,50,70,47,40,23,40,79,79,26,49,78,52,78,82,61,46,81,85,65,94,59,101,68,50,68,71,60,51,69,74,28,65,65,55,73,71,39,61,42,51,81,91,58,53,80,42,78,42,78,40,59,75,92,31,18,53,27,20,12,30,25,67,46,96,90,63,32,34,40,34,30,20,31,54,48,30,40,40,34,33,34,30,76,89,74,69,42,76,78,51,73,47,69,74,55,60,77,57,52,26,22,17,29,28,68,57,92,51,37,39,39,36,36,25,24,64,35,35,35,39,35,35,50,67,82,77,64,80,72,69,61,47,79,45,76,49,88,57,90,56,66,41,32,22,12,38,30,62,42,94,82,78,47,34,40,35,41,25,28,47,47,60,31,76,93,54,87,75,51,28,26,37,29,32,38,32,48,79,47,93,88,58,65,64,39,82,75,43,75,48,48,34,63,62,47,35,54,51,33,21,70,66,39,64,90,46,59,91,56,87,63,58,73,39,32,23,18,36,40,63,40,74,82,78,63,31,36,39,39,29,5,31,92,61,21,32,38,37,36,27,50,95,84,40,84,73,49,59,42,79,42,49,40,68,81,35,68,31,33,22,16,39,30,64,39,91,89,47,27,35,40,38,26,16,20,30,45,92,95,52,82,39,56,5,36,38,34,36,30,59,61,110

Sequence (429 aa):
MTVTMKADKNHRISLAALLTGLLMMSSLVVTAQTDKAAYLNRINEQYPGADIVEFEVKEGYVEIEFLYEGAVYEVGMDSNKDVIYREEATVVPADVLPKIERKLAESYVGWTVDEYAKVTRGDTAFYKVELMKEGVEENVYFSLEGKYFKLGNVVVDEPWTKGDLLQLQLFASAPYDFLRPAKTFELPELLREVSGIARDTDGTLLCVQDELGVVFRFDPKKERLQGMYRFADVGDFEDIAINGQKAYVLRSDGAVFTFDTNDYDGTVTQTIVPLPSMNMEGLFLHSSGKELLFASKEDKVGGTGWQRAIYSQRLKKGARPVEVLSIDQLALNDNLAKAFPAMKGKQLQLNPSALAIHPLTGDWYVLSATNRLLAVYSQGQLMSVYPLPAEVYYKPEGMTFCPNGDLYLSSEGMKNGYIGGEIYYLPMR